Protein AF-0000000068883153 (afdb_homodimer)

Secondary structure (DSSP, 8-state):
--------SHHHHHHHHTSTTS--SGGG-TTTTS-GGG--GGGTTTTTEEEPPPBSS-GGGHHHHHS---SB-HHHHHHHTSPPPTTTTTS-HHHHHHSTTHHHHHHHHHHHHHHHHHS-------S---TTS-----------TT---TT-------SSHHHHHHHHHHHHHHHHHHHHHHHHHHHIIIIIIB---TTEEEEEE--TTS--EEEEEEEETTEEEEEEEEEEEEEEE-S-S-EEE-TTT--EEE--TTHHHHHHHHHHHHHHHS-TTT--SEEEEEEEETTEEEEEEEEE-TTHHHHHT-SSHHHHHHHHH-TTS---EEEEEBPPEETTSHHHHHHHHHHHHHHHHHHHHHHHHHHHHHHHHHHHHTSGGGTT-/--------SHHHHHHHHTSTTS--SGGG-TTTTS-GGG--GGGTTTTTEEEPPPBSS-GGGHHHHHS---SB-HHHHHHHTSPPPTTTTTS-HHHHHHSTTHHHHHHHHHHHHHHHHHS-------S---TTS-----------TT---TT-------SSHHHHHHHHHHHHHHHHHHHHHHHHHHHIIIIIIB---TTEEEEEE--TTS--EEEEEEEETTEEEEEEEEEEEEEEE-S-S-EEE-TTT--EEE--TTHHHHHHHHHHHHHHHS-TTT--SEEEEEEEETTEEEEEEEEE-TTHHHHHT-SSHHHHHHHHH-TTS---EEEEEBPPEETTSHHHHHHHHHHHHHHHHHHHHHHHHHHHHHHHHHHHHTSGGGTT-

Solvent-accessible surface area (backbone atoms only — not comparable to full-atom values): 41955 Å² total; per-residue (Å²): 128,81,95,65,84,74,36,65,41,70,68,51,42,54,55,53,29,67,36,88,91,47,38,53,35,58,78,62,38,88,62,53,46,43,23,30,81,68,32,36,64,77,49,35,56,28,64,31,52,26,42,49,75,66,30,89,55,40,69,92,38,45,69,48,54,74,38,78,71,70,62,57,37,64,72,48,43,49,52,68,39,33,79,74,64,80,62,50,66,72,50,55,57,36,61,34,47,71,40,88,64,8,69,40,51,39,28,47,25,51,29,53,48,53,54,59,70,66,56,77,78,78,84,78,84,75,80,72,75,71,83,63,76,72,68,68,68,72,71,67,69,73,60,56,90,33,47,41,56,63,69,54,76,80,71,79,76,82,65,83,56,70,68,49,47,58,48,48,55,57,40,39,38,37,22,37,35,13,38,48,28,51,50,35,49,48,39,44,44,47,27,52,18,34,66,75,67,85,54,51,45,64,40,72,38,82,36,62,80,48,67,24,28,29,22,30,33,32,59,50,94,93,34,73,38,76,78,36,82,64,67,21,38,31,46,53,34,48,46,72,52,52,65,37,63,33,84,87,76,62,43,72,36,83,50,61,77,41,51,60,27,21,50,50,36,48,46,50,52,53,51,67,69,36,54,77,91,71,46,60,52,67,43,39,36,40,36,29,44,40,56,33,36,32,46,37,38,37,38,50,27,88,35,23,62,59,38,73,63,38,90,43,62,67,57,28,48,51,43,65,68,33,85,88,47,43,42,40,29,40,32,43,24,25,43,78,22,43,59,83,37,33,71,30,30,43,52,50,47,48,51,53,52,16,48,52,50,49,46,53,60,58,52,49,51,55,52,56,52,48,50,52,53,55,59,56,62,66,62,65,74,65,69,80,112,127,87,87,64,86,76,35,66,40,70,67,53,43,54,55,52,28,66,37,87,90,46,40,53,34,57,78,61,40,88,62,55,44,42,23,30,80,68,33,35,64,77,49,36,56,28,63,31,52,26,43,48,75,67,30,89,56,40,68,91,37,44,69,46,55,73,36,79,71,68,60,57,37,64,70,47,44,48,52,68,38,34,78,74,65,80,62,52,64,73,50,56,59,36,61,34,47,71,41,87,62,9,69,39,51,38,28,47,26,51,28,54,48,53,55,60,70,68,57,78,78,78,85,79,85,74,80,70,75,71,82,62,76,73,68,68,69,75,68,66,67,72,60,55,91,33,49,42,57,62,70,54,76,79,70,78,81,80,78,76,60,70,69,48,47,59,48,48,54,58,40,40,37,38,21,38,35,15,40,48,28,50,51,36,49,47,40,45,43,46,28,53,18,34,65,75,66,84,54,52,46,66,40,71,37,82,34,62,79,46,65,25,28,29,21,32,33,32,60,51,96,93,33,73,39,76,78,36,81,63,67,20,37,31,46,55,36,48,44,78,47,53,65,36,62,33,83,88,75,62,44,72,36,83,47,60,77,42,51,61,28,22,51,50,36,50,45,51,50,54,50,67,68,36,53,76,92,72,47,61,52,69,42,39,34,38,36,29,43,40,58,32,36,31,46,35,40,39,38,51,28,89,36,25,62,60,40,72,62,38,89,46,61,68,56,26,48,50,44,65,67,33,85,90,46,42,43,40,30,41,33,43,23,25,43,76,21,43,58,81,38,33,72,28,30,44,52,50,48,50,52,54,53,17,48,53,50,49,44,53,59,58,54,50,50,55,54,54,52,49,47,52,52,54,58,56,59,66,62,64,72,67,67,80,114

Organism: Cordyceps militaris (strain CM01) (NCBI:txid983644)

Foldseek 3Di:
DPPPDAAADLVSLCVVLPDPPAPVACVSDDCNVPALLPDFPSVCSNLFEHEDDAAQAFVVLVVLLPDDFAQWDVVLLCVQLDAQPPPLLPDDLVVQCPDRLSQLSSLLSVLVNLQVVPDDPDPDPDDDPPPDDPPPPPPPPPPPVPDDDVVDPPPPDPPPPPVVVVVVVSQVVNQVSQLSNVQSLLCSLQPHTHDDDDFKGKHFADDPVFSTGIFMWGQDPVGIDTPGRPLAGEAEGGADPDQDQDPVVRDTDHDDRSPVSSVVSVQVVVQVPDDPLPRDQWYWYWYTHSQKIKIKIKGAWPCQVVLVPPPDDVVNSVQSPPPPGRNHMYMYMHDIARSNHSVSSSSVSSNSSSSVVVCVVVVVVSVVVVVVVVVVVVPPPPPPD/DQPPDAAADLVSLCVVLPDPPAPNACVSDDCNVPALLPDFPSVCSNLFEHEDDAAQAFVVLVVLLPDDFAQWDVVLLCVQLDAQPPPLLPDDLVVQCPDRLSQLSSLLSVLVNLQVVPDDDDPDPDDPPPPDDDPVPPPPPPPVVPDDDVVDPPPPDPPDPPVVVVVVVSQVVNQVSQLSNVQSLLCSLQPHTHDDDDFKGKHFADDPVFSTGIFMWGQDPVGIDTPGRPLAGEAEGGADDPQDQDPVVRDGDHDDRSPVSSVVSVQVVVQVPDDPLPRDQWYWYWYTHSQKIKIKIKGAWPCQVVLVPPPDDVVNSVQSPPPPGRNHMYMYMHDIQRSNHSVSSSSRSSNSSSSVVVCCVVVVVSVVVVVVVVVVVVPPPPPPD

pLDDT: mean 75.15, std 24.42, range [18.97, 97.31]

Structure (mmCIF, N/CA/C/O backbone):
data_AF-0000000068883153-model_v1
#
loop_
_entity.id
_entity.type
_entity.pdbx_description
1 polymer 'Uncharacterized protein'
#
loop_
_atom_site.group_PDB
_atom_site.id
_atom_site.type_symbol
_atom_site.label_atom_id
_atom_site.label_alt_id
_atom_site.label_comp_id
_atom_site.label_asym_id
_atom_site.label_entity_id
_atom_site.label_seq_id
_atom_site.pdbx_PDB_ins_code
_atom_site.Cartn_x
_atom_site.Cartn_y
_atom_site.Cartn_z
_atom_site.occupancy
_atom_site.B_iso_or_equiv
_atom_site.auth_seq_id
_atom_site.auth_comp_id
_atom_site.auth_asym_id
_atom_site.auth_atom_id
_atom_site.pdbx_PDB_model_num
ATOM 1 N N . MET A 1 1 ? 24.859 -25.172 -0.333 1 24.98 1 MET A N 1
ATOM 2 C CA . MET A 1 1 ? 23.578 -25.016 -1.011 1 24.98 1 MET A CA 1
ATOM 3 C C . MET A 1 1 ? 22.438 -25.062 -0.013 1 24.98 1 MET A C 1
ATOM 5 O O . MET A 1 1 ? 22.266 -26.062 0.693 1 24.98 1 MET A O 1
ATOM 9 N N . ALA A 1 2 ? 21.969 -24.25 0.792 1 33.22 2 ALA A N 1
ATOM 10 C CA . ALA A 1 2 ? 21.109 -24.25 1.979 1 33.22 2 ALA A CA 1
ATOM 11 C C . ALA A 1 2 ? 19.953 -25.219 1.818 1 33.22 2 ALA A C 1
ATOM 13 O O . ALA A 1 2 ? 19.516 -25.5 0.697 1 33.22 2 ALA A O 1
ATOM 14 N N . SER A 1 3 ? 19.422 -26.234 2.729 1 45.78 3 SER A N 1
ATOM 15 C CA . SER A 1 3 ? 18.766 -27.547 2.73 1 45.78 3 SER A CA 1
ATOM 16 C C . SER A 1 3 ? 17.375 -27.453 2.117 1 45.78 3 SER A C 1
ATOM 18 O O . SER A 1 3 ? 16.438 -26.984 2.764 1 45.78 3 SER A O 1
ATOM 20 N N . GLY A 1 4 ? 17.141 -26.812 0.684 1 62.22 4 GLY A N 1
ATOM 21 C CA . GLY A 1 4 ? 15.969 -26.594 -0.146 1 62.22 4 GLY A CA 1
ATOM 22 C C . GLY A 1 4 ? 15.008 -27.766 -0.15 1 62.22 4 GLY A C 1
ATOM 23 O O . GLY A 1 4 ? 15.391 -28.891 0.181 1 62.22 4 GLY A O 1
ATOM 24 N N . TYR A 1 5 ? 13.953 -27.625 0.148 1 79.62 5 TYR A N 1
ATOM 25 C CA . TYR A 1 5 ? 12.883 -28.609 0.077 1 79.62 5 TYR A CA 1
ATOM 26 C C . TYR A 1 5 ? 12.953 -29.391 -1.229 1 79.62 5 TYR A C 1
ATOM 28 O O . TYR A 1 5 ? 12.898 -28.812 -2.312 1 79.62 5 TYR A O 1
ATOM 36 N N . THR A 1 6 ? 13.312 -30.797 -1.14 1 82.56 6 THR A N 1
ATOM 37 C CA . THR A 1 6 ? 13.656 -31.578 -2.324 1 82.56 6 THR A CA 1
ATOM 38 C C . THR A 1 6 ? 12.648 -32.688 -2.543 1 82.56 6 THR A C 1
ATOM 40 O O . THR A 1 6 ? 12.93 -33.656 -3.271 1 82.56 6 THR A O 1
ATOM 43 N N . ILE A 1 7 ? 11.602 -32.719 -1.938 1 92.25 7 ILE A N 1
ATOM 44 C CA . ILE A 1 7 ? 10.617 -33.781 -2.139 1 92.25 7 ILE A CA 1
ATOM 45 C C . ILE A 1 7 ? 9.891 -33.562 -3.465 1 92.25 7 ILE A C 1
ATOM 47 O O . ILE A 1 7 ? 9.234 -32.531 -3.662 1 92.25 7 ILE A O 1
ATOM 51 N N . ARG A 1 8 ? 10.008 -34.656 -4.367 1 93.88 8 ARG A N 1
ATOM 52 C CA . ARG A 1 8 ? 9.492 -34.469 -5.723 1 93.88 8 ARG A CA 1
ATOM 53 C C . ARG A 1 8 ? 8.438 -35.531 -6.051 1 93.88 8 ARG A C 1
ATOM 55 O O . ARG A 1 8 ? 7.738 -35.438 -7.059 1 93.88 8 ARG A O 1
ATOM 62 N N . THR A 1 9 ? 8.359 -36.5 -5.188 1 94.19 9 THR A N 1
ATOM 63 C CA . THR A 1 9 ? 7.402 -37.594 -5.449 1 94.19 9 THR A CA 1
ATOM 64 C C . THR A 1 9 ? 6.637 -37.938 -4.18 1 94.19 9 THR A C 1
ATOM 66 O O . THR A 1 9 ? 7.066 -37.594 -3.074 1 94.19 9 THR A O 1
ATOM 69 N N . ARG A 1 10 ? 5.543 -38.625 -4.453 1 94.38 10 ARG A N 1
ATOM 70 C CA . ARG A 1 10 ? 4.742 -39.094 -3.328 1 94.38 10 ARG A CA 1
ATOM 71 C C . ARG A 1 10 ? 5.527 -40.094 -2.477 1 94.38 10 ARG A C 1
ATOM 73 O O . ARG A 1 10 ? 5.426 -40.094 -1.248 1 94.38 10 ARG A O 1
ATOM 80 N N . GLY A 1 11 ? 6.215 -40.906 -3.174 1 92.44 11 GLY A N 1
ATOM 81 C CA . GLY A 1 11 ? 7.031 -41.875 -2.455 1 92.44 11 GLY A CA 1
ATOM 82 C C . GLY A 1 11 ? 8.039 -41.219 -1.521 1 92.44 11 GLY A C 1
ATOM 83 O O . GLY A 1 11 ? 8.188 -41.656 -0.374 1 92.44 11 GLY A O 1
ATOM 84 N N . GLU A 1 12 ? 8.703 -40.25 -2.02 1 93.38 12 GLU A N 1
ATOM 85 C CA . GLU A 1 12 ? 9.664 -39.5 -1.196 1 93.38 12 GLU A CA 1
ATOM 86 C C . GLU A 1 12 ? 8.969 -38.844 -0.017 1 93.38 12 GLU A C 1
ATOM 88 O O . GLU A 1 12 ? 9.516 -38.781 1.086 1 93.38 12 GLU A O 1
ATOM 93 N N . LEU A 1 13 ? 7.801 -38.312 -0.265 1 94.5 13 LEU A N 1
ATOM 94 C CA . LEU A 1 13 ? 7.031 -37.625 0.769 1 94.5 13 LEU A CA 1
ATOM 95 C C . LEU A 1 13 ? 6.672 -38.594 1.898 1 94.5 13 LEU A C 1
ATOM 97 O O . LEU A 1 13 ? 6.863 -38.281 3.074 1 94.5 13 LEU A O 1
ATOM 101 N N . ASP A 1 14 ? 6.203 -39.719 1.553 1 91.44 14 ASP A N 1
ATOM 102 C CA . ASP A 1 14 ? 5.812 -40.719 2.539 1 91.44 14 ASP A CA 1
ATOM 103 C C . ASP A 1 14 ? 7.02 -41.219 3.332 1 91.44 14 ASP A C 1
ATOM 105 O O . ASP A 1 14 ? 6.934 -41.406 4.547 1 91.44 14 ASP A O 1
ATOM 109 N N . SER A 1 15 ? 8.078 -41.406 2.646 1 91.12 15 SER A N 1
ATOM 110 C CA . SER A 1 15 ? 9.305 -41.844 3.312 1 91.12 15 SER A CA 1
ATOM 111 C C . SER A 1 15 ? 9.781 -40.781 4.32 1 91.12 15 SER A C 1
ATOM 113 O O . SER A 1 15 ? 10.203 -41.125 5.426 1 91.12 15 SER A O 1
ATOM 115 N N . GLU A 1 16 ? 9.719 -39.562 3.926 1 91.31 16 GLU A N 1
ATOM 116 C CA . GLU A 1 16 ? 10.148 -38.469 4.809 1 91.31 16 GLU A CA 1
ATOM 117 C C . GLU A 1 16 ? 9.227 -38.344 6.023 1 91.31 16 GLU A C 1
ATOM 119 O O . GLU A 1 16 ? 9.688 -38.094 7.133 1 91.31 16 GLU A O 1
ATOM 124 N N . ALA A 1 17 ? 7.969 -38.469 5.781 1 89.31 17 ALA A N 1
ATOM 125 C CA . ALA A 1 17 ? 6.984 -38.375 6.855 1 89.31 17 ALA A CA 1
ATOM 126 C C . ALA A 1 17 ? 7.199 -39.469 7.898 1 89.31 17 ALA A C 1
ATOM 128 O O . ALA A 1 17 ? 6.891 -39.281 9.078 1 89.31 17 ALA A O 1
ATOM 129 N N . MET A 1 18 ? 7.746 -40.562 7.477 1 87.38 18 MET A N 1
ATOM 130 C CA . MET A 1 18 ? 7.895 -41.688 8.359 1 87.38 18 MET A CA 1
ATOM 131 C C . MET A 1 18 ? 9.227 -41.656 9.109 1 87.38 18 MET A C 1
ATOM 133 O O . MET A 1 18 ? 9.461 -42.438 10.031 1 87.38 18 MET A O 1
ATOM 137 N N . LYS A 1 19 ? 10.047 -40.688 8.719 1 88.25 19 LYS A N 1
ATOM 138 C CA . LYS A 1 19 ? 11.312 -40.562 9.438 1 88.25 19 LYS A CA 1
ATOM 139 C C . LYS A 1 19 ? 11.086 -40.125 10.883 1 88.25 19 LYS A C 1
ATOM 141 O O . LYS A 1 19 ? 10.258 -39.25 11.141 1 88.25 19 LYS A O 1
ATOM 146 N N . PRO A 1 20 ? 11.859 -40.75 11.734 1 82.75 20 PRO A N 1
ATOM 147 C CA . PRO A 1 20 ? 11.711 -40.375 13.148 1 82.75 20 PRO A CA 1
ATOM 148 C C . PRO A 1 20 ? 12.039 -38.906 13.406 1 82.75 20 PRO A C 1
ATOM 150 O O . PRO A 1 20 ? 12.992 -38.375 12.836 1 82.75 20 PRO A O 1
ATOM 153 N N . GLY A 1 21 ? 11.188 -38.219 14.18 1 79.06 21 GLY A N 1
ATOM 154 C CA . GLY A 1 21 ? 11.422 -36.812 14.539 1 79.06 21 GLY A CA 1
ATOM 155 C C . GLY A 1 21 ? 10.602 -35.844 13.711 1 79.06 21 GLY A C 1
ATOM 156 O O . GLY A 1 21 ? 10.383 -34.719 14.117 1 79.06 21 GLY A O 1
ATOM 157 N N . ASN A 1 22 ? 10.281 -36.375 12.555 1 79.81 22 ASN A N 1
ATOM 158 C CA . ASN A 1 22 ? 9.469 -35.5 11.703 1 79.81 22 ASN A CA 1
ATOM 159 C C . ASN A 1 22 ? 7.984 -35.625 12.047 1 79.81 22 ASN A C 1
ATOM 161 O O . ASN A 1 22 ? 7.531 -36.656 12.523 1 79.81 22 ASN A O 1
ATOM 165 N N . ALA A 1 23 ? 7.348 -34.5 11.945 1 82.81 23 ALA A N 1
ATOM 166 C CA . ALA A 1 23 ? 5.895 -34.562 12.055 1 82.81 23 ALA A CA 1
ATOM 167 C C . ALA A 1 23 ? 5.281 -35.188 10.812 1 82.81 23 ALA A C 1
ATOM 169 O O . ALA A 1 23 ? 5.453 -34.688 9.703 1 82.81 23 ALA A O 1
ATOM 170 N N . SER A 1 24 ? 4.598 -36.312 11.062 1 81.75 24 SER A N 1
ATOM 171 C CA . SER A 1 24 ? 4 -37.031 9.938 1 81.75 24 SER A CA 1
ATOM 172 C C . SER A 1 24 ? 2.623 -36.469 9.594 1 81.75 24 SER A C 1
ATOM 174 O O . SER A 1 24 ? 2.137 -36.656 8.477 1 81.75 24 SER A O 1
ATOM 176 N N . THR A 1 25 ? 2.02 -35.906 10.625 1 87.5 25 THR A N 1
ATOM 177 C CA . THR A 1 25 ? 0.685 -35.344 10.438 1 87.5 25 THR A CA 1
ATOM 178 C C . THR A 1 25 ? 0.623 -33.906 10.961 1 87.5 25 THR A C 1
ATOM 180 O O . THR A 1 25 ? 1.552 -33.438 11.625 1 87.5 25 THR A O 1
ATOM 183 N N . ILE A 1 26 ? -0.42 -33.25 10.562 1 90.12 26 ILE A N 1
ATOM 184 C CA . ILE A 1 26 ? -0.636 -31.875 10.984 1 90.12 26 ILE A CA 1
ATOM 185 C C . ILE A 1 26 ? -0.822 -31.812 12.492 1 90.12 26 ILE A C 1
ATOM 187 O O . ILE A 1 26 ? -0.405 -30.859 13.141 1 90.12 26 ILE A O 1
ATOM 191 N N . PHE A 1 27 ? -1.311 -32.875 13.094 1 85.62 27 PHE A N 1
ATOM 192 C CA . PHE A 1 27 ? -1.592 -32.938 14.523 1 85.62 27 PHE A CA 1
ATOM 193 C C . PHE A 1 27 ? -0.298 -32.969 15.328 1 85.62 27 PHE A C 1
ATOM 195 O O . PHE A 1 27 ? -0.275 -32.531 16.484 1 85.62 27 PHE A O 1
ATOM 202 N N . GLU A 1 28 ? 0.731 -33.375 14.766 1 83.75 28 GLU A N 1
ATOM 203 C CA . GLU A 1 28 ? 2.018 -33.531 15.438 1 83.75 28 GLU A CA 1
ATOM 204 C C . GLU A 1 28 ? 2.834 -32.25 15.344 1 83.75 28 GLU A C 1
ATOM 206 O O . GLU A 1 28 ? 3.869 -32.094 16 1 83.75 28 GLU A O 1
ATOM 211 N N . LEU A 1 29 ? 2.424 -31.344 14.492 1 84.56 29 LEU A N 1
ATOM 212 C CA . LEU A 1 29 ? 3.178 -30.109 14.25 1 84.56 29 LEU A CA 1
ATOM 213 C C . LEU A 1 29 ? 3.096 -29.188 15.461 1 84.56 29 LEU A C 1
ATOM 215 O O . LEU A 1 29 ? 2.002 -28.891 15.945 1 84.56 29 LEU A O 1
ATOM 219 N N . GLN A 1 30 ? 4.332 -28.844 15.852 1 68.94 30 GLN A N 1
ATOM 220 C CA . GLN A 1 30 ? 4.402 -27.766 16.828 1 68.94 30 GLN A CA 1
ATOM 221 C C . GLN A 1 30 ? 4.086 -26.422 16.172 1 68.94 30 GLN A C 1
ATOM 223 O O . GLN A 1 30 ? 4.598 -26.109 15.086 1 68.94 30 GLN A O 1
ATOM 228 N N . GLY A 1 31 ? 3.018 -25.719 16.469 1 64.94 31 GLY A N 1
ATOM 229 C CA . GLY A 1 31 ? 2.652 -24.438 15.852 1 64.94 31 GLY A CA 1
ATOM 230 C C . GLY A 1 31 ? 1.539 -24.578 14.828 1 64.94 31 GLY A C 1
ATOM 231 O O . GLY A 1 31 ? 1.487 -23.812 13.859 1 64.94 31 GLY A O 1
ATOM 232 N N . ARG A 1 32 ? 0.893 -25.656 14.93 1 67.81 32 ARG A N 1
ATOM 233 C CA . ARG A 1 32 ? -0.215 -25.922 14.016 1 67.81 32 ARG A CA 1
ATOM 234 C C . ARG A 1 32 ? -1.169 -24.734 13.953 1 67.81 32 ARG A C 1
ATOM 236 O O . ARG A 1 32 ? -1.798 -24.5 12.914 1 67.81 32 ARG A O 1
ATOM 243 N N . ALA A 1 33 ? -1.007 -23.891 14.945 1 65.69 33 ALA A N 1
ATOM 244 C CA . ALA A 1 33 ? -1.958 -22.797 15.023 1 65.69 33 ALA A CA 1
ATOM 245 C C . ALA A 1 33 ? -1.321 -21.484 14.562 1 65.69 33 ALA A C 1
ATOM 247 O O . ALA A 1 33 ? -1.96 -20.422 14.594 1 65.69 33 ALA A O 1
ATOM 248 N N . ALA A 1 34 ? -0.167 -21.688 14.094 1 69.25 34 ALA A N 1
ATOM 249 C CA . ALA A 1 34 ? 0.521 -20.469 13.68 1 69.25 34 ALA A CA 1
ATOM 250 C C . ALA A 1 34 ? -0.087 -19.906 12.406 1 69.25 34 ALA A C 1
ATOM 252 O O . ALA A 1 34 ? -0.616 -20.656 11.578 1 69.25 34 ALA A O 1
ATOM 253 N N . SER A 1 35 ? -0.114 -18.594 12.344 1 77.12 35 SER A N 1
ATOM 254 C CA . SER A 1 35 ? -0.505 -17.938 11.094 1 77.12 35 SER A CA 1
ATOM 255 C C . SER A 1 35 ? 0.418 -18.344 9.945 1 77.12 35 SER A C 1
ATOM 257 O O . SER A 1 35 ? 1.586 -18.672 10.172 1 77.12 35 SER A O 1
ATOM 259 N N . ALA A 1 36 ? -0.102 -18.438 8.773 1 80.62 36 ALA A N 1
ATOM 260 C CA . ALA A 1 36 ? 0.653 -18.844 7.59 1 80.62 36 ALA A CA 1
ATOM 261 C C . ALA A 1 36 ? 1.958 -18.062 7.473 1 80.62 36 ALA A C 1
ATOM 263 O O . ALA A 1 36 ? 2.975 -18.609 7.027 1 80.62 36 ALA A O 1
ATOM 264 N N . SER A 1 37 ? 1.95 -16.828 7.887 1 75.06 37 SER A N 1
ATOM 265 C CA . SER A 1 37 ? 3.121 -15.969 7.773 1 75.06 37 SER A CA 1
ATOM 266 C C . SER A 1 37 ? 4.25 -16.453 8.68 1 75.06 37 SER A C 1
ATOM 268 O O . SER A 1 37 ? 5.398 -16.016 8.531 1 75.06 37 SER A O 1
ATOM 270 N N . ARG A 1 38 ? 3.982 -17.375 9.539 1 78.31 38 ARG A N 1
ATOM 271 C CA . ARG A 1 38 ? 4.98 -17.859 10.492 1 78.31 38 ARG A CA 1
ATOM 272 C C . ARG A 1 38 ? 5.355 -19.312 10.211 1 78.31 38 ARG A C 1
ATOM 274 O O . ARG A 1 38 ? 6.055 -19.938 11.008 1 78.31 38 ARG A O 1
ATOM 281 N N . TRP A 1 39 ? 4.887 -19.812 9.133 1 85.81 39 TRP A N 1
ATOM 282 C CA . TRP A 1 39 ? 5.195 -21.203 8.82 1 85.81 39 TRP A CA 1
ATOM 283 C C . TRP A 1 39 ? 6.672 -21.375 8.484 1 85.81 39 TRP A C 1
ATOM 285 O O . TRP A 1 39 ? 7.277 -20.5 7.863 1 85.81 39 TRP A O 1
ATOM 295 N N . THR A 1 40 ? 7.113 -22.453 8.867 1 86.75 40 THR A N 1
ATOM 296 C CA . THR A 1 40 ? 8.508 -22.828 8.617 1 86.75 40 THR A CA 1
ATOM 297 C C . THR A 1 40 ? 8.586 -24.109 7.809 1 86.75 40 THR A C 1
ATOM 299 O O . THR A 1 40 ? 7.559 -24.688 7.445 1 86.75 40 THR A O 1
ATOM 302 N N . THR A 1 41 ? 9.797 -24.547 7.617 1 87.69 41 THR A N 1
ATOM 303 C CA . THR A 1 41 ? 10.039 -25.734 6.797 1 87.69 41 THR A CA 1
ATOM 304 C C . THR A 1 41 ? 9.391 -26.969 7.426 1 87.69 41 THR A C 1
ATOM 306 O O . THR A 1 41 ? 8.992 -27.891 6.719 1 87.69 41 THR A O 1
ATOM 309 N N . GLY A 1 42 ? 9.188 -26.938 8.672 1 87.94 42 GLY A N 1
ATOM 310 C CA . GLY A 1 42 ? 8.586 -28.062 9.359 1 87.94 42 GLY A CA 1
ATOM 311 C C . GLY A 1 42 ? 7.145 -28.312 8.953 1 87.94 42 GLY A C 1
ATOM 312 O O . GLY A 1 42 ? 6.602 -29.391 9.188 1 87.94 42 GLY A O 1
ATOM 313 N N . HIS A 1 43 ? 6.562 -27.359 8.32 1 92.19 43 HIS A N 1
ATOM 314 C CA . HIS A 1 43 ? 5.16 -27.469 7.93 1 92.19 43 HIS A CA 1
ATOM 315 C C . HIS A 1 43 ? 5.012 -28.188 6.598 1 92.19 43 HIS A C 1
ATOM 317 O O . HIS A 1 43 ? 3.914 -28.625 6.238 1 92.19 43 HIS A O 1
ATOM 323 N N . LEU A 1 44 ? 6.016 -28.359 5.828 1 93.31 44 LEU A N 1
ATOM 324 C CA . LEU A 1 44 ? 5.91 -28.781 4.434 1 93.31 44 LEU A CA 1
ATOM 325 C C . LEU A 1 44 ? 5.527 -30.25 4.328 1 93.31 44 LEU A C 1
ATOM 327 O O . LEU A 1 44 ? 4.652 -30.625 3.541 1 93.31 44 LEU A O 1
ATOM 331 N N . VAL A 1 45 ? 6.133 -31.062 5.16 1 93 45 VAL A N 1
ATOM 332 C CA . VAL A 1 45 ? 5.879 -32.5 5.074 1 93 45 VAL A CA 1
ATOM 333 C C . VAL A 1 45 ? 4.508 -32.812 5.668 1 93 45 VAL A C 1
ATOM 335 O O . VAL A 1 45 ? 3.688 -33.5 5.031 1 93 45 VAL A O 1
ATOM 338 N N . PRO A 1 46 ? 4.172 -32.281 6.812 1 93.25 46 PRO A N 1
ATOM 339 C CA . PRO A 1 46 ? 2.844 -32.594 7.359 1 93.25 46 PRO A CA 1
ATOM 340 C C . PRO A 1 46 ? 1.717 -32.062 6.465 1 93.25 46 PRO A C 1
ATOM 342 O O . PRO A 1 46 ? 0.641 -32.688 6.418 1 93.25 46 PRO A O 1
ATOM 345 N N . PHE A 1 47 ? 2.01 -31.078 5.773 1 95.25 47 PHE A N 1
ATOM 346 C CA . PHE A 1 47 ? 0.982 -30.562 4.883 1 95.25 47 PHE A CA 1
ATOM 347 C C . PHE A 1 47 ? 1.14 -31.125 3.479 1 95.25 47 PHE A C 1
ATOM 349 O O . PHE A 1 47 ? 0.472 -30.688 2.543 1 95.25 47 PHE A O 1
ATOM 356 N N . ARG A 1 48 ? 2.059 -32.031 3.301 1 96.31 48 ARG A N 1
ATOM 357 C CA . ARG A 1 48 ? 2.203 -32.969 2.195 1 96.31 48 ARG A CA 1
ATOM 358 C C . ARG A 1 48 ? 2.492 -32.25 0.889 1 96.31 48 ARG A C 1
ATOM 360 O O . ARG A 1 48 ? 1.834 -32.5 -0.125 1 96.31 48 ARG A O 1
ATOM 367 N N . LEU A 1 49 ? 3.438 -31.438 0.917 1 96.56 49 LEU A N 1
ATOM 368 C CA . LEU A 1 49 ? 3.848 -30.688 -0.264 1 96.56 49 LEU A CA 1
ATOM 369 C C . LEU A 1 49 ? 4.824 -31.5 -1.111 1 96.56 49 LEU A C 1
ATOM 371 O O . LEU A 1 49 ? 5.785 -32.062 -0.587 1 96.56 49 LEU A O 1
ATOM 375 N N . ILE A 1 50 ? 4.551 -31.609 -2.334 1 96.31 50 ILE A N 1
ATOM 376 C CA . ILE A 1 50 ? 5.477 -32.094 -3.361 1 96.31 50 ILE A CA 1
ATOM 377 C C . ILE A 1 50 ? 5.902 -30.906 -4.242 1 96.31 50 ILE A C 1
ATOM 379 O O . ILE A 1 50 ? 5.066 -30.281 -4.906 1 96.31 50 ILE A O 1
ATOM 383 N N . ALA A 1 51 ? 7.152 -30.578 -4.227 1 94.94 51 ALA A N 1
ATOM 384 C CA . ALA A 1 51 ? 7.645 -29.406 -4.957 1 94.94 51 ALA A CA 1
ATOM 385 C C . ALA A 1 51 ? 8.5 -29.828 -6.148 1 94.94 51 ALA A C 1
ATOM 387 O O . ALA A 1 51 ? 9.625 -30.312 -5.98 1 94.94 51 ALA A O 1
ATOM 388 N N . LEU A 1 52 ? 8.016 -29.609 -7.305 1 93.31 52 LEU A N 1
ATOM 389 C CA . LEU A 1 52 ? 8.766 -29.922 -8.516 1 93.31 52 LEU A CA 1
ATOM 390 C C . LEU A 1 52 ? 9.836 -28.859 -8.773 1 93.31 52 LEU A C 1
ATOM 392 O O . LEU A 1 52 ? 9.75 -27.734 -8.273 1 93.31 52 LEU A O 1
ATOM 396 N N . PRO A 1 53 ? 10.891 -29.203 -9.484 1 88.19 53 PRO A N 1
ATOM 397 C CA . PRO A 1 53 ? 11.953 -28.234 -9.773 1 88.19 53 PRO A CA 1
ATOM 398 C C . PRO A 1 53 ? 11.453 -27.031 -10.555 1 88.19 53 PRO A C 1
ATOM 400 O O . PRO A 1 53 ? 10.523 -27.141 -11.352 1 88.19 53 PRO A O 1
ATOM 403 N N . MET A 1 54 ? 12.133 -25.953 -10.32 1 87.94 54 MET A N 1
ATOM 404 C CA . MET A 1 54 ? 11.789 -24.734 -11.031 1 87.94 54 MET A CA 1
ATOM 405 C C . MET A 1 54 ? 12.055 -24.875 -12.523 1 87.94 54 MET A C 1
ATOM 407 O O . MET A 1 54 ? 13.016 -25.531 -12.93 1 87.94 54 MET A O 1
ATOM 411 N N . LYS A 1 55 ? 11.25 -24.25 -13.297 1 88.94 55 LYS A N 1
ATOM 412 C CA . LYS A 1 55 ? 11.398 -24.25 -14.75 1 88.94 55 LYS A CA 1
ATOM 413 C C . LYS A 1 55 ? 11.453 -22.828 -15.289 1 88.94 55 LYS A C 1
ATOM 415 O O . LYS A 1 55 ? 11.094 -21.875 -14.594 1 88.94 55 LYS A O 1
ATOM 420 N N . GLN A 1 56 ? 11.93 -22.703 -16.5 1 86.81 56 GLN A N 1
ATOM 421 C CA . GLN A 1 56 ? 11.984 -21.391 -17.141 1 86.81 56 GLN A CA 1
ATOM 422 C C . GLN A 1 56 ? 10.594 -20.766 -17.25 1 86.81 56 GLN A C 1
ATOM 424 O O . GLN A 1 56 ? 10.43 -19.562 -17.031 1 86.81 56 GLN A O 1
ATOM 429 N N . HIS A 1 57 ? 9.68 -21.641 -17.578 1 89.94 57 HIS A N 1
ATOM 430 C CA . HIS A 1 57 ? 8.281 -21.234 -17.641 1 89.94 57 HIS A CA 1
ATOM 431 C C . HIS A 1 57 ? 7.422 -22.094 -16.719 1 89.94 57 HIS A C 1
ATOM 433 O O . HIS A 1 57 ? 7.664 -23.297 -16.578 1 89.94 57 HIS A O 1
ATOM 439 N N . LEU A 1 58 ? 6.516 -21.406 -16.094 1 93.88 58 LEU A N 1
ATOM 440 C CA . LEU A 1 58 ? 5.57 -22.172 -15.297 1 93.88 58 LEU A CA 1
ATOM 441 C C . LEU A 1 58 ? 4.824 -23.188 -16.156 1 93.88 58 LEU A C 1
ATOM 443 O O . LEU A 1 58 ? 4.09 -22.812 -17.062 1 93.88 58 LEU A O 1
ATOM 447 N N . PRO A 1 59 ? 4.898 -24.469 -15.891 1 91.25 59 PRO A N 1
ATOM 448 C CA . PRO A 1 59 ? 4.422 -25.516 -16.781 1 91.25 59 PRO A CA 1
ATOM 449 C C . PRO A 1 59 ? 2.922 -25.422 -17.062 1 91.25 59 PRO A C 1
ATOM 451 O O . PRO A 1 59 ? 2.492 -25.594 -18.203 1 91.25 59 PRO A O 1
ATOM 454 N N . VAL A 1 60 ? 2.141 -25.141 -16.094 1 91.06 60 VAL A N 1
ATOM 455 C CA . VAL A 1 60 ? 0.689 -25.109 -16.234 1 91.06 60 VAL A CA 1
ATOM 456 C C . VAL A 1 60 ? 0.289 -24.031 -17.234 1 91.06 60 VAL A C 1
ATOM 458 O O . VAL A 1 60 ? -0.783 -24.094 -17.844 1 91.06 60 VAL A O 1
ATOM 461 N N . LEU A 1 61 ? 1.19 -23.062 -17.438 1 90.44 61 LEU A N 1
ATOM 462 C CA . LEU A 1 61 ? 0.875 -21.953 -18.312 1 90.44 61 LEU A CA 1
ATOM 463 C C . LEU A 1 61 ? 1.53 -22.125 -19.672 1 90.44 61 LEU A C 1
ATOM 465 O O . LEU A 1 61 ? 1.399 -21.266 -20.547 1 90.44 61 LEU A O 1
ATOM 469 N N . TRP A 1 62 ? 2.199 -23.188 -19.891 1 83.31 62 TRP A N 1
ATOM 470 C CA . TRP A 1 62 ? 2.98 -23.391 -21.094 1 83.31 62 TRP A CA 1
ATOM 471 C C . TRP A 1 62 ? 2.082 -23.406 -22.328 1 83.31 62 TRP A C 1
ATOM 473 O O . TRP A 1 62 ? 2.428 -22.828 -23.359 1 83.31 62 TRP A O 1
ATOM 483 N N . ARG A 1 63 ? 0.987 -24.047 -22.234 1 74.88 63 ARG A N 1
ATOM 484 C CA . ARG A 1 63 ? 0.071 -24.094 -23.375 1 74.88 63 ARG A CA 1
ATOM 485 C C . ARG A 1 63 ? -0.465 -22.719 -23.703 1 74.88 63 ARG A C 1
ATOM 487 O O . ARG A 1 63 ? -0.564 -22.344 -24.875 1 74.88 63 ARG A O 1
ATOM 494 N N . THR A 1 64 ? -0.733 -22.016 -22.734 1 71.81 64 THR A N 1
ATOM 495 C CA . THR A 1 64 ? -1.289 -20.672 -22.922 1 71.81 64 THR A CA 1
ATOM 496 C C . THR A 1 64 ? -0.212 -19.703 -23.391 1 71.81 64 THR A C 1
ATOM 498 O O . THR A 1 64 ? -0.51 -18.719 -24.078 1 71.81 64 THR A O 1
ATOM 501 N N . HIS A 1 65 ? 0.979 -19.984 -23.094 1 68.88 65 HIS A N 1
ATOM 502 C CA . HIS A 1 65 ? 2.102 -19.141 -23.484 1 68.88 65 HIS A CA 1
ATOM 503 C C . HIS A 1 65 ? 2.379 -19.266 -24.984 1 68.88 65 HIS A C 1
ATOM 505 O O . HIS A 1 65 ? 2.799 -18.297 -25.625 1 68.88 65 HIS A O 1
ATOM 511 N N . ARG A 1 66 ? 2.256 -20.422 -25.422 1 61.34 66 ARG A N 1
ATOM 512 C CA . ARG A 1 66 ? 2.57 -20.734 -26.812 1 61.34 66 ARG A CA 1
ATOM 513 C C . ARG A 1 66 ? 1.474 -20.219 -27.75 1 61.34 66 ARG A C 1
ATOM 515 O O . ARG A 1 66 ? 1.722 -19.969 -28.922 1 61.34 66 ARG A O 1
ATOM 522 N N . GLN A 1 67 ? 0.42 -20.078 -27.156 1 63.66 67 GLN A N 1
ATOM 523 C CA . GLN A 1 67 ? -0.648 -19.516 -27.984 1 63.66 67 GLN A CA 1
ATOM 524 C C . GLN A 1 67 ? -0.529 -18 -28.094 1 63.66 67 GLN A C 1
ATOM 526 O O . GLN A 1 67 ? 0.318 -17.391 -27.422 1 63.66 67 GLN A O 1
ATOM 531 N N . ASN A 1 68 ? -1.149 -17.422 -29 1 60.59 68 ASN A N 1
ATOM 532 C CA . ASN A 1 68 ? -1.082 -15.992 -29.25 1 60.59 68 ASN A CA 1
ATOM 533 C C . ASN A 1 68 ? -1.351 -15.18 -27.984 1 60.59 68 ASN A C 1
ATOM 535 O O . ASN A 1 68 ? -2.273 -15.492 -27.219 1 60.59 68 ASN A O 1
ATOM 539 N N . CYS A 1 69 ? -0.327 -14.398 -27.594 1 66.56 69 CYS A N 1
ATOM 540 C CA . CYS A 1 69 ? -0.496 -13.43 -26.516 1 66.56 69 CYS A CA 1
ATOM 541 C C . CYS A 1 69 ? -1.846 -12.727 -26.625 1 66.56 69 CYS A C 1
ATOM 543 O O . CYS A 1 69 ? -2.342 -12.484 -27.719 1 66.56 69 CYS A O 1
ATOM 545 N N . PRO A 1 70 ? -2.455 -12.695 -25.453 1 72.12 70 PRO A N 1
ATOM 546 C CA . PRO A 1 70 ? -3.648 -11.852 -25.531 1 72.12 70 PRO A CA 1
ATOM 547 C C . PRO A 1 70 ? -3.377 -10.508 -26.203 1 72.12 70 PRO A C 1
ATOM 549 O O . PRO A 1 70 ? -2.219 -10.156 -26.453 1 72.12 70 PRO A O 1
ATOM 552 N N . SER A 1 71 ? -4.355 -9.922 -26.719 1 84.12 71 SER A N 1
ATOM 553 C CA . SER A 1 71 ? -4.219 -8.609 -27.344 1 84.12 71 SER A CA 1
ATOM 554 C C . SER A 1 71 ? -3.514 -7.625 -26.422 1 84.12 71 SER A C 1
ATOM 556 O O . SER A 1 71 ? -3.957 -7.398 -25.281 1 84.12 71 SER A O 1
ATOM 558 N N . VAL A 1 72 ? -2.309 -7.25 -26.875 1 91.94 72 VAL A N 1
ATOM 559 C CA . VAL A 1 72 ? -1.509 -6.352 -26.047 1 91.94 72 VAL A CA 1
ATOM 560 C C . VAL A 1 72 ? -1.217 -5.066 -26.812 1 91.94 72 VAL A C 1
ATOM 562 O O . VAL A 1 72 ? -1.229 -5.059 -28.047 1 91.94 72 VAL A O 1
ATOM 565 N N . ASP A 1 73 ? -1.078 -3.994 -26.172 1 93.44 73 ASP A N 1
ATOM 566 C CA . ASP A 1 73 ? -0.564 -2.746 -26.719 1 93.44 73 ASP A CA 1
ATOM 567 C C . ASP A 1 73 ? 0.956 -2.793 -26.859 1 93.44 73 ASP A C 1
ATOM 569 O O . ASP A 1 73 ? 1.681 -2.684 -25.875 1 93.44 73 ASP A O 1
ATOM 573 N N . ARG A 1 74 ? 1.435 -2.84 -28.062 1 93.69 74 ARG A N 1
ATOM 574 C CA . ARG A 1 74 ? 2.848 -3.061 -28.344 1 93.69 74 ARG A CA 1
ATOM 575 C C . ARG A 1 74 ? 3.695 -1.889 -27.859 1 93.69 74 ARG A C 1
ATOM 577 O O . ARG A 1 74 ? 4.832 -2.076 -27.422 1 93.69 74 ARG A O 1
ATOM 584 N N . LYS A 1 75 ? 3.188 -0.706 -27.984 1 94.75 75 LYS A N 1
ATOM 585 C CA . LYS A 1 75 ? 3.932 0.466 -27.531 1 94.75 75 LYS A CA 1
ATOM 586 C C . LYS A 1 75 ? 4.203 0.402 -26.031 1 94.75 75 LYS A C 1
ATOM 588 O O . LYS A 1 75 ? 5.316 0.689 -25.594 1 94.75 75 LYS A O 1
ATOM 593 N N . GLU A 1 76 ? 3.172 0.025 -25.281 1 95.56 76 GLU A N 1
ATOM 594 C CA . GLU A 1 76 ? 3.312 -0.078 -23.828 1 95.56 76 GLU A CA 1
ATOM 595 C C . GLU A 1 76 ? 4.238 -1.229 -23.453 1 95.56 76 GLU A C 1
ATOM 597 O O . GLU A 1 76 ? 5 -1.127 -22.484 1 95.56 76 GLU A O 1
ATOM 602 N N . VAL A 1 77 ? 4.152 -2.328 -24.219 1 96 77 VAL A N 1
ATOM 603 C CA . VAL A 1 77 ? 5.051 -3.457 -24 1 96 77 VAL A CA 1
ATOM 604 C C . VAL A 1 77 ? 6.5 -3.018 -24.203 1 96 77 VAL A C 1
ATOM 606 O O . VAL A 1 77 ? 7.379 -3.373 -23.422 1 96 77 VAL A O 1
ATOM 609 N N . ASP A 1 78 ? 6.73 -2.213 -25.188 1 96.56 78 ASP A N 1
ATOM 610 C CA . ASP A 1 78 ? 8.078 -1.725 -25.484 1 96.56 78 ASP A CA 1
ATOM 611 C C . ASP A 1 78 ? 8.594 -0.835 -24.359 1 96.56 78 ASP A C 1
ATOM 613 O O . ASP A 1 78 ? 9.789 -0.856 -24.047 1 96.56 78 ASP A O 1
ATOM 617 N N . VAL A 1 79 ? 7.723 -0.101 -23.812 1 96.44 79 VAL A N 1
ATOM 618 C CA . VAL A 1 79 ? 8.102 0.766 -22.703 1 96.44 79 VAL A CA 1
ATOM 619 C C . VAL A 1 79 ? 8.508 -0.084 -21.5 1 96.44 79 VAL A C 1
ATOM 621 O O . VAL A 1 79 ? 9.586 0.106 -20.938 1 96.44 79 VAL A O 1
ATOM 624 N N . LEU A 1 80 ? 7.684 -1.04 -21.141 1 97.06 80 LEU A N 1
ATOM 625 C CA . LEU A 1 80 ? 7.91 -1.857 -19.953 1 97.06 80 LEU A CA 1
ATOM 626 C C . LEU A 1 80 ? 9.148 -2.727 -20.109 1 97.06 80 LEU A C 1
ATOM 628 O O . LEU A 1 80 ? 9.938 -2.875 -19.172 1 97.06 80 LEU A O 1
ATOM 632 N N . CYS A 1 81 ? 9.281 -3.264 -21.281 1 96.88 81 CYS A N 1
ATOM 633 C CA . CYS A 1 81 ? 10.336 -4.25 -21.516 1 96.88 81 CYS A CA 1
ATOM 634 C C . CYS A 1 81 ? 11.578 -3.596 -22.109 1 96.88 81 CYS A C 1
ATOM 636 O O . CYS A 1 81 ? 12.516 -4.285 -22.516 1 96.88 81 CYS A O 1
ATOM 638 N N . GLY A 1 82 ? 11.594 -2.303 -22.203 1 95.69 82 GLY A N 1
ATOM 639 C CA . GLY A 1 82 ? 12.742 -1.585 -22.719 1 95.69 82 GLY A CA 1
ATOM 640 C C . GLY A 1 82 ? 13.812 -1.336 -21.672 1 95.69 82 GLY A C 1
ATOM 641 O O . GLY A 1 82 ? 13.742 -1.878 -20.562 1 95.69 82 GLY A O 1
ATOM 642 N N . ARG A 1 83 ? 14.805 -0.564 -22.047 1 95.38 83 ARG A N 1
ATOM 643 C CA . ARG A 1 83 ? 15.922 -0.237 -21.172 1 95.38 83 ARG A CA 1
ATOM 644 C C . ARG A 1 83 ? 15.453 0.626 -20 1 95.38 83 ARG A C 1
ATOM 646 O O . ARG A 1 83 ? 14.516 1.411 -20.141 1 95.38 83 ARG A O 1
ATOM 653 N N . ASN A 1 84 ? 16.141 0.359 -18.906 1 95.62 84 ASN A N 1
ATOM 654 C CA . ASN A 1 84 ? 15.891 1.244 -17.781 1 95.62 84 ASN A CA 1
ATOM 655 C C . ASN A 1 84 ? 16.25 2.689 -18.109 1 95.62 84 ASN A C 1
ATOM 657 O O . ASN A 1 84 ? 17.172 2.943 -18.875 1 95.62 84 ASN A O 1
ATOM 661 N N . PRO A 1 85 ? 15.5 3.645 -17.531 1 94.88 85 PRO A N 1
ATOM 662 C CA . PRO A 1 85 ? 16 5.02 -17.625 1 94.88 85 PRO A CA 1
ATOM 663 C C . PRO A 1 85 ? 17.422 5.168 -17.094 1 94.88 85 PRO A C 1
ATOM 665 O O . PRO A 1 85 ? 17.812 4.469 -16.156 1 94.88 85 PRO A O 1
ATOM 668 N N . ASP A 1 86 ? 18.141 6.105 -17.656 1 92.88 86 ASP A N 1
ATOM 669 C CA . ASP A 1 86 ? 19.531 6.344 -17.25 1 92.88 86 ASP A CA 1
ATOM 670 C C . ASP A 1 86 ? 19.594 6.73 -15.766 1 92.88 86 ASP A C 1
ATOM 672 O O . ASP A 1 86 ? 18.75 7.469 -15.273 1 92.88 86 ASP A O 1
ATOM 676 N N . ARG A 1 87 ? 20.641 6.227 -15.07 1 92.25 87 ARG A N 1
ATOM 677 C CA . ARG A 1 87 ? 20.906 6.543 -13.672 1 92.25 87 ARG A CA 1
ATOM 678 C C . ARG A 1 87 ? 19.641 6.379 -12.828 1 92.25 87 ARG A C 1
ATOM 680 O O . ARG A 1 87 ? 19.297 7.262 -12.039 1 92.25 87 ARG A O 1
ATOM 687 N N . LEU A 1 88 ? 18.938 5.309 -13.055 1 93.88 88 LEU A N 1
ATOM 688 C CA . LEU A 1 88 ? 17.625 5.039 -12.469 1 93.88 88 LEU A CA 1
ATOM 689 C C . LEU A 1 88 ? 17.641 5.293 -10.969 1 93.88 88 LEU A C 1
ATOM 691 O O . LEU A 1 88 ? 16.75 5.941 -10.43 1 93.88 88 LEU A O 1
ATOM 695 N N . THR A 1 89 ? 18.672 4.887 -10.266 1 92.5 89 THR A N 1
ATOM 696 C CA . THR A 1 89 ? 18.688 4.938 -8.805 1 92.5 89 THR A CA 1
ATOM 697 C C . THR A 1 89 ? 19.047 6.336 -8.32 1 92.5 89 THR A C 1
ATOM 699 O O . THR A 1 89 ? 18.859 6.66 -7.145 1 92.5 89 THR A O 1
ATOM 702 N N . ARG A 1 90 ? 19.562 7.211 -9.188 1 92.62 90 ARG A N 1
ATOM 703 C CA . ARG A 1 90 ? 20.031 8.523 -8.758 1 92.62 90 ARG A CA 1
ATOM 704 C C . ARG A 1 90 ? 19.094 9.625 -9.266 1 92.62 90 ARG A C 1
ATOM 706 O O . ARG A 1 90 ? 19.172 10.766 -8.797 1 92.62 90 ARG A O 1
ATOM 713 N N . ARG A 1 91 ? 18.234 9.32 -10.141 1 93.19 91 ARG A N 1
ATOM 714 C CA . ARG A 1 91 ? 17.328 10.305 -10.719 1 93.19 91 ARG A CA 1
ATOM 715 C C . ARG A 1 91 ? 16.25 10.719 -9.719 1 93.19 91 ARG A C 1
ATOM 717 O O . ARG A 1 91 ? 15.891 9.945 -8.836 1 93.19 91 ARG A O 1
ATOM 724 N N . LEU A 1 92 ? 15.812 11.961 -9.93 1 94.31 92 LEU A N 1
ATOM 725 C CA . LEU A 1 92 ? 14.656 12.43 -9.172 1 94.31 92 LEU A CA 1
ATOM 726 C C . LEU A 1 92 ? 13.414 11.602 -9.508 1 94.31 92 LEU A C 1
ATOM 728 O O . LEU A 1 92 ? 13.219 11.203 -10.656 1 94.31 92 LEU A O 1
ATOM 732 N N . GLU A 1 93 ? 12.609 11.297 -8.477 1 93.25 93 GLU A N 1
ATOM 733 C CA . GLU A 1 93 ? 11.352 10.602 -8.734 1 93.25 93 GLU A CA 1
ATOM 734 C C . GLU A 1 93 ? 10.453 11.414 -9.656 1 93.25 93 GLU A C 1
ATOM 736 O O . GLU A 1 93 ? 9.727 10.852 -10.477 1 93.25 93 GLU A O 1
ATOM 741 N N . SER A 1 94 ? 10.5 12.719 -9.531 1 92.62 94 SER A N 1
ATOM 742 C CA . SER A 1 94 ? 9.711 13.586 -10.398 1 92.62 94 SER A CA 1
ATOM 743 C C . SER A 1 94 ? 10.125 13.438 -11.859 1 92.62 94 SER A C 1
ATOM 745 O O . SER A 1 94 ? 9.281 13.453 -12.758 1 92.62 94 SER A O 1
ATOM 747 N N . ASP A 1 95 ? 11.406 13.266 -12.07 1 93.62 95 ASP A N 1
ATOM 748 C CA . ASP A 1 95 ? 11.898 13.023 -13.422 1 93.62 95 ASP A CA 1
ATOM 749 C C . ASP A 1 95 ? 11.414 11.672 -13.945 1 93.62 95 ASP A C 1
ATOM 751 O O . ASP A 1 95 ? 10.992 11.562 -15.094 1 93.62 95 ASP A O 1
ATOM 755 N N . LEU A 1 96 ? 11.477 10.68 -13.094 1 94.19 96 LEU A N 1
ATOM 756 C CA . LEU A 1 96 ? 11.07 9.336 -13.484 1 94.19 96 LEU A CA 1
ATOM 757 C C . LEU A 1 96 ? 9.578 9.273 -13.766 1 94.19 96 LEU A C 1
ATOM 759 O O . LEU A 1 96 ? 9.141 8.578 -14.688 1 94.19 96 LEU A O 1
ATOM 763 N N . GLU A 1 97 ? 8.812 9.992 -13 1 92.06 97 GLU A N 1
ATOM 764 C CA . GLU A 1 97 ? 7.355 9.977 -13.133 1 92.06 97 GLU A CA 1
ATOM 765 C C . GLU A 1 97 ? 6.918 10.539 -14.484 1 92.06 97 GLU A C 1
ATOM 767 O O . GLU A 1 97 ? 5.832 10.211 -14.969 1 92.06 97 GLU A O 1
ATOM 772 N N . THR A 1 98 ? 7.734 11.359 -15.102 1 88.5 98 THR A N 1
ATOM 773 C CA . THR A 1 98 ? 7.332 12.055 -16.312 1 88.5 98 THR A CA 1
ATOM 774 C C . THR A 1 98 ? 7.711 11.25 -17.547 1 88.5 98 THR A C 1
ATOM 776 O O . THR A 1 98 ? 7.23 11.531 -18.656 1 88.5 98 THR A O 1
ATOM 779 N N . VAL A 1 99 ? 8.555 10.266 -17.422 1 91.88 99 VAL A N 1
ATOM 780 C CA . VAL A 1 99 ? 8.898 9.422 -18.562 1 91.88 99 VAL A CA 1
ATOM 781 C C . VAL A 1 99 ? 7.824 8.359 -18.75 1 91.88 99 VAL A C 1
ATOM 783 O O . VAL A 1 99 ? 7.09 8.023 -17.812 1 91.88 99 VAL A O 1
ATOM 786 N N . PRO A 1 100 ? 7.684 7.844 -20.016 1 91.56 100 PRO A N 1
ATOM 787 C CA . PRO A 1 100 ? 6.727 6.758 -20.219 1 91.56 100 PRO A CA 1
ATOM 788 C C . PRO A 1 100 ? 6.941 5.59 -19.266 1 91.56 100 PRO A C 1
ATOM 790 O O . PRO A 1 100 ? 8.062 5.098 -19.125 1 91.56 100 PRO A O 1
ATOM 793 N N . GLY A 1 101 ? 5.898 5.188 -18.609 1 92.94 101 GLY A N 1
ATOM 794 C CA . GLY A 1 101 ? 5.98 4.121 -17.625 1 92.94 101 GLY A CA 1
ATOM 795 C C . GLY A 1 101 ? 6.449 4.598 -16.266 1 92.94 101 GLY A C 1
ATOM 796 O O . GLY A 1 101 ? 6.926 3.799 -15.453 1 92.94 101 GLY A O 1
ATOM 797 N N . GLY A 1 102 ? 6.332 5.809 -15.992 1 93.38 102 GLY A N 1
ATOM 798 C CA . GLY A 1 102 ? 6.895 6.52 -14.852 1 93.38 102 GLY A CA 1
ATOM 799 C C . GLY A 1 102 ? 6.633 5.82 -13.531 1 93.38 102 GLY A C 1
ATOM 800 O O . GLY A 1 102 ? 7.57 5.531 -12.781 1 93.38 102 GLY A O 1
ATOM 801 N N . PRO A 1 103 ? 5.344 5.5 -13.25 1 91.31 103 PRO A N 1
ATOM 802 C CA . PRO A 1 103 ? 5.043 4.883 -11.961 1 91.31 103 PRO A CA 1
ATOM 803 C C . PRO A 1 103 ? 5.82 3.592 -11.719 1 91.31 103 PRO A C 1
ATOM 805 O O . PRO A 1 103 ? 6.242 3.318 -10.594 1 91.31 103 PRO A O 1
ATOM 808 N N . PHE A 1 104 ? 6.059 2.814 -12.727 1 95.5 104 PHE A N 1
ATOM 809 C CA . PHE A 1 104 ? 6.836 1.591 -12.586 1 95.5 104 PHE A CA 1
ATOM 810 C C . PHE A 1 104 ? 8.297 1.911 -12.297 1 95.5 104 PHE A C 1
ATOM 812 O O . PHE A 1 104 ? 8.914 1.294 -11.422 1 95.5 104 PHE A O 1
ATOM 819 N N . TRP A 1 105 ? 8.852 2.869 -13.031 1 96.75 105 TRP A N 1
ATOM 820 C CA . TRP A 1 105 ? 10.258 3.221 -12.859 1 96.75 105 TRP A CA 1
ATOM 821 C C . TRP A 1 105 ? 10.516 3.783 -11.469 1 96.75 105 TRP A C 1
ATOM 823 O O . TRP A 1 105 ? 11.547 3.51 -10.859 1 96.75 105 TRP A O 1
ATOM 833 N N . VAL A 1 106 ? 9.555 4.562 -10.969 1 93.38 106 VAL A N 1
ATOM 834 C CA . VAL A 1 106 ? 9.68 5.102 -9.617 1 93.38 106 VAL A CA 1
ATOM 835 C C . VAL A 1 106 ? 9.711 3.957 -8.609 1 93.38 106 VAL A C 1
ATOM 837 O O . VAL A 1 106 ? 10.547 3.943 -7.703 1 93.38 106 VAL A O 1
ATOM 840 N N . ALA A 1 107 ? 8.836 3.01 -8.789 1 92.75 107 ALA A N 1
ATOM 841 C CA . ALA A 1 107 ? 8.773 1.869 -7.875 1 92.75 107 ALA A CA 1
ATOM 842 C C . ALA A 1 107 ? 10.047 1.028 -7.973 1 92.75 107 ALA A C 1
ATOM 844 O O . ALA A 1 107 ? 10.586 0.588 -6.953 1 92.75 107 ALA A O 1
ATOM 845 N N . LEU A 1 108 ? 10.516 0.787 -9.18 1 95.38 108 LEU A N 1
ATOM 846 C CA . LEU A 1 108 ? 11.734 0.008 -9.375 1 95.38 108 LEU A CA 1
ATOM 847 C C . LEU A 1 108 ? 12.93 0.7 -8.734 1 95.38 108 LEU A C 1
ATOM 849 O O . LEU A 1 108 ? 13.727 0.06 -8.047 1 95.38 108 LEU A O 1
ATOM 853 N N . ALA A 1 109 ? 13.031 1.986 -9 1 93.81 109 ALA A N 1
ATOM 854 C CA . ALA A 1 109 ? 14.109 2.76 -8.383 1 93.81 109 ALA A CA 1
ATOM 855 C C . ALA A 1 109 ? 14.055 2.652 -6.863 1 93.81 109 ALA A C 1
ATOM 857 O O . ALA A 1 109 ? 15.086 2.492 -6.207 1 93.81 109 ALA A O 1
ATOM 858 N N . GLY A 1 110 ? 12.844 2.764 -6.34 1 88.44 110 GLY A N 1
ATOM 859 C CA . GLY A 1 110 ? 12.68 2.637 -4.902 1 88.44 110 GLY A CA 1
ATOM 860 C C . GLY A 1 110 ? 13.172 1.306 -4.359 1 88.44 110 GLY A C 1
ATOM 861 O O . GLY A 1 110 ? 13.844 1.259 -3.328 1 88.44 110 GLY A O 1
ATOM 862 N N . ALA A 1 111 ? 12.844 0.295 -5.004 1 88.38 111 ALA A N 1
ATOM 863 C CA . ALA A 1 111 ? 13.258 -1.043 -4.59 1 88.38 111 ALA A CA 1
ATOM 864 C C . ALA A 1 111 ? 14.773 -1.204 -4.684 1 88.38 111 ALA A C 1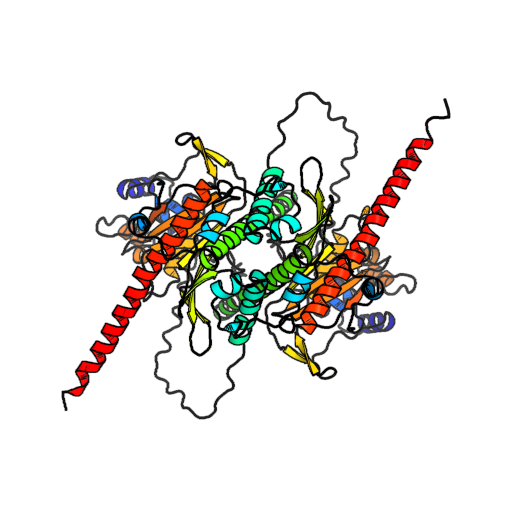
ATOM 866 O O . ALA A 1 111 ? 15.398 -1.792 -3.799 1 88.38 111 ALA A O 1
ATOM 867 N N . LEU A 1 112 ? 15.352 -0.677 -5.715 1 88.88 112 LEU A N 1
ATOM 868 C CA . LEU A 1 112 ? 16.797 -0.794 -5.926 1 88.88 112 LEU A CA 1
ATOM 869 C C . LEU A 1 112 ? 17.562 0.02 -4.891 1 88.88 112 LEU A C 1
ATOM 871 O O . LEU A 1 112 ? 18.609 -0.416 -4.402 1 88.88 112 LEU A O 1
ATOM 875 N N . ARG A 1 113 ? 17.031 1.178 -4.617 1 84.81 113 ARG A N 1
ATOM 876 C CA . ARG A 1 113 ? 17.672 2.041 -3.627 1 84.81 113 ARG A CA 1
ATOM 877 C C . ARG A 1 113 ? 17.688 1.38 -2.254 1 84.81 113 ARG A C 1
ATOM 879 O O . ARG A 1 113 ? 18.672 1.494 -1.515 1 84.81 113 ARG A O 1
ATOM 886 N N . ARG A 1 114 ? 16.672 0.783 -1.942 1 76.69 114 ARG A N 1
ATOM 887 C CA . ARG A 1 114 ? 16.562 0.123 -0.646 1 76.69 114 ARG A CA 1
ATOM 888 C C . ARG A 1 114 ? 17.484 -1.091 -0.565 1 76.69 114 ARG A C 1
ATOM 890 O O . ARG A 1 114 ? 18.078 -1.356 0.482 1 76.69 114 ARG A O 1
ATOM 897 N N . ALA A 1 115 ? 17.578 -1.785 -1.603 1 71.06 115 ALA A N 1
ATOM 898 C CA . ALA A 1 115 ? 18.453 -2.947 -1.661 1 71.06 115 ALA A CA 1
ATOM 899 C C . ALA A 1 115 ? 19.922 -2.537 -1.474 1 71.06 115 ALA A C 1
ATOM 901 O O . ALA A 1 115 ? 20.688 -3.248 -0.826 1 71.06 115 ALA A O 1
ATOM 902 N N . ALA A 1 116 ? 20.281 -1.472 -1.954 1 67.31 116 ALA A N 1
ATOM 903 C CA . ALA A 1 116 ? 21.641 -0.977 -1.86 1 67.31 116 ALA A CA 1
ATOM 904 C C . ALA A 1 116 ? 21.984 -0.571 -0.429 1 67.31 116 ALA A C 1
ATOM 906 O O . ALA A 1 116 ? 23.141 -0.669 -0.007 1 67.31 116 ALA A O 1
ATOM 907 N N . GLN A 1 117 ? 21.062 -0.099 0.28 1 64 117 GLN A N 1
ATOM 908 C CA . GLN A 1 117 ? 21.281 0.318 1.661 1 64 117 GLN A CA 1
ATOM 909 C C . GLN A 1 117 ? 21.469 -0.887 2.578 1 64 117 GLN A C 1
ATOM 911 O O . GLN A 1 117 ? 22.094 -0.781 3.633 1 64 117 GLN A O 1
ATOM 916 N N . GLN A 1 118 ? 21 -1.988 2.236 1 57.62 118 GLN A N 1
ATOM 917 C CA . GLN A 1 118 ? 21.078 -3.186 3.064 1 57.62 118 GLN A CA 1
ATOM 918 C C . GLN A 1 118 ? 22.375 -3.951 2.803 1 57.62 118 GLN A C 1
ATOM 920 O O . GLN A 1 118 ? 22.719 -4.859 3.561 1 57.62 118 GLN A O 1
ATOM 925 N N . GLU A 1 119 ? 23.234 -3.721 1.751 1 49.09 119 GLU A N 1
ATOM 926 C CA . GLU A 1 119 ? 24.484 -4.426 1.543 1 49.09 119 GLU A CA 1
ATOM 927 C C . GLU A 1 119 ? 25.484 -4.105 2.652 1 49.09 119 GLU A C 1
ATOM 929 O O . GLU A 1 119 ? 25.766 -2.938 2.934 1 49.09 119 GLU A O 1
ATOM 934 N N . PRO A 1 120 ? 25.922 -5.031 3.455 1 40.66 120 PRO A N 1
ATOM 935 C CA . PRO A 1 120 ? 26.922 -4.824 4.496 1 40.66 120 PRO A CA 1
ATOM 936 C C . PRO A 1 120 ? 28.219 -4.227 3.955 1 40.66 120 PRO A C 1
ATOM 938 O O . PRO A 1 120 ? 28.625 -4.527 2.826 1 40.66 120 PRO A O 1
ATOM 941 N N . GLU A 1 121 ? 28.766 -3.061 4.348 1 38.16 121 GLU A N 1
ATOM 942 C CA . GLU A 1 121 ? 30.141 -2.662 4.074 1 38.16 121 GLU A CA 1
ATOM 943 C C . GLU A 1 121 ? 31.109 -3.832 4.27 1 38.16 121 GLU A C 1
ATOM 945 O O . GLU A 1 121 ? 30.984 -4.586 5.238 1 38.16 121 GLU A O 1
ATOM 950 N N . ALA A 1 122 ? 32 -4.207 3.367 1 31.56 122 ALA A N 1
ATOM 951 C CA . ALA A 1 122 ? 33.156 -5.066 3.637 1 31.56 122 ALA A CA 1
ATOM 952 C C . ALA A 1 122 ? 33.906 -4.617 4.895 1 31.56 122 ALA A C 1
ATOM 954 O O . ALA A 1 122 ? 34 -3.416 5.156 1 31.56 122 ALA A O 1
ATOM 955 N N . PRO A 1 123 ? 34.469 -5.477 5.852 1 31.88 123 PRO A N 1
ATOM 956 C CA . PRO A 1 123 ? 35.375 -5.094 6.953 1 31.88 123 PRO A CA 1
ATOM 957 C C . PRO A 1 123 ? 36.625 -4.352 6.477 1 31.88 123 PRO A C 1
ATOM 959 O O . PRO A 1 123 ? 37.406 -4.902 5.703 1 31.88 123 PRO A O 1
ATOM 962 N N . GLN A 1 124 ? 36.875 -3.248 6.09 1 28.31 124 GLN A N 1
ATOM 963 C CA . GLN A 1 124 ? 38.219 -2.701 6.016 1 28.31 124 GLN A CA 1
ATOM 964 C C . GLN A 1 124 ? 38.969 -2.938 7.32 1 28.31 124 GLN A C 1
ATOM 966 O O . GLN A 1 124 ? 38.406 -2.795 8.406 1 28.31 124 GLN A O 1
ATOM 971 N N . SER A 1 125 ? 40.281 -3.617 7.246 1 27.86 125 SER A N 1
ATOM 972 C CA . SER A 1 125 ? 41.25 -3.932 8.297 1 27.86 125 SER A CA 1
ATOM 973 C C . SER A 1 125 ? 41.469 -2.744 9.234 1 27.86 125 SER A C 1
ATOM 975 O O . SER A 1 125 ? 41.438 -2.9 10.461 1 27.86 125 SER A O 1
ATOM 977 N N . GLY A 1 126 ? 42.562 -1.801 8.906 1 25.3 126 GLY A N 1
ATOM 978 C CA . GLY A 1 126 ? 43.469 -1.046 9.75 1 25.3 126 GLY A CA 1
ATOM 979 C C . GLY A 1 126 ? 42.781 0.13 10.438 1 25.3 126 GLY A C 1
ATOM 980 O O . GLY A 1 126 ? 43.469 0.965 11.047 1 25.3 126 GLY A O 1
ATOM 981 N N . ARG A 1 127 ? 42.031 0.878 9.812 1 27.64 127 ARG A N 1
ATOM 982 C CA . ARG A 1 127 ? 41.875 2.148 10.508 1 27.64 127 ARG A CA 1
ATOM 983 C C . ARG A 1 127 ? 41.281 1.935 11.906 1 27.64 127 ARG A C 1
ATOM 985 O O . ARG A 1 127 ? 40.312 1.198 12.07 1 27.64 127 ARG A O 1
ATOM 992 N N . ARG A 1 128 ? 42.156 2.191 12.922 1 23.64 128 ARG A N 1
ATOM 993 C CA . ARG A 1 128 ? 41.938 2.309 14.367 1 23.64 128 ARG A CA 1
ATOM 994 C C . ARG A 1 128 ? 40.625 2.971 14.68 1 23.64 128 ARG A C 1
ATOM 996 O O . ARG A 1 128 ? 40.25 3.971 14.055 1 23.64 128 ARG A O 1
ATOM 1003 N N . MET A 1 129 ? 39.75 2.248 15.188 1 23.22 129 MET A N 1
ATOM 1004 C CA . MET A 1 129 ? 38.562 2.76 15.836 1 23.22 129 MET A CA 1
ATOM 1005 C C . MET A 1 129 ? 38.875 3.922 16.766 1 23.22 129 MET A C 1
ATOM 1007 O O . MET A 1 129 ? 39.594 3.742 17.766 1 23.22 129 MET A O 1
ATOM 1011 N N . ASN A 1 130 ? 39.5 4.992 16.188 1 20.45 130 ASN A N 1
ATOM 1012 C CA . ASN A 1 130 ? 39.562 5.953 17.297 1 20.45 130 ASN A CA 1
ATOM 1013 C C . ASN A 1 130 ? 38.25 6.016 18.062 1 20.45 130 ASN A C 1
ATOM 1015 O O . ASN A 1 130 ? 37.188 6.113 17.469 1 20.45 130 ASN A O 1
ATOM 1019 N N . PRO A 1 131 ? 38.281 5.652 19.438 1 21.86 131 PRO A N 1
ATOM 1020 C CA . PRO A 1 131 ? 37.25 5.523 20.453 1 21.86 131 PRO A CA 1
ATOM 1021 C C . PRO A 1 131 ? 36.312 6.734 20.5 1 21.86 131 PRO A C 1
ATOM 1023 O O . PRO A 1 131 ? 35.281 6.703 21.172 1 21.86 131 PRO A O 1
ATOM 1026 N N . LEU A 1 132 ? 36.812 7.871 20.234 1 19.47 132 LEU A N 1
ATOM 1027 C CA . LEU A 1 132 ? 36.25 9.047 20.875 1 19.47 132 LEU A CA 1
ATOM 1028 C C . LEU A 1 132 ? 34.875 9.352 20.281 1 19.47 132 LEU A C 1
ATOM 1030 O O . LEU A 1 132 ? 34.156 10.219 20.797 1 19.47 132 LEU A O 1
ATOM 1034 N N . ARG A 1 133 ? 34.906 9.336 18.984 1 22.28 133 ARG A N 1
ATOM 1035 C CA . ARG A 1 133 ? 33.75 10.203 18.797 1 22.28 133 ARG A CA 1
ATOM 1036 C C . ARG A 1 133 ? 32.5 9.57 19.328 1 22.28 133 ARG A C 1
ATOM 1038 O O . ARG A 1 133 ? 32.156 8.43 19 1 22.28 133 ARG A O 1
ATOM 1045 N N . ASN A 1 134 ? 31.969 10.297 20.344 1 19.3 134 ASN A N 1
ATOM 1046 C CA . ASN A 1 134 ? 30.859 10.055 21.266 1 19.3 134 ASN A CA 1
ATOM 1047 C C . ASN A 1 134 ? 29.641 9.484 20.531 1 19.3 134 ASN A C 1
ATOM 1049 O O . ASN A 1 134 ? 29.188 10.055 19.547 1 19.3 134 ASN A O 1
ATOM 1053 N N . ALA A 1 135 ? 29.594 8.258 20.375 1 19.91 135 ALA A N 1
ATOM 1054 C CA . ALA A 1 135 ? 28.422 7.402 20.203 1 19.91 135 ALA A CA 1
ATOM 1055 C C . ALA A 1 135 ? 27.172 8.047 20.812 1 19.91 135 ALA A C 1
ATOM 1057 O O . ALA A 1 135 ? 27.016 8.047 22.031 1 19.91 135 ALA A O 1
ATOM 1058 N N . ARG A 1 136 ? 26.953 9.266 20.188 1 23.03 136 ARG A N 1
ATOM 1059 C CA . ARG A 1 136 ? 25.875 9.828 20.984 1 23.03 136 ARG A CA 1
ATOM 1060 C C . ARG A 1 136 ? 24.828 8.758 21.328 1 23.03 136 ARG A C 1
ATOM 1062 O O . ARG A 1 136 ? 24.516 7.91 20.5 1 23.03 136 ARG A O 1
ATOM 1069 N N . PRO A 1 137 ? 24.766 8.383 22.641 1 21.03 137 PRO A N 1
ATOM 1070 C CA . PRO A 1 137 ? 23.797 7.406 23.125 1 21.03 137 PRO A CA 1
ATOM 1071 C C . PRO A 1 137 ? 22.469 7.457 22.344 1 21.03 137 PRO A C 1
ATOM 1073 O O . PRO A 1 137 ? 22.094 8.508 21.828 1 21.03 137 PRO A O 1
ATOM 1076 N N . SER A 1 138 ? 22.359 6.434 21.578 1 22.03 138 SER A N 1
ATOM 1077 C CA . SER A 1 138 ? 21.062 6.078 21.016 1 22.03 138 SER A CA 1
ATOM 1078 C C . SER A 1 138 ? 19.922 6.613 21.875 1 22.03 138 SER A C 1
ATOM 1080 O O . SER A 1 138 ? 19.797 6.25 23.031 1 22.03 138 SER A O 1
ATOM 1082 N N . VAL A 1 139 ? 19.891 7.91 21.828 1 22.92 139 VAL A N 1
ATOM 1083 C CA . VAL A 1 139 ? 18.828 8.484 22.656 1 22.92 139 VAL A CA 1
ATOM 1084 C C . VAL A 1 139 ? 17.641 7.535 22.719 1 22.92 139 VAL A C 1
ATOM 1086 O O . VAL A 1 139 ? 17.156 7.086 21.672 1 22.92 139 VAL A O 1
ATOM 1089 N N . VAL A 1 140 ? 17.609 6.656 23.656 1 22.56 140 VAL A N 1
ATOM 1090 C CA . VAL A 1 140 ? 16.5 5.914 24.234 1 22.56 140 VAL A CA 1
ATOM 1091 C C . VAL A 1 140 ? 15.188 6.613 23.906 1 22.56 140 VAL A C 1
ATOM 1093 O O . VAL A 1 140 ? 14.969 7.762 24.297 1 22.56 140 VAL A O 1
ATOM 1096 N N . SER A 1 141 ? 14.922 6.508 22.703 1 24.94 141 SER A N 1
ATOM 1097 C CA . SER A 1 141 ? 13.555 6.969 22.484 1 24.94 141 SER A CA 1
ATOM 1098 C C . SER A 1 141 ? 12.695 6.766 23.734 1 24.94 141 SER A C 1
ATOM 1100 O O . SER A 1 141 ? 12.633 5.66 24.266 1 24.94 141 SER A O 1
ATOM 1102 N N . GLY A 1 142 ? 12.867 7.512 24.625 1 24.23 142 GLY A N 1
ATOM 1103 C CA . GLY A 1 142 ? 11.984 7.523 25.781 1 24.23 142 GLY A CA 1
ATOM 1104 C C . GLY A 1 142 ? 10.609 6.961 25.484 1 24.23 142 GLY A C 1
ATOM 1105 O O . GLY A 1 142 ? 9.812 7.582 24.766 1 24.23 142 GLY A O 1
ATOM 1106 N N . GLN A 1 143 ? 10.5 5.695 25.109 1 26.34 143 GLN A N 1
ATOM 1107 C CA . GLN A 1 143 ? 9.258 4.938 25.25 1 26.34 143 GLN A CA 1
ATOM 1108 C C . GLN A 1 143 ? 8.352 5.57 26.297 1 26.34 143 GLN A C 1
ATOM 1110 O O . GLN A 1 143 ? 8.719 5.652 27.484 1 26.34 143 GLN A O 1
ATOM 1115 N N . LEU A 1 144 ? 7.922 6.609 26.047 1 28.09 144 LEU A N 1
ATOM 1116 C CA . LEU A 1 144 ? 6.863 6.734 27.047 1 28.09 144 LEU A CA 1
ATOM 1117 C C . LEU A 1 144 ? 6.289 5.367 27.406 1 28.09 144 LEU A C 1
ATOM 1119 O O . LEU A 1 144 ? 5.934 4.586 26.516 1 28.09 144 LEU A O 1
ATOM 1123 N N . GLU A 1 145 ? 6.84 4.543 28.359 1 30.66 145 GLU A N 1
ATOM 1124 C CA . GLU A 1 145 ? 6.398 3.281 28.953 1 30.66 145 GLU A CA 1
ATOM 1125 C C . GLU A 1 145 ? 4.98 2.932 28.5 1 30.66 145 GLU A C 1
ATOM 1127 O O . GLU A 1 145 ? 4.609 1.757 28.453 1 30.66 145 GLU A O 1
ATOM 1132 N N . TYR A 1 146 ? 4.164 3.881 28.25 1 29.06 146 TYR A N 1
ATOM 1133 C CA . TYR A 1 146 ? 2.736 3.637 28.094 1 29.06 146 TYR A CA 1
ATOM 1134 C C . TYR A 1 146 ? 2.371 3.506 26.625 1 29.06 146 TYR A C 1
ATOM 1136 O O . TYR A 1 146 ? 1.235 3.16 26.281 1 29.06 146 TYR A O 1
ATOM 1144 N N . PHE A 1 147 ? 3.072 4.211 25.641 1 28.66 147 PHE A N 1
ATOM 1145 C CA . PHE A 1 147 ? 2.385 4.328 24.359 1 28.66 147 PHE A CA 1
ATOM 1146 C C . PHE A 1 147 ? 3.064 3.467 23.312 1 28.66 147 PHE A C 1
ATOM 1148 O O . PHE A 1 147 ? 4.242 3.668 23 1 28.66 147 PHE A O 1
ATOM 1155 N N . VAL A 1 148 ? 2.863 2.277 23.203 1 33.69 148 VAL A N 1
ATOM 1156 C CA . VAL A 1 148 ? 3.312 1.399 22.141 1 33.69 148 VAL A CA 1
ATOM 1157 C C . VAL A 1 148 ? 2.799 1.92 20.797 1 33.69 148 VAL A C 1
ATOM 1159 O O . VAL A 1 148 ? 1.618 2.252 20.656 1 33.69 148 VAL A O 1
ATOM 1162 N N . PRO A 1 149 ? 3.602 2.307 19.969 1 31.8 149 PRO A N 1
ATOM 1163 C CA . PRO A 1 149 ? 3.102 2.66 18.641 1 31.8 149 PRO A CA 1
ATOM 1164 C C . PRO A 1 149 ? 2.135 1.62 18.078 1 31.8 149 PRO A C 1
ATOM 1166 O O . PRO A 1 149 ? 2.178 0.453 18.469 1 31.8 149 PRO A O 1
ATOM 1169 N N . SER A 1 150 ? 1.07 1.998 17.5 1 30.41 150 SER A N 1
ATOM 1170 C CA . SER A 1 150 ? -0.036 1.165 17.031 1 30.41 150 SER A CA 1
ATOM 1171 C C . SER A 1 150 ? 0.472 -0.116 16.375 1 30.41 150 SER A C 1
ATOM 1173 O O . SER A 1 150 ? -0.255 -1.108 16.297 1 30.41 150 SER A O 1
ATOM 1175 N N . GLY A 1 151 ? 1.548 -0.042 15.641 1 29.17 151 GLY A N 1
ATOM 1176 C CA . GLY A 1 151 ? 1.893 -1.296 14.992 1 29.17 151 GLY A CA 1
ATOM 1177 C C . GLY A 1 151 ? 2.529 -2.301 15.93 1 29.17 151 GLY A C 1
ATOM 1178 O O . GLY A 1 151 ? 2.896 -3.402 15.516 1 29.17 151 GLY A O 1
ATOM 1179 N N . GLU A 1 152 ? 3.086 -1.829 16.953 1 31 152 GLU A N 1
ATOM 1180 C CA . GLU A 1 152 ? 3.885 -2.787 17.719 1 31 152 GLU A CA 1
ATOM 1181 C C . GLU A 1 152 ? 3.02 -3.576 18.688 1 31 152 GLU A C 1
ATOM 1183 O O . GLU A 1 152 ? 2.365 -2.994 19.562 1 31 152 GLU A O 1
ATOM 1188 N N . MET A 1 153 ? 2.496 -4.66 18.359 1 27.27 153 MET A N 1
ATOM 1189 C CA . MET A 1 153 ? 2.057 -5.586 19.391 1 27.27 153 MET A CA 1
ATOM 1190 C C . MET A 1 153 ? 3.209 -5.938 20.328 1 27.27 153 MET A C 1
ATOM 1192 O O . MET A 1 153 ? 4.207 -6.516 19.906 1 27.27 153 MET A O 1
ATOM 1196 N N . ARG A 1 154 ? 3.385 -5.23 21.469 1 29.33 154 ARG A N 1
ATOM 1197 C CA . ARG A 1 154 ? 4.309 -5.734 22.484 1 29.33 154 ARG A CA 1
ATOM 1198 C C . ARG A 1 154 ? 3.939 -7.152 22.906 1 29.33 154 ARG A C 1
ATOM 1200 O O . ARG A 1 154 ? 2.865 -7.379 23.469 1 29.33 154 ARG A O 1
ATOM 1207 N N . ASP A 1 155 ? 4.379 -8.219 22.281 1 25.73 155 ASP A N 1
ATOM 1208 C CA . ASP A 1 155 ? 4.465 -9.453 23.062 1 25.73 155 ASP A CA 1
ATOM 1209 C C . ASP A 1 155 ? 5.301 -9.242 24.328 1 25.73 155 ASP A C 1
ATOM 1211 O O . ASP A 1 155 ? 6.316 -8.539 24.297 1 25.73 155 ASP A O 1
ATOM 1215 N N . ASP A 1 156 ? 4.852 -9.398 25.562 1 25.39 156 ASP A N 1
ATOM 1216 C CA . ASP A 1 156 ? 5.363 -9.406 26.922 1 25.39 156 ASP A CA 1
ATOM 1217 C C . ASP A 1 156 ? 6.723 -10.094 27 1 25.39 156 ASP A C 1
ATOM 1219 O O . ASP A 1 156 ? 7.238 -10.352 28.094 1 25.39 156 ASP A O 1
ATOM 1223 N N . ASP A 1 157 ? 7.156 -11.023 26.234 1 25.81 157 ASP A N 1
ATOM 1224 C CA . ASP A 1 157 ? 8.359 -11.656 26.766 1 25.81 157 ASP A CA 1
ATOM 1225 C C . ASP A 1 157 ? 9.516 -10.664 26.859 1 25.81 157 ASP A C 1
ATOM 1227 O O . ASP A 1 157 ? 9.641 -9.773 26.031 1 25.81 157 ASP A O 1
ATOM 1231 N N . GLY A 1 158 ? 10.234 -10.359 28.031 1 26.12 158 GLY A N 1
ATOM 1232 C CA . GLY A 1 158 ? 11.312 -9.594 28.625 1 26.12 158 GLY A CA 1
ATOM 1233 C C . GLY A 1 158 ? 12.453 -9.32 27.672 1 26.12 158 GLY A C 1
ATOM 1234 O O . GLY A 1 158 ? 13.477 -8.742 28.047 1 26.12 158 GLY A O 1
ATOM 1235 N N . LEU A 1 159 ? 12.898 -10.375 26.859 1 25.69 159 LEU A N 1
ATOM 1236 C CA . LEU A 1 159 ? 14.273 -10.242 26.391 1 25.69 159 LEU A CA 1
ATOM 1237 C C . LEU A 1 159 ? 14.469 -8.945 25.609 1 25.69 159 LEU A C 1
ATOM 1239 O O . LEU A 1 159 ? 13.492 -8.273 25.266 1 25.69 159 LEU A O 1
ATOM 1243 N N . ASP A 1 160 ? 15.57 -8.906 24.719 1 26.23 160 ASP A N 1
ATOM 1244 C CA . ASP A 1 160 ? 16.375 -7.957 23.969 1 26.23 160 ASP A CA 1
ATOM 1245 C C . ASP A 1 160 ? 15.516 -7.199 22.953 1 26.23 160 ASP A C 1
ATOM 1247 O O . ASP A 1 160 ? 15.391 -7.617 21.797 1 26.23 160 ASP A O 1
ATOM 1251 N N . ALA A 1 161 ? 14.469 -6.734 23.266 1 28.97 161 ALA A N 1
ATOM 1252 C CA . ALA A 1 161 ? 13.344 -6.109 22.562 1 28.97 161 ALA A CA 1
ATOM 1253 C C . ALA A 1 161 ? 13.789 -4.867 21.797 1 28.97 161 ALA A C 1
ATOM 1255 O O . ALA A 1 161 ? 13.078 -4.387 20.922 1 28.97 161 ALA A O 1
ATOM 1256 N N . ASP A 1 162 ? 14.773 -4.258 22.234 1 30.17 162 ASP A N 1
ATOM 1257 C CA . ASP A 1 162 ? 15.195 -2.961 21.719 1 30.17 162 ASP A CA 1
ATOM 1258 C C . ASP A 1 162 ? 15.695 -3.082 20.281 1 30.17 162 ASP A C 1
ATOM 1260 O O . ASP A 1 162 ? 15.414 -2.217 19.438 1 30.17 162 ASP A O 1
ATOM 1264 N N . GLU A 1 163 ? 16.656 -4.012 20.047 1 29.78 163 GLU A N 1
ATOM 1265 C CA . GLU A 1 163 ? 17.312 -4.203 18.766 1 29.78 163 GLU A CA 1
ATOM 1266 C C . GLU A 1 163 ? 16.328 -4.707 17.719 1 29.78 163 GLU A C 1
ATOM 1268 O O . GLU A 1 163 ? 16.484 -4.434 16.531 1 29.78 163 GLU A O 1
ATOM 1273 N N . SER A 1 164 ? 15.359 -5.453 18.141 1 30.09 164 SER A N 1
ATOM 1274 C CA . SER A 1 164 ? 14.461 -6.164 17.234 1 30.09 164 SER A CA 1
ATOM 1275 C C . SER A 1 164 ? 13.43 -5.227 16.625 1 30.09 164 SER A C 1
ATOM 1277 O O . SER A 1 164 ? 12.883 -5.5 15.555 1 30.09 164 SER A O 1
ATOM 1279 N N . TYR A 1 165 ? 13.086 -4.23 17.328 1 32.25 165 TYR A N 1
ATOM 1280 C CA . TYR A 1 165 ? 12.094 -3.264 16.859 1 32.25 165 TYR A CA 1
ATOM 1281 C C . TYR A 1 165 ? 12.641 -2.453 15.695 1 32.25 165 TYR A C 1
ATOM 1283 O O . TYR A 1 165 ? 11.914 -2.178 14.734 1 32.25 165 TYR A O 1
ATOM 1291 N N . GLU A 1 166 ? 13.875 -1.945 15.922 1 33.5 166 GLU A N 1
ATOM 1292 C CA . GLU A 1 166 ? 14.516 -1.213 14.836 1 33.5 166 GLU A CA 1
ATOM 1293 C C . GLU A 1 166 ? 14.617 -2.074 13.578 1 33.5 166 GLU A C 1
ATOM 1295 O O . GLU A 1 166 ? 14.453 -1.578 12.461 1 33.5 166 GLU A O 1
ATOM 1300 N N . TYR A 1 167 ? 14.945 -3.281 13.867 1 30.34 167 TYR A N 1
ATOM 1301 C CA . TYR A 1 167 ? 15.086 -4.27 12.805 1 30.34 167 TYR A CA 1
ATOM 1302 C C . TYR A 1 167 ? 13.742 -4.57 12.156 1 30.34 167 TYR A C 1
ATOM 1304 O O . TYR A 1 167 ? 13.633 -4.641 10.93 1 30.34 167 TYR A O 1
ATOM 1312 N N . ASP A 1 168 ? 12.773 -4.742 12.938 1 35.53 168 ASP A N 1
ATOM 1313 C CA . ASP A 1 168 ? 11.453 -5.082 12.43 1 35.53 168 ASP A CA 1
ATOM 1314 C C . ASP A 1 168 ? 10.852 -3.924 11.641 1 35.53 168 ASP A C 1
ATOM 1316 O O . ASP A 1 168 ? 10.195 -4.141 10.617 1 35.53 168 ASP A O 1
ATOM 1320 N N . SER A 1 169 ? 11.094 -2.676 12.141 1 36.62 169 SER A N 1
ATOM 1321 C CA . SER A 1 169 ? 10.609 -1.485 11.453 1 36.62 169 SER A CA 1
ATOM 1322 C C . SER A 1 169 ? 11.297 -1.314 10.102 1 36.62 169 SER A C 1
ATOM 1324 O O . SER A 1 169 ? 10.641 -0.989 9.102 1 36.62 169 SER A O 1
ATOM 1326 N N . TYR A 1 170 ? 12.672 -1.432 10.156 1 34.91 170 TYR A N 1
ATOM 1327 C CA . TYR A 1 170 ? 13.469 -1.333 8.938 1 34.91 170 TYR A CA 1
ATOM 1328 C C . TYR A 1 170 ? 13.055 -2.404 7.934 1 34.91 170 TYR A C 1
ATOM 1330 O O . TYR A 1 170 ? 12.938 -2.127 6.738 1 34.91 170 TYR A O 1
ATOM 1338 N N . TYR A 1 171 ? 12.812 -3.627 8.445 1 37.84 171 TYR A N 1
ATOM 1339 C CA . TYR A 1 171 ? 12.461 -4.762 7.598 1 37.84 171 TYR A CA 1
ATOM 1340 C C . TYR A 1 171 ? 11.055 -4.602 7.027 1 37.84 171 TYR A C 1
ATOM 1342 O O . TYR A 1 171 ? 10.805 -4.953 5.871 1 37.84 171 TYR A O 1
ATOM 1350 N N . ALA A 1 172 ? 10.18 -4.094 7.77 1 43.94 172 ALA A N 1
ATOM 1351 C CA . ALA A 1 172 ? 8.82 -3.822 7.316 1 43.94 172 ALA A CA 1
ATOM 1352 C C . ALA A 1 172 ? 8.812 -2.848 6.145 1 43.94 172 ALA A C 1
ATOM 1354 O O . ALA A 1 172 ? 8.008 -2.984 5.219 1 43.94 172 ALA A O 1
ATOM 1355 N N . HIS A 1 173 ? 9.953 -2.115 6.062 1 53.81 173 HIS A N 1
ATOM 1356 C CA . HIS A 1 173 ? 10.055 -1.107 5.016 1 53.81 173 HIS A CA 1
ATOM 1357 C C . HIS A 1 173 ? 10.398 -1.74 3.672 1 53.81 173 HIS A C 1
ATOM 1359 O O . HIS A 1 173 ? 9.867 -1.338 2.635 1 53.81 173 HIS A O 1
ATOM 1365 N N . THR A 1 174 ? 11.172 -2.838 3.812 1 51.75 174 THR A N 1
ATOM 1366 C CA . THR A 1 174 ? 11.594 -3.467 2.564 1 51.75 174 THR A CA 1
ATOM 1367 C C . THR A 1 174 ? 10.43 -4.223 1.926 1 51.75 174 THR A C 1
ATOM 1369 O O . THR A 1 174 ? 10.273 -4.215 0.703 1 51.75 174 THR A O 1
ATOM 1372 N N . GLU A 1 175 ? 9.648 -4.766 2.717 1 65.94 175 GLU A N 1
ATOM 1373 C CA . GLU A 1 175 ? 8.492 -5.5 2.203 1 65.94 175 GLU A CA 1
ATOM 1374 C C . GLU A 1 175 ? 7.516 -4.566 1.495 1 65.94 175 GLU A C 1
ATOM 1376 O O . GLU A 1 175 ? 7.004 -4.895 0.423 1 65.94 175 GLU A O 1
ATOM 1381 N N . ASP A 1 176 ? 7.457 -3.391 1.981 1 71.38 176 ASP A N 1
ATOM 1382 C CA . ASP A 1 176 ? 6.496 -2.445 1.426 1 71.38 176 ASP A CA 1
ATOM 1383 C C . ASP A 1 176 ? 6.934 -1.962 0.045 1 71.38 176 ASP A C 1
ATOM 1385 O O . ASP A 1 176 ? 6.102 -1.786 -0.849 1 71.38 176 ASP A O 1
ATOM 1389 N N . VAL A 1 177 ? 8.234 -1.881 -0.089 1 80.56 177 VAL A N 1
ATOM 1390 C CA . VAL A 1 177 ? 8.75 -1.398 -1.365 1 80.56 177 VAL A CA 1
ATOM 1391 C C . VAL A 1 177 ? 8.594 -2.482 -2.428 1 80.56 177 VAL A C 1
ATOM 1393 O O . VAL A 1 177 ? 8.281 -2.188 -3.584 1 80.56 177 VAL A O 1
ATOM 1396 N N . ALA A 1 178 ? 8.727 -3.713 -1.975 1 86.5 178 ALA A N 1
ATOM 1397 C CA . ALA A 1 178 ? 8.547 -4.82 -2.912 1 86.5 178 ALA A CA 1
ATOM 1398 C C . ALA A 1 178 ? 7.086 -4.945 -3.342 1 86.5 178 ALA A C 1
ATOM 1400 O O . ALA A 1 178 ? 6.797 -5.191 -4.516 1 86.5 178 ALA A O 1
ATOM 1401 N N . VAL A 1 179 ? 6.227 -4.777 -2.396 1 87.31 179 VAL A N 1
ATOM 1402 C CA . VAL A 1 179 ? 4.801 -4.832 -2.705 1 87.31 179 VAL A CA 1
ATOM 1403 C C . VAL A 1 179 ? 4.438 -3.715 -3.68 1 87.31 179 VAL A C 1
ATOM 1405 O O . VAL A 1 179 ? 3.701 -3.938 -4.645 1 87.31 179 VAL A O 1
ATOM 1408 N N . ALA A 1 180 ? 4.961 -2.545 -3.445 1 86.31 180 ALA A N 1
ATOM 1409 C CA . ALA A 1 180 ? 4.699 -1.416 -4.332 1 86.31 180 ALA A CA 1
ATOM 1410 C C . ALA A 1 180 ? 5.199 -1.703 -5.746 1 86.31 180 ALA A C 1
ATOM 1412 O O . ALA A 1 180 ? 4.516 -1.396 -6.727 1 86.31 180 ALA A O 1
ATOM 1413 N N . LEU A 1 181 ? 6.363 -2.295 -5.781 1 92.31 181 LEU A N 1
ATOM 1414 C CA . LEU A 1 181 ? 6.926 -2.623 -7.086 1 92.31 181 LEU A CA 1
ATOM 1415 C C . LEU A 1 181 ? 6.062 -3.656 -7.805 1 92.31 181 LEU A C 1
ATOM 1417 O O . LEU A 1 181 ? 5.738 -3.484 -8.984 1 92.31 181 LEU A O 1
ATOM 1421 N N . ALA A 1 182 ? 5.688 -4.664 -7.098 1 93.94 182 ALA A N 1
ATOM 1422 C CA . ALA A 1 182 ? 4.844 -5.695 -7.699 1 93.94 182 ALA A CA 1
ATOM 1423 C C . ALA A 1 182 ? 3.518 -5.109 -8.18 1 93.94 182 ALA A C 1
ATOM 1425 O O . ALA A 1 182 ? 3.043 -5.438 -9.266 1 93.94 182 ALA A O 1
ATOM 1426 N N . THR A 1 183 ? 2.971 -4.273 -7.395 1 91.38 183 THR A N 1
ATOM 1427 C CA . THR A 1 183 ? 1.684 -3.664 -7.715 1 91.38 183 THR A CA 1
ATOM 1428 C C . THR A 1 183 ? 1.79 -2.801 -8.969 1 91.38 183 THR A C 1
ATOM 1430 O O . THR A 1 183 ? 0.923 -2.857 -9.844 1 91.38 183 THR A O 1
ATOM 1433 N N . ARG A 1 184 ? 2.848 -2.039 -9.047 1 93.69 184 ARG A N 1
ATOM 1434 C CA . ARG A 1 184 ? 3.029 -1.177 -10.211 1 93.69 184 ARG A CA 1
ATOM 1435 C C . ARG A 1 184 ? 3.326 -2 -11.461 1 93.69 184 ARG A C 1
ATOM 1437 O O . ARG A 1 184 ? 2.879 -1.658 -12.555 1 93.69 184 ARG A O 1
ATOM 1444 N N . PHE A 1 185 ? 4.105 -3.035 -11.297 1 97.31 185 PHE A N 1
ATOM 1445 C CA . PHE A 1 185 ? 4.395 -3.93 -12.406 1 97.31 185 PHE A CA 1
ATOM 1446 C C . PHE A 1 185 ? 3.117 -4.582 -12.922 1 97.31 185 PHE A C 1
ATOM 1448 O O . PHE A 1 185 ? 2.846 -4.559 -14.125 1 97.31 185 PHE A O 1
ATOM 1455 N N . LEU A 1 186 ? 2.318 -5.109 -12.031 1 97 186 LEU A N 1
ATOM 1456 C CA . LEU A 1 186 ? 1.081 -5.789 -12.398 1 97 186 LEU A CA 1
ATOM 1457 C C . LEU A 1 186 ? 0.091 -4.809 -13.023 1 97 186 LEU A C 1
ATOM 1459 O O . LEU A 1 186 ? -0.58 -5.137 -14 1 97 186 LEU A O 1
ATOM 1463 N N . SER A 1 187 ? 0.017 -3.627 -12.414 1 94.56 187 SER A N 1
ATOM 1464 C CA . SER A 1 187 ? -0.87 -2.611 -12.969 1 94.56 187 SER A CA 1
ATOM 1465 C C . SER A 1 187 ? -0.461 -2.238 -14.391 1 94.56 187 SER A C 1
ATOM 1467 O O . SER A 1 187 ? -1.315 -2.045 -15.258 1 94.56 187 SER A O 1
ATOM 1469 N N . PHE A 1 188 ? 0.82 -2.102 -14.586 1 96.62 188 PHE A N 1
ATOM 1470 C CA . PHE A 1 188 ? 1.318 -1.779 -15.914 1 96.62 188 PHE A CA 1
ATOM 1471 C C . PHE A 1 188 ? 0.937 -2.865 -16.906 1 96.62 188 PHE A C 1
ATOM 1473 O O . PHE A 1 188 ? 0.443 -2.568 -18 1 96.62 188 PHE A O 1
ATOM 1480 N N . VAL A 1 189 ? 1.073 -4.086 -16.562 1 97 189 VAL A N 1
ATOM 1481 C CA . VAL A 1 189 ? 0.799 -5.219 -17.438 1 97 189 VAL A CA 1
ATOM 1482 C C . VAL A 1 189 ? -0.702 -5.316 -17.703 1 97 189 VAL A C 1
ATOM 1484 O O . VAL A 1 189 ? -1.129 -5.438 -18.859 1 97 189 VAL A O 1
ATOM 1487 N N . LEU A 1 190 ? -1.521 -5.172 -16.672 1 96.31 190 LEU A N 1
ATOM 1488 C CA . LEU A 1 190 ? -2.945 -5.469 -16.766 1 96.31 190 LEU A CA 1
ATOM 1489 C C . LEU A 1 190 ? -3.717 -4.277 -17.328 1 96.31 190 LEU A C 1
ATOM 1491 O O . LEU A 1 190 ? -4.758 -4.453 -17.953 1 96.31 190 LEU A O 1
ATOM 1495 N N . CYS A 1 191 ? -3.156 -3.086 -17.078 1 94.31 191 CYS A N 1
ATOM 1496 C CA . CYS A 1 191 ? -3.955 -1.919 -17.438 1 94.31 191 CYS A CA 1
ATOM 1497 C C . CYS A 1 191 ? -3.383 -1.227 -18.672 1 94.31 191 CYS A C 1
ATOM 1499 O O . CYS A 1 191 ? -4.102 -0.526 -19.391 1 94.31 191 CYS A O 1
ATOM 1501 N N . ARG A 1 192 ? -2.137 -1.402 -18.938 1 94.31 192 ARG A N 1
ATOM 1502 C CA . ARG A 1 192 ? -1.537 -0.663 -20.047 1 94.31 192 ARG A CA 1
ATOM 1503 C C . ARG A 1 192 ? -1.145 -1.6 -21.172 1 94.31 192 ARG A C 1
ATOM 1505 O O . ARG A 1 192 ? -1.402 -1.307 -22.344 1 94.31 192 ARG A O 1
ATOM 1512 N N . CYS A 1 193 ? -0.579 -2.686 -20.844 1 95.38 193 CYS A N 1
ATOM 1513 C CA . CYS A 1 193 ? -0.138 -3.611 -21.875 1 95.38 193 CYS A CA 1
ATOM 1514 C C . CYS A 1 193 ? -1.304 -4.445 -22.391 1 95.38 193 CYS A C 1
ATOM 1516 O O . CYS A 1 193 ? -1.486 -4.582 -23.609 1 95.38 193 CYS A O 1
ATOM 1518 N N . LEU A 1 194 ? -2.062 -5.059 -21.5 1 95.38 194 LEU A N 1
ATOM 1519 C CA . LEU A 1 194 ? -3.172 -5.93 -21.859 1 95.38 194 LEU A CA 1
ATOM 1520 C C . LEU A 1 194 ? -4.371 -5.113 -22.328 1 95.38 194 LEU A C 1
ATOM 1522 O O . LEU A 1 194 ? -4.805 -4.184 -21.641 1 95.38 194 LEU A O 1
ATOM 1526 N N . ASN A 1 195 ? -4.828 -5.445 -23.484 1 92.88 195 ASN A N 1
ATOM 1527 C CA . ASN A 1 195 ? -6.07 -4.832 -23.953 1 92.88 195 ASN A CA 1
ATOM 1528 C C . ASN A 1 195 ? -7.293 -5.527 -23.359 1 92.88 195 ASN A C 1
ATOM 1530 O O . ASN A 1 195 ? -7.57 -6.684 -23.688 1 92.88 195 ASN A O 1
ATOM 1534 N N . GLN A 1 196 ? -7.941 -4.832 -22.438 1 91.75 196 GLN A N 1
ATOM 1535 C CA . GLN A 1 196 ? -9.156 -5.383 -21.844 1 91.75 196 GLN A CA 1
ATOM 1536 C C . GLN A 1 196 ? -10.391 -4.602 -22.281 1 91.75 196 GLN A C 1
ATOM 1538 O O . GLN A 1 196 ? -10.312 -3.391 -22.516 1 91.75 196 GLN A O 1
ATOM 1543 N N . SER A 1 197 ? -11.391 -5.309 -22.562 1 87.25 197 SER A N 1
ATOM 1544 C CA . SER A 1 197 ? -12.648 -4.703 -22.984 1 87.25 197 SER A CA 1
ATOM 1545 C C . SER A 1 197 ? -13.852 -5.465 -22.438 1 87.25 197 SER A C 1
ATOM 1547 O O . SER A 1 197 ? -13.695 -6.559 -21.891 1 87.25 197 SER A O 1
ATOM 1549 N N . GLY A 1 198 ? -14.938 -4.809 -22.422 1 85.69 198 GLY A N 1
ATOM 1550 C CA . GLY A 1 198 ? -16.172 -5.465 -22.016 1 85.69 198 GLY A CA 1
ATOM 1551 C C . GLY A 1 198 ? -16.531 -5.223 -20.562 1 85.69 198 GLY A C 1
ATOM 1552 O O . GLY A 1 198 ? -16.281 -4.137 -20.031 1 85.69 198 GLY A O 1
ATOM 1553 N N . TYR A 1 199 ? -17.234 -6.238 -20 1 88.25 199 TYR A N 1
ATOM 1554 C CA . TYR A 1 199 ? -17.812 -6.047 -18.672 1 88.25 199 TYR A CA 1
ATOM 1555 C C . TYR A 1 199 ? -17.016 -6.797 -17.609 1 88.25 199 TYR A C 1
ATOM 1557 O O . TYR A 1 199 ? -17.375 -6.777 -16.438 1 88.25 199 TYR A O 1
ATOM 1565 N N . MET A 1 200 ? -15.977 -7.422 -18.047 1 91.38 200 MET A N 1
ATOM 1566 C CA . MET A 1 200 ? -15.094 -8.102 -17.109 1 91.38 200 MET A CA 1
ATOM 1567 C C . MET A 1 200 ? -13.664 -7.574 -17.219 1 91.38 200 MET A C 1
ATOM 1569 O O . MET A 1 200 ? -13.18 -7.328 -18.328 1 91.38 200 MET A O 1
ATOM 1573 N N . GLU A 1 201 ? -13.078 -7.34 -16.094 1 94.62 201 GLU A N 1
ATOM 1574 C CA . GLU A 1 201 ? -11.711 -6.824 -16.078 1 94.62 201 GLU A CA 1
ATOM 1575 C C . GLU A 1 201 ? -10.891 -7.484 -14.977 1 94.62 201 GLU A C 1
ATOM 1577 O O . GLU A 1 201 ? -11.367 -7.652 -13.852 1 94.62 201 GLU A O 1
ATOM 1582 N N . VAL A 1 202 ? -9.711 -7.969 -15.352 1 95.25 202 VAL A N 1
ATOM 1583 C CA . VAL A 1 202 ? -8.742 -8.453 -14.375 1 95.25 202 VAL A CA 1
ATOM 1584 C C . VAL A 1 202 ? -7.922 -7.281 -13.828 1 95.25 202 VAL A C 1
ATOM 1586 O O . VAL A 1 202 ? -7.406 -6.469 -14.602 1 95.25 202 VAL A O 1
ATOM 1589 N N . ARG A 1 203 ? -7.863 -7.176 -12.477 1 93.31 203 ARG A N 1
ATOM 1590 C CA . ARG A 1 203 ? -7.246 -6.027 -11.82 1 93.31 203 ARG A CA 1
ATOM 1591 C C . ARG A 1 203 ? -6.262 -6.469 -10.75 1 93.31 203 ARG A C 1
ATOM 1593 O O . ARG A 1 203 ? -6.266 -7.633 -10.336 1 93.31 203 ARG A O 1
ATOM 1600 N N . VAL A 1 204 ? -5.383 -5.496 -10.477 1 91.88 204 VAL A N 1
ATOM 1601 C CA . VAL A 1 204 ? -4.578 -5.672 -9.273 1 91.88 204 VAL A CA 1
ATOM 1602 C C . VAL A 1 204 ? -5.449 -5.461 -8.039 1 91.88 204 VAL A C 1
ATOM 1604 O O . VAL A 1 204 ? -6.277 -4.551 -8 1 91.88 204 VAL A O 1
ATOM 1607 N N . ARG A 1 205 ? -5.344 -6.367 -7.168 1 84.81 205 ARG A N 1
ATOM 1608 C CA . ARG A 1 205 ? -6.059 -6.289 -5.898 1 84.81 205 ARG A CA 1
ATOM 1609 C C . ARG A 1 205 ? -5.164 -5.727 -4.801 1 84.81 205 ARG A C 1
ATOM 1611 O O . ARG A 1 205 ? -4.051 -6.215 -4.586 1 84.81 205 ARG A O 1
ATOM 1618 N N . ILE A 1 206 ? -5.594 -4.656 -4.211 1 70.38 206 ILE A N 1
ATOM 1619 C CA . ILE A 1 206 ? -4.871 -4.07 -3.088 1 70.38 206 ILE A CA 1
ATOM 1620 C C . ILE A 1 206 ? -5.688 -4.223 -1.81 1 70.38 206 ILE A C 1
ATOM 1622 O O . ILE A 1 206 ? -6.848 -3.807 -1.753 1 70.38 206 ILE A O 1
ATOM 1626 N N . GLU A 1 207 ? -5.18 -5.074 -0.861 1 63.47 207 GLU A N 1
ATOM 1627 C CA . GLU A 1 207 ? -5.895 -5.25 0.4 1 63.47 207 GLU A CA 1
ATOM 1628 C C . GLU A 1 207 ? -4.977 -5 1.593 1 63.47 207 GLU A C 1
ATOM 1630 O O . GLU A 1 207 ? -3.803 -5.383 1.572 1 63.47 207 GLU A O 1
ATOM 1635 N N . PRO A 1 208 ? -5.426 -4.234 2.521 1 53.91 208 PRO A N 1
ATOM 1636 C CA . PRO A 1 208 ? -4.578 -3.891 3.664 1 53.91 208 PRO A CA 1
ATOM 1637 C C . PRO A 1 208 ? -4.074 -5.121 4.414 1 53.91 208 PRO A C 1
ATOM 1639 O O . PRO A 1 208 ? -2.986 -5.094 4.996 1 53.91 208 PRO A O 1
ATOM 1642 N N . GLN A 1 209 ? -4.91 -6.168 4.438 1 53.16 209 GLN A N 1
ATOM 1643 C CA . GLN A 1 209 ? -4.582 -7.281 5.316 1 53.16 209 GLN A CA 1
ATOM 1644 C C . GLN A 1 209 ? -3.615 -8.25 4.641 1 53.16 209 GLN A C 1
ATOM 1646 O O . GLN A 1 209 ? -3.088 -9.164 5.285 1 53.16 209 GLN A O 1
ATOM 1651 N N . ASP A 1 210 ? -3.436 -7.973 3.447 1 64.81 210 ASP A N 1
ATOM 1652 C CA . ASP A 1 210 ? -2.51 -8.852 2.738 1 64.81 210 ASP A CA 1
ATOM 1653 C C . ASP A 1 210 ? -1.776 -8.094 1.631 1 64.81 210 ASP A C 1
ATOM 1655 O O . ASP A 1 210 ? -1.931 -6.879 1.494 1 64.81 210 ASP A O 1
ATOM 1659 N N . ASP A 1 211 ? -0.882 -8.781 0.974 1 73.62 211 ASP A N 1
ATOM 1660 C CA . ASP A 1 211 ? -0.044 -8.148 -0.039 1 73.62 211 ASP A CA 1
ATOM 1661 C C . ASP A 1 211 ? -0.812 -7.953 -1.345 1 73.62 211 ASP A C 1
ATOM 1663 O O . ASP A 1 211 ? -0.3 -7.348 -2.287 1 73.62 211 ASP A O 1
ATOM 1667 N N . GLY A 1 212 ? -2.109 -8.375 -1.372 1 83.81 212 GLY A N 1
ATOM 1668 C CA . GLY A 1 212 ? -2.918 -8.172 -2.562 1 83.81 212 GLY A CA 1
ATOM 1669 C C . GLY A 1 212 ? -2.783 -9.289 -3.576 1 83.81 212 GLY A C 1
ATOM 1670 O O . GLY A 1 212 ? -2.76 -10.469 -3.209 1 83.81 212 GLY A O 1
ATOM 1671 N N . GLY A 1 213 ? -2.963 -8.992 -4.809 1 91.88 213 GLY A N 1
ATOM 1672 C CA . GLY A 1 213 ? -2.906 -9.961 -5.891 1 91.88 213 GLY A CA 1
ATOM 1673 C C . GLY A 1 213 ? -3.674 -9.523 -7.125 1 91.88 213 GLY A C 1
ATOM 1674 O O . GLY A 1 213 ? -3.615 -8.352 -7.52 1 91.88 213 GLY A O 1
ATOM 1675 N N . ILE A 1 214 ? -4.133 -10.508 -7.816 1 94.38 214 ILE A N 1
ATOM 1676 C CA . ILE A 1 214 ? -4.93 -10.258 -9.008 1 94.38 214 ILE A CA 1
ATOM 1677 C C . ILE A 1 214 ? -6.359 -10.75 -8.781 1 94.38 214 ILE A C 1
ATOM 1679 O O . ILE A 1 214 ? -6.574 -11.82 -8.219 1 94.38 214 ILE A O 1
ATOM 1683 N N . CYS A 1 215 ? -7.328 -9.945 -9.18 1 91.5 215 CYS A N 1
ATOM 1684 C CA . CYS A 1 215 ? -8.742 -10.305 -9.07 1 91.5 215 CYS A CA 1
ATOM 1685 C C . CYS A 1 215 ? -9.469 -10.055 -10.391 1 91.5 215 CYS A C 1
ATOM 1687 O O . CYS A 1 215 ? -8.891 -9.492 -11.32 1 91.5 215 CYS A O 1
ATOM 1689 N N . ALA A 1 216 ? -10.641 -10.602 -10.422 1 92.62 216 ALA A N 1
ATOM 1690 C CA . ALA A 1 216 ? -11.516 -10.336 -11.562 1 92.62 216 ALA A CA 1
ATOM 1691 C C . ALA A 1 216 ? -12.75 -9.547 -11.141 1 92.62 216 ALA A C 1
ATOM 1693 O O . ALA A 1 216 ? -13.383 -9.875 -10.133 1 92.62 216 ALA A O 1
ATOM 1694 N N . MET A 1 217 ? -12.984 -8.523 -11.891 1 92.44 217 MET A N 1
ATOM 1695 C CA . MET A 1 217 ? -14.125 -7.652 -11.648 1 92.44 217 MET A CA 1
ATOM 1696 C C . MET A 1 217 ? -15.125 -7.723 -12.805 1 92.44 217 MET A C 1
ATOM 1698 O O . MET A 1 217 ? -14.727 -7.82 -13.961 1 92.44 217 MET A O 1
ATOM 1702 N N . GLU A 1 218 ? -16.391 -7.637 -12.43 1 92.19 218 GLU A N 1
ATOM 1703 C CA . GLU A 1 218 ? -17.453 -7.59 -13.43 1 92.19 218 GLU A CA 1
ATOM 1704 C C . GLU A 1 218 ? -18.375 -6.391 -13.203 1 92.19 218 GLU A C 1
ATOM 1706 O O . GLU A 1 218 ? -18.734 -6.074 -12.07 1 92.19 218 GLU A O 1
ATOM 1711 N N . LEU A 1 219 ? -18.625 -5.754 -14.297 1 92.19 219 LEU A N 1
ATOM 1712 C CA . LEU A 1 219 ? -19.547 -4.617 -14.219 1 92.19 219 LEU A CA 1
ATOM 1713 C C . LEU A 1 219 ? -21 -5.082 -14.242 1 92.19 219 LEU A C 1
ATOM 1715 O O . LEU A 1 219 ? -21.422 -5.742 -15.188 1 92.19 219 LEU A O 1
ATOM 1719 N N . GLN A 1 220 ? -21.719 -4.82 -13.219 1 89.56 220 GLN A N 1
ATOM 1720 C CA . GLN A 1 220 ? -23.141 -5.105 -13.102 1 89.56 220 GLN A CA 1
ATOM 1721 C C . GLN A 1 220 ? -23.953 -3.822 -12.945 1 89.56 220 GLN A C 1
ATOM 1723 O O . GLN A 1 220 ? -23.406 -2.723 -13.07 1 89.56 220 GLN A O 1
ATOM 1728 N N . ASP A 1 221 ? -25.172 -3.953 -12.75 1 84.75 221 ASP A N 1
ATOM 1729 C CA . ASP A 1 221 ? -26.062 -2.797 -12.672 1 84.75 221 ASP A CA 1
ATOM 1730 C C . ASP A 1 221 ? -25.656 -1.869 -11.531 1 84.75 221 ASP A C 1
ATOM 1732 O O . ASP A 1 221 ? -25.641 -0.646 -11.688 1 84.75 221 ASP A O 1
ATOM 1736 N N . LYS A 1 222 ? -25.25 -2.479 -10.477 1 82.88 222 LYS A N 1
ATOM 1737 C CA . LYS A 1 222 ? -24.938 -1.69 -9.289 1 82.88 222 LYS A CA 1
ATOM 1738 C C . LYS A 1 222 ? -23.484 -1.244 -9.297 1 82.88 222 LYS A C 1
ATOM 1740 O O . LYS A 1 222 ? -23.031 -0.545 -8.383 1 82.88 222 LYS A O 1
ATOM 1745 N N . GLY A 1 223 ? -22.781 -1.699 -10.383 1 88.94 223 GLY A N 1
ATOM 1746 C CA . GLY A 1 223 ? -21.375 -1.324 -10.461 1 88.94 223 GLY A CA 1
ATOM 1747 C C . GLY A 1 223 ? -20.453 -2.518 -10.547 1 88.94 223 GLY A C 1
ATOM 1748 O O . GLY A 1 223 ? -20.875 -3.625 -10.875 1 88.94 223 GLY A O 1
ATOM 1749 N N . TRP A 1 224 ? -19.203 -2.166 -10.32 1 90.06 224 TRP A N 1
ATOM 1750 C CA . TRP A 1 224 ? -18.203 -3.229 -10.406 1 90.06 224 TRP A CA 1
ATOM 1751 C C . TRP A 1 224 ? -18.281 -4.152 -9.195 1 90.06 224 TRP A C 1
ATOM 1753 O O . TRP A 1 224 ? -18.328 -3.688 -8.055 1 90.06 224 TRP A O 1
ATOM 1763 N N . GLN A 1 225 ? -18.375 -5.41 -9.43 1 87.81 225 GLN A N 1
ATOM 1764 C CA . GLN A 1 225 ? -18.375 -6.426 -8.383 1 87.81 225 GLN A CA 1
ATOM 1765 C C . GLN A 1 225 ? -17.234 -7.422 -8.578 1 87.81 225 GLN A C 1
ATOM 1767 O O . GLN A 1 225 ? -16.953 -7.832 -9.711 1 87.81 225 GLN A O 1
ATOM 1772 N N . MET A 1 226 ? -16.656 -7.723 -7.523 1 86.56 226 MET A N 1
ATOM 1773 C CA . MET A 1 226 ? -15.578 -8.711 -7.586 1 86.56 226 MET A CA 1
ATOM 1774 C C . MET A 1 226 ? -16.156 -10.117 -7.734 1 86.56 226 MET A C 1
ATOM 1776 O O . MET A 1 226 ? -16.891 -10.594 -6.863 1 86.56 226 MET A O 1
ATOM 1780 N N . THR A 1 227 ? -15.859 -10.789 -8.781 1 85.38 227 THR A N 1
ATOM 1781 C CA . THR A 1 227 ? -16.375 -12.125 -9.055 1 85.38 227 THR A CA 1
ATOM 1782 C C . THR A 1 227 ? -15.367 -13.188 -8.617 1 85.38 227 THR A C 1
ATOM 1784 O O . THR A 1 227 ? -15.75 -14.266 -8.156 1 85.38 227 THR A O 1
ATOM 1787 N N . PHE A 1 228 ? -14.047 -12.898 -8.82 1 85.25 228 PHE A N 1
ATOM 1788 C CA . PHE A 1 228 ? -12.969 -13.773 -8.375 1 85.25 228 PHE A CA 1
ATOM 1789 C C . PHE A 1 228 ? -11.938 -12.992 -7.574 1 85.25 228 PHE A C 1
ATOM 1791 O O . PHE A 1 228 ? -11.234 -12.141 -8.125 1 85.25 228 PHE A O 1
ATOM 1798 N N . SER A 1 229 ? -11.797 -13.273 -6.355 1 82.31 229 SER A N 1
ATOM 1799 C CA . SER A 1 229 ? -10.945 -12.477 -5.48 1 82.31 229 SER A CA 1
ATOM 1800 C C . SER A 1 229 ? -9.492 -12.93 -5.555 1 82.31 229 SER A C 1
ATOM 1802 O O . SER A 1 229 ? -8.586 -12.18 -5.191 1 82.31 229 SER A O 1
ATOM 1804 N N . ARG A 1 230 ? -9.352 -14.148 -6.098 1 86.5 230 ARG A N 1
ATOM 1805 C CA . ARG A 1 230 ? -7.996 -14.68 -6.023 1 86.5 230 ARG A CA 1
ATOM 1806 C C . ARG A 1 230 ? -7.609 -15.383 -7.32 1 86.5 230 ARG A C 1
ATOM 1808 O O . ARG A 1 230 ? -7.25 -16.562 -7.312 1 86.5 230 ARG A O 1
ATOM 1815 N N . VAL A 1 231 ? -7.621 -14.523 -8.352 1 91.5 231 VAL A N 1
ATOM 1816 C CA . VAL A 1 231 ? -7.023 -15.047 -9.578 1 91.5 231 VAL A CA 1
ATOM 1817 C C . VAL A 1 231 ? -5.57 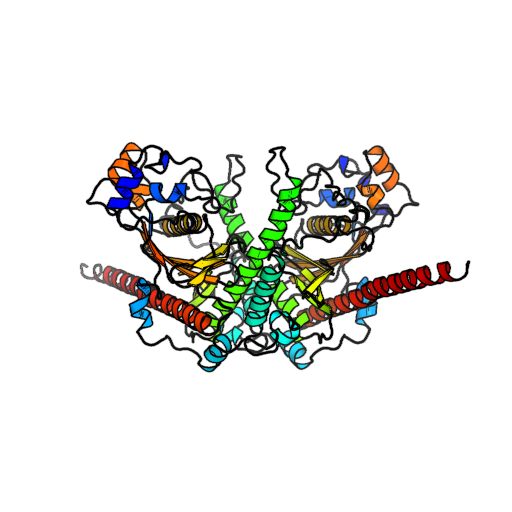-15.438 -9.312 1 91.5 231 VAL A C 1
ATOM 1819 O O . VAL A 1 231 ? -5.102 -16.469 -9.789 1 91.5 231 VAL A O 1
ATOM 1822 N N . ALA A 1 232 ? -4.926 -14.648 -8.516 1 95.12 232 ALA A N 1
ATOM 1823 C CA . ALA A 1 232 ? -3.6 -14.93 -7.973 1 95.12 232 ALA A CA 1
ATOM 1824 C C . ALA A 1 232 ? -3.359 -14.156 -6.676 1 95.12 232 ALA A C 1
ATOM 1826 O O . ALA A 1 232 ? -3.877 -13.055 -6.5 1 95.12 232 ALA A O 1
ATOM 1827 N N . ILE A 1 233 ? -2.57 -14.805 -5.844 1 92.44 233 ILE A N 1
ATOM 1828 C CA . ILE A 1 233 ? -2.221 -14.195 -4.566 1 92.44 233 ILE A CA 1
ATOM 1829 C C . ILE A 1 233 ? -0.803 -13.625 -4.637 1 92.44 233 ILE A C 1
ATOM 1831 O O . ILE A 1 233 ? 0.098 -14.258 -5.191 1 92.44 233 ILE A O 1
ATOM 1835 N N . LEU A 1 234 ? -0.686 -12.422 -4.102 1 91.88 234 LEU A N 1
ATOM 1836 C CA . LEU A 1 234 ? 0.642 -11.82 -4.035 1 91.88 234 LEU A CA 1
ATOM 1837 C C . LEU A 1 234 ? 1.272 -12.047 -2.666 1 91.88 234 LEU A C 1
ATOM 1839 O O . LEU A 1 234 ? 0.619 -11.852 -1.638 1 91.88 234 LEU A O 1
ATOM 1843 N N . GLU A 1 235 ? 2.463 -12.555 -2.646 1 87.44 235 GLU A N 1
ATOM 1844 C CA . GLU A 1 235 ? 3.254 -12.719 -1.431 1 87.44 235 GLU A CA 1
ATOM 1845 C C . GLU A 1 235 ? 4.594 -12 -1.54 1 87.44 235 GLU A C 1
ATOM 1847 O O . GLU A 1 235 ? 5.414 -12.328 -2.396 1 87.44 235 GLU A O 1
ATOM 1852 N N . ALA A 1 236 ? 4.617 -10.953 -0.785 1 83.94 236 ALA A N 1
ATOM 1853 C CA . ALA A 1 236 ? 5.867 -10.195 -0.776 1 83.94 236 ALA A CA 1
ATOM 1854 C C . ALA A 1 236 ? 6.676 -10.484 0.486 1 83.94 236 ALA A C 1
ATOM 1856 O O . ALA A 1 236 ? 6.105 -10.734 1.552 1 83.94 236 ALA A O 1
ATOM 1857 N N . LYS A 1 237 ? 7.883 -10.594 0.386 1 71.88 237 LYS A N 1
ATOM 1858 C CA . LYS A 1 237 ? 8.758 -10.781 1.537 1 71.88 237 LYS A CA 1
ATOM 1859 C C . LYS A 1 237 ? 9.797 -9.664 1.629 1 71.88 237 LYS A C 1
ATOM 1861 O O . LYS A 1 237 ? 10.125 -9.031 0.623 1 71.88 237 LYS A O 1
ATOM 1866 N N . ARG A 1 238 ? 10.047 -9.422 2.906 1 56.88 238 ARG A N 1
ATOM 1867 C CA . ARG A 1 238 ? 11.094 -8.461 3.221 1 56.88 238 ARG A CA 1
ATOM 1868 C C . ARG A 1 238 ? 12.414 -8.852 2.562 1 56.88 238 ARG A C 1
ATOM 1870 O O . ARG A 1 238 ? 12.648 -10.031 2.281 1 56.88 238 ARG A O 1
ATOM 1877 N N . GLY A 1 239 ? 13.078 -7.922 1.973 1 51.03 239 GLY A N 1
ATOM 1878 C CA . GLY A 1 239 ? 14.367 -8.07 1.322 1 51.03 239 GLY A CA 1
ATOM 1879 C C . GLY A 1 239 ? 15.086 -9.352 1.714 1 51.03 239 GLY A C 1
ATOM 1880 O O . GLY A 1 239 ? 14.609 -10.102 2.564 1 51.03 239 GLY A O 1
ATOM 1881 N N . LEU A 1 240 ? 16.438 -9.039 1.479 1 44.69 240 LEU A N 1
ATOM 1882 C CA . LEU A 1 240 ? 17.609 -9.836 1.092 1 44.69 240 LEU A CA 1
ATOM 1883 C C . LEU A 1 240 ? 17.969 -10.836 2.186 1 44.69 240 LEU A C 1
ATOM 1885 O O . LEU A 1 240 ? 18.609 -10.469 3.176 1 44.69 240 LEU A O 1
ATOM 1889 N N . GLY A 1 241 ? 17 -11.367 2.791 1 47.25 241 GLY A N 1
ATOM 1890 C CA . GLY A 1 241 ? 18.109 -12.25 3.104 1 47.25 241 GLY A CA 1
ATOM 1891 C C . GLY A 1 241 ? 19.141 -12.328 1.998 1 47.25 241 GLY A C 1
ATOM 1892 O O . GLY A 1 241 ? 19.297 -11.383 1.22 1 47.25 241 GLY A O 1
ATOM 1893 N N . HIS A 1 242 ? 19.797 -13.438 1.75 1 54.69 242 HIS A N 1
ATOM 1894 C CA . HIS A 1 242 ? 20.953 -13.805 0.929 1 54.69 242 HIS A CA 1
ATOM 1895 C C . HIS A 1 242 ? 20.531 -14.078 -0.51 1 54.69 242 HIS A C 1
ATOM 1897 O O . HIS A 1 242 ? 19.562 -14.797 -0.75 1 54.69 242 HIS A O 1
ATOM 1903 N N . VAL A 1 243 ? 20.531 -12.898 -1.355 1 57.62 243 VAL A N 1
ATOM 1904 C CA . VAL A 1 243 ? 20.562 -13.297 -2.76 1 57.62 243 VAL A CA 1
ATOM 1905 C C . VAL A 1 243 ? 21.844 -14.094 -3.039 1 57.62 243 VAL A C 1
ATOM 1907 O O . VAL A 1 243 ? 22.938 -13.68 -2.641 1 57.62 243 VAL A O 1
ATOM 1910 N N . ALA A 1 244 ? 21.547 -15.273 -3.252 1 60.47 244 ALA A N 1
ATOM 1911 C CA . ALA A 1 244 ? 22.719 -16.109 -3.531 1 60.47 244 ALA A CA 1
ATOM 1912 C C . ALA A 1 244 ? 22.703 -16.578 -4.98 1 60.47 244 ALA A C 1
ATOM 1914 O O . ALA A 1 244 ? 21.656 -16.656 -5.613 1 60.47 244 ALA A O 1
ATOM 1915 N N . ARG A 1 245 ? 23.828 -16.594 -5.43 1 60.41 245 ARG A N 1
ATOM 1916 C CA . ARG A 1 245 ? 24 -17.141 -6.77 1 60.41 245 ARG A CA 1
ATOM 1917 C C . ARG A 1 245 ? 23.672 -18.641 -6.801 1 60.41 245 ARG A C 1
ATOM 1919 O O . ARG A 1 245 ? 24.125 -19.391 -5.938 1 60.41 245 ARG A O 1
ATOM 1926 N N . ASP A 1 246 ? 22.734 -18.891 -7.633 1 58.31 246 ASP A N 1
ATOM 1927 C CA . ASP A 1 246 ? 22.469 -20.312 -7.852 1 58.31 246 ASP A CA 1
ATOM 1928 C C . ASP A 1 246 ? 23.672 -21 -8.5 1 58.31 246 ASP A C 1
ATOM 1930 O O . ASP A 1 246 ? 24.094 -20.625 -9.602 1 58.31 246 ASP A O 1
ATOM 1934 N N . PRO A 1 247 ? 24.203 -21.828 -7.77 1 58.91 247 PRO A N 1
ATOM 1935 C CA . PRO A 1 247 ? 25.391 -22.469 -8.328 1 58.91 247 PRO A CA 1
ATOM 1936 C C . PRO A 1 247 ? 25.125 -23.141 -9.672 1 58.91 247 PRO A C 1
ATOM 1938 O O . PRO A 1 247 ? 26.031 -23.219 -10.516 1 58.91 247 PRO A O 1
ATOM 1941 N N . ALA A 1 248 ? 23.953 -23.594 -9.891 1 57.44 248 ALA A N 1
ATOM 1942 C CA . ALA A 1 248 ? 23.641 -24.344 -11.109 1 57.44 248 ALA A CA 1
ATOM 1943 C C . ALA A 1 248 ? 23.438 -23.391 -12.281 1 57.44 248 ALA A C 1
ATOM 1945 O O . ALA A 1 248 ? 23.906 -23.641 -13.391 1 57.44 248 ALA A O 1
ATOM 1946 N N . THR A 1 249 ? 22.797 -22.359 -12.055 1 59.53 249 THR A N 1
ATOM 1947 C CA . THR A 1 249 ? 22.406 -21.5 -13.156 1 59.53 249 THR A CA 1
ATOM 1948 C C . THR A 1 249 ? 23.25 -20.219 -13.172 1 59.53 249 THR A C 1
ATOM 1950 O O . THR A 1 249 ? 23.312 -19.531 -14.188 1 59.53 249 THR A O 1
ATOM 1953 N N . GLY A 1 250 ? 23.906 -20.031 -12.094 1 58.47 250 GLY A N 1
ATOM 1954 C CA . GLY A 1 250 ? 24.656 -18.797 -11.953 1 58.47 250 GLY A CA 1
ATOM 1955 C C . GLY A 1 250 ? 23.781 -17.594 -11.703 1 58.47 250 GLY A C 1
ATOM 1956 O O . GLY A 1 250 ? 24.297 -16.469 -11.562 1 58.47 250 GLY A O 1
ATOM 1957 N N . GLU A 1 251 ? 22.547 -17.953 -11.664 1 63.16 251 GLU A N 1
ATOM 1958 C CA . GLU A 1 251 ? 21.641 -16.812 -11.523 1 63.16 251 GLU A CA 1
ATOM 1959 C C . GLU A 1 251 ? 21.375 -16.484 -10.055 1 63.16 251 GLU A C 1
ATOM 1961 O O . GLU A 1 251 ? 21.391 -17.375 -9.203 1 63.16 251 GLU A O 1
ATOM 1966 N N . PHE A 1 252 ? 21.328 -15.234 -9.789 1 64.06 252 PHE A N 1
ATOM 1967 C CA . PHE A 1 252 ? 21.031 -14.773 -8.43 1 64.06 252 PHE A CA 1
ATOM 1968 C C . PHE A 1 252 ? 19.547 -14.945 -8.109 1 64.06 252 PHE A C 1
ATOM 1970 O O . PHE A 1 252 ? 18.688 -14.68 -8.953 1 64.06 252 PHE A O 1
ATOM 1977 N N . GLN A 1 253 ? 19.422 -15.664 -7.02 1 69.38 253 GLN A N 1
ATOM 1978 C CA . GLN A 1 253 ? 18.047 -15.852 -6.586 1 69.38 253 GLN A CA 1
ATOM 1979 C C . GLN A 1 253 ? 17.891 -15.57 -5.094 1 69.38 253 GLN A C 1
ATOM 1981 O O . GLN A 1 253 ? 18.844 -15.719 -4.332 1 69.38 253 GLN A O 1
ATOM 1986 N N . PRO A 1 254 ? 16.672 -15.047 -4.727 1 68.19 254 PRO A N 1
ATOM 1987 C CA . PRO A 1 254 ? 16.422 -14.875 -3.295 1 68.19 254 PRO A CA 1
ATOM 1988 C C . PRO A 1 254 ? 16.469 -16.188 -2.523 1 68.19 254 PRO A C 1
ATOM 1990 O O . PRO A 1 254 ? 16.031 -17.219 -3.041 1 68.19 254 PRO A O 1
ATOM 1993 N N . VAL A 1 255 ? 17.188 -16.125 -1.459 1 62.47 255 VAL A N 1
ATOM 1994 C CA . VAL A 1 255 ? 17.266 -17.312 -0.6 1 62.47 255 VAL A CA 1
ATOM 1995 C C . VAL A 1 255 ? 16.469 -17.062 0.681 1 62.47 255 VAL A C 1
ATOM 1997 O O . VAL A 1 255 ? 16.703 -16.078 1.387 1 62.47 255 VAL A O 1
ATOM 2000 N N . SER A 1 256 ? 15.305 -17.594 0.786 1 65.88 256 SER A N 1
ATOM 2001 C CA . SER A 1 256 ? 14.539 -17.547 2.023 1 65.88 256 SER A CA 1
ATOM 2002 C C . SER A 1 256 ? 14.039 -18.922 2.422 1 65.88 256 SER A C 1
ATOM 2004 O O . SER A 1 256 ? 13.414 -19.625 1.615 1 65.88 256 SER A O 1
ATOM 2006 N N . THR A 1 257 ? 14.32 -19.297 3.629 1 66.38 257 THR A N 1
ATOM 2007 C CA . THR A 1 257 ? 13.922 -20.609 4.109 1 66.38 257 THR A CA 1
ATOM 2008 C C . THR A 1 257 ? 12.43 -20.656 4.395 1 66.38 257 THR A C 1
ATOM 2010 O O . THR A 1 257 ? 11.797 -21.703 4.277 1 66.38 257 THR A O 1
ATOM 2013 N N . ASN A 1 258 ? 11.883 -19.547 4.629 1 80.25 258 ASN A N 1
ATOM 2014 C CA . ASN A 1 258 ? 10.5 -19.594 5.086 1 80.25 258 ASN A CA 1
ATOM 2015 C C . ASN A 1 258 ? 9.531 -19.125 4 1 80.25 258 ASN A C 1
ATOM 2017 O O . ASN A 1 258 ? 8.32 -19.094 4.215 1 80.25 258 ASN A O 1
ATOM 2021 N N . LEU A 1 259 ? 10.086 -18.938 2.877 1 84.81 259 LEU A N 1
ATOM 2022 C CA . LEU A 1 259 ? 9.227 -18.438 1.806 1 84.81 259 LEU A CA 1
ATOM 2023 C C . LEU A 1 259 ? 8.258 -19.516 1.349 1 84.81 259 LEU A C 1
ATOM 2025 O O . LEU A 1 259 ? 7.047 -19.281 1.29 1 84.81 259 LEU A O 1
ATOM 2029 N N . LEU A 1 260 ? 8.789 -20.688 1.139 1 88.75 260 LEU A N 1
ATOM 2030 C CA . LEU A 1 260 ? 7.984 -21.766 0.573 1 88.75 260 LEU A CA 1
ATOM 2031 C C . LEU A 1 260 ? 6.879 -22.188 1.537 1 88.75 260 LEU A C 1
ATOM 2033 O O . LEU A 1 260 ? 5.711 -22.266 1.152 1 88.75 260 LEU A O 1
ATOM 2037 N N . PRO A 1 261 ? 7.199 -22.406 2.797 1 90.56 261 PRO A N 1
ATOM 2038 C CA . PRO A 1 261 ? 6.125 -22.766 3.727 1 90.56 261 PRO A CA 1
ATOM 2039 C C . PRO A 1 261 ? 5.047 -21.672 3.816 1 90.56 261 PRO A C 1
ATOM 2041 O O . PRO A 1 261 ? 3.859 -22 3.908 1 90.56 261 PRO A O 1
ATOM 2044 N N . GLN A 1 262 ? 5.43 -20.531 3.777 1 86.94 262 GLN A N 1
ATOM 2045 C CA . GLN A 1 262 ? 4.461 -19.438 3.879 1 86.94 262 GLN A CA 1
ATOM 2046 C C . GLN A 1 262 ? 3.586 -19.359 2.631 1 86.94 262 GLN A C 1
ATOM 2048 O O . GLN A 1 262 ? 2.381 -19.109 2.725 1 86.94 262 GLN A O 1
ATOM 2053 N N . CYS A 1 263 ? 4.223 -19.562 1.494 1 91.62 263 CYS A N 1
ATOM 2054 C CA . CYS A 1 263 ? 3.445 -19.641 0.261 1 91.62 263 CYS A CA 1
ATOM 2055 C C . CYS A 1 263 ? 2.422 -20.766 0.321 1 91.62 263 CYS A C 1
ATOM 2057 O O . CYS A 1 263 ? 1.268 -20.578 -0.071 1 91.62 263 CYS A O 1
ATOM 2059 N N . LEU A 1 264 ? 2.869 -21.875 0.83 1 93.81 264 LEU A N 1
ATOM 2060 C CA . LEU A 1 264 ? 1.96 -23.016 0.949 1 93.81 264 LEU A CA 1
ATOM 2061 C C . LEU A 1 264 ? 0.8 -22.688 1.883 1 93.81 264 LEU A C 1
ATOM 2063 O O . LEU A 1 264 ? -0.357 -22.969 1.564 1 93.81 264 LEU A O 1
ATOM 2067 N N . GLY A 1 265 ? 1.149 -22.109 2.994 1 91.88 265 GLY A N 1
ATOM 2068 C CA . GLY A 1 265 ? 0.108 -21.719 3.932 1 91.88 265 GLY A CA 1
ATOM 2069 C C . GLY A 1 265 ? -0.924 -20.781 3.324 1 91.88 265 GLY A C 1
ATOM 2070 O O . GLY A 1 265 ? -2.129 -21 3.475 1 91.88 265 GLY A O 1
ATOM 2071 N N . GLU A 1 266 ? -0.454 -19.797 2.59 1 88.81 266 GLU A N 1
ATOM 2072 C CA . GLU A 1 266 ? -1.353 -18.844 1.935 1 88.81 266 GLU A CA 1
ATOM 2073 C C . GLU A 1 266 ? -2.217 -19.547 0.887 1 88.81 266 GLU A C 1
ATOM 2075 O O . GLU A 1 266 ? -3.398 -19.234 0.74 1 88.81 266 GLU A O 1
ATOM 2080 N N . ALA A 1 267 ? -1.609 -20.422 0.211 1 92.56 267 ALA A N 1
ATOM 2081 C CA . ALA A 1 267 ? -2.332 -21.156 -0.826 1 92.56 267 ALA A CA 1
ATOM 2082 C C . ALA A 1 267 ? -3.436 -22.016 -0.221 1 92.56 267 ALA A C 1
ATOM 2084 O O . ALA A 1 267 ? -4.551 -22.062 -0.743 1 92.56 267 ALA A O 1
ATOM 2085 N N . ILE A 1 268 ? -3.146 -22.672 0.854 1 92.06 268 ILE A N 1
ATOM 2086 C CA . ILE A 1 268 ? -4.113 -23.547 1.5 1 92.06 268 ILE A CA 1
ATOM 2087 C C . ILE A 1 268 ? -5.285 -22.719 2.029 1 92.06 268 ILE A C 1
ATOM 2089 O O . ILE A 1 268 ? -6.449 -23.094 1.841 1 92.06 268 ILE A O 1
ATOM 2093 N N . ILE A 1 269 ? -4.965 -21.641 2.607 1 86.44 269 ILE A N 1
ATOM 2094 C CA . ILE A 1 269 ? -6.008 -20.781 3.152 1 86.44 269 ILE A CA 1
ATOM 2095 C C . ILE A 1 269 ? -6.91 -20.281 2.025 1 86.44 269 ILE A C 1
ATOM 2097 O O . ILE A 1 269 ? -8.141 -20.328 2.143 1 86.44 269 ILE A O 1
ATOM 2101 N N . ALA A 1 270 ? -6.277 -19.875 1.036 1 84.44 270 ALA A N 1
ATOM 2102 C CA . ALA A 1 270 ? -7.039 -19.375 -0.109 1 84.44 270 ALA A CA 1
ATOM 2103 C C . ALA A 1 270 ? -7.902 -20.484 -0.713 1 84.44 270 ALA A C 1
ATOM 2105 O O . ALA A 1 270 ? -9.062 -20.266 -1.046 1 84.44 270 ALA A O 1
ATOM 2106 N N . TRP A 1 271 ? -7.371 -21.594 -0.839 1 89.56 271 TRP A N 1
ATOM 2107 C CA . TRP A 1 271 ? -8.055 -22.734 -1.435 1 89.56 271 TRP A CA 1
ATOM 2108 C C . TRP A 1 271 ? -9.234 -23.172 -0.573 1 89.56 271 TRP A C 1
ATOM 2110 O O . TRP A 1 271 ? -10.336 -23.375 -1.079 1 89.56 271 TRP A O 1
ATOM 2120 N N . LYS A 1 272 ? -8.992 -23.234 0.625 1 84.75 272 LYS A N 1
ATOM 2121 C CA . LYS A 1 272 ? -10.023 -23.703 1.542 1 84.75 272 LYS A CA 1
ATOM 2122 C C . LYS A 1 272 ? -11.133 -22.672 1.705 1 84.75 272 LYS A C 1
ATOM 2124 O O . LYS A 1 272 ? -12.289 -23.031 1.938 1 84.75 272 LYS A O 1
ATOM 2129 N N . SER A 1 273 ? -10.781 -21.406 1.62 1 76.5 273 SER A N 1
ATOM 2130 C CA . SER A 1 273 ? -11.742 -20.328 1.808 1 76.5 273 SER A CA 1
ATOM 2131 C C . SER A 1 273 ? -12.641 -20.172 0.583 1 76.5 273 SER A C 1
ATOM 2133 O O . SER A 1 273 ? -13.68 -19.516 0.648 1 76.5 273 SER A O 1
ATOM 2135 N N . THR A 1 274 ? -12.227 -20.75 -0.475 1 74.12 274 THR A N 1
ATOM 2136 C CA . THR A 1 274 ? -13.039 -20.688 -1.686 1 74.12 274 THR A CA 1
ATOM 2137 C C . THR A 1 274 ? -14.242 -21.609 -1.576 1 74.12 274 THR A C 1
ATOM 2139 O O . THR A 1 274 ? -14.102 -22.781 -1.194 1 74.12 274 THR A O 1
ATOM 2142 N N . PRO A 1 275 ? -15.391 -21.016 -1.837 1 71.25 275 PRO A N 1
ATOM 2143 C CA . PRO A 1 275 ? -16.578 -21.875 -1.8 1 71.25 275 PRO A CA 1
ATOM 2144 C C . PRO A 1 275 ? -16.422 -23.125 -2.67 1 71.25 275 PRO A C 1
ATOM 2146 O O . PRO A 1 275 ? -15.797 -23.062 -3.729 1 71.25 275 PRO A O 1
ATOM 2149 N N . LYS A 1 276 ? -17.031 -24.141 -2.26 1 73 276 LYS A N 1
ATOM 2150 C CA . LYS A 1 276 ? -16.906 -25.438 -2.895 1 73 276 LYS A CA 1
ATOM 2151 C C . LYS A 1 276 ? -17.281 -25.375 -4.371 1 73 276 LYS A C 1
ATOM 2153 O O . LYS A 1 276 ? -16.625 -26 -5.211 1 73 276 LYS A O 1
ATOM 2158 N N . GLU A 1 277 ? -18.266 -24.531 -4.652 1 67.56 277 GLU A N 1
ATOM 2159 C CA . GLU A 1 277 ? -18.781 -24.438 -6.016 1 67.56 277 GLU A CA 1
ATOM 2160 C C . GLU A 1 277 ? -17.766 -23.766 -6.938 1 67.56 277 GLU A C 1
ATOM 2162 O O . GLU A 1 277 ? -17.766 -24.016 -8.148 1 67.56 277 GLU A O 1
ATOM 2167 N N . GLU A 1 278 ? -16.906 -23.031 -6.34 1 67.31 278 GLU A N 1
ATOM 2168 C CA . GLU A 1 278 ? -15.945 -22.25 -7.113 1 67.31 278 GLU A CA 1
ATOM 2169 C C . GLU A 1 278 ? -14.523 -22.781 -6.949 1 67.31 278 GLU A C 1
ATOM 2171 O O . GLU A 1 278 ? -13.602 -22.328 -7.621 1 67.31 278 GLU A O 1
ATOM 2176 N N . ARG A 1 279 ? -14.492 -23.766 -6.113 1 72.56 279 ARG A N 1
ATOM 2177 C CA . ARG A 1 279 ? -13.148 -24.219 -5.754 1 72.56 279 ARG A CA 1
ATOM 2178 C C . ARG A 1 279 ? -12.555 -25.078 -6.863 1 72.56 279 ARG A C 1
ATOM 2180 O O . ARG A 1 279 ? -13.172 -26.047 -7.309 1 72.56 279 ARG A O 1
ATOM 2187 N N . ASN A 1 280 ? -11.531 -24.453 -7.441 1 78.31 280 ASN A N 1
ATOM 2188 C CA . ASN A 1 280 ? -10.719 -25.297 -8.312 1 78.31 280 ASN A CA 1
ATOM 2189 C C . ASN A 1 280 ? -9.43 -25.75 -7.617 1 78.31 280 ASN A C 1
ATOM 2191 O O . ASN A 1 280 ? -9.133 -25.297 -6.504 1 78.31 280 ASN A O 1
ATOM 2195 N N . ASN A 1 281 ? -8.812 -26.75 -8.133 1 87.94 281 ASN A N 1
ATOM 2196 C CA . ASN A 1 281 ? -7.652 -27.344 -7.473 1 87.94 281 ASN A CA 1
ATOM 2197 C C . ASN A 1 281 ? -6.387 -26.531 -7.723 1 87.94 281 ASN A C 1
ATOM 2199 O O . ASN A 1 281 ? -5.301 -26.906 -7.285 1 87.94 281 ASN A O 1
ATOM 2203 N N . ASP A 1 282 ? -6.59 -25.359 -8.391 1 93.12 282 ASP A N 1
ATOM 2204 C CA . ASP A 1 282 ? -5.41 -24.594 -8.789 1 93.12 282 ASP A CA 1
ATOM 2205 C C . ASP A 1 282 ? -5.344 -23.266 -8.039 1 93.12 282 ASP A C 1
ATOM 2207 O O . ASP A 1 282 ? -6.332 -22.531 -7.98 1 93.12 282 ASP A O 1
ATOM 2211 N N . VAL A 1 283 ? -4.238 -22.984 -7.406 1 94.81 283 VAL A N 1
ATOM 2212 C CA . VAL A 1 283 ? -3.98 -21.688 -6.766 1 94.81 283 VAL A CA 1
ATOM 2213 C C . VAL A 1 283 ? -2.674 -21.109 -7.297 1 94.81 283 VAL A C 1
ATOM 2215 O O . VAL A 1 283 ? -1.646 -21.781 -7.328 1 94.81 283 VAL A O 1
ATOM 2218 N N . PHE A 1 284 ? -2.74 -19.891 -7.754 1 96.31 284 PHE A N 1
ATOM 2219 C CA . PHE A 1 284 ? -1.56 -19.203 -8.273 1 96.31 284 PHE A CA 1
ATOM 2220 C C . PHE A 1 284 ? -1.054 -18.172 -7.281 1 96.31 284 PHE A C 1
ATOM 2222 O O . PHE A 1 284 ? -1.843 -17.406 -6.707 1 96.31 284 PHE A O 1
ATOM 2229 N N . LEU A 1 285 ? 0.23 -18.203 -7.09 1 95.75 285 LEU A N 1
ATOM 2230 C CA . LEU A 1 285 ? 0.884 -17.188 -6.262 1 95.75 285 LEU A CA 1
ATOM 2231 C C . LEU A 1 285 ? 1.918 -16.406 -7.066 1 95.75 285 LEU A C 1
ATOM 2233 O O . LEU A 1 285 ? 2.65 -17 -7.871 1 95.75 285 LEU A O 1
ATOM 2237 N N . LEU A 1 286 ? 1.885 -15.141 -6.91 1 96.31 286 LEU A N 1
ATOM 2238 C CA . LEU A 1 286 ? 2.945 -14.242 -7.348 1 96.31 286 LEU A CA 1
ATOM 2239 C C . LEU A 1 286 ? 3.838 -13.844 -6.18 1 96.31 286 LEU A C 1
ATOM 2241 O O . LEU A 1 286 ? 3.363 -13.258 -5.203 1 96.31 286 LEU A O 1
ATOM 2245 N N . VAL A 1 287 ? 5.09 -14.188 -6.277 1 92.56 287 VAL A N 1
ATOM 2246 C CA . VAL A 1 287 ? 6.016 -13.914 -5.18 1 92.56 287 VAL A CA 1
ATOM 2247 C C . VAL A 1 287 ? 6.992 -12.812 -5.586 1 92.56 287 VAL A C 1
ATOM 2249 O O . VAL A 1 287 ? 7.512 -12.82 -6.703 1 92.56 287 VAL A O 1
ATOM 2252 N N . ILE A 1 288 ? 7.18 -11.883 -4.688 1 91.12 288 ILE A N 1
ATOM 2253 C CA . ILE A 1 288 ? 8.172 -10.844 -4.965 1 91.12 288 ILE A CA 1
ATOM 2254 C C . ILE A 1 288 ? 9.102 -10.688 -3.764 1 91.12 288 ILE A C 1
ATOM 2256 O O . ILE A 1 288 ? 8.648 -10.672 -2.617 1 91.12 288 ILE A O 1
ATOM 2260 N N . VAL A 1 289 ? 10.383 -10.734 -4.008 1 86.56 289 VAL A N 1
ATOM 2261 C CA . VAL A 1 289 ? 11.453 -10.422 -3.066 1 86.56 289 VAL A CA 1
ATOM 2262 C C . VAL A 1 289 ? 12.359 -9.336 -3.654 1 86.56 289 VAL A C 1
ATOM 2264 O O . VAL A 1 289 ? 13.102 -9.586 -4.605 1 86.56 289 VAL A O 1
ATOM 2267 N N . ASN A 1 290 ? 12.305 -8.125 -3.07 1 84 290 ASN A N 1
ATOM 2268 C CA . ASN A 1 290 ? 12.977 -6.977 -3.664 1 84 290 ASN A CA 1
ATOM 2269 C C . ASN A 1 290 ? 12.531 -6.754 -5.109 1 84 290 ASN A C 1
ATOM 2271 O O . ASN A 1 290 ? 11.375 -6.414 -5.363 1 84 290 ASN A O 1
ATOM 2275 N N . THR A 1 291 ? 13.5 -7.055 -6.031 1 90.88 291 THR A N 1
ATOM 2276 C CA . THR A 1 291 ? 13.141 -6.848 -7.43 1 90.88 291 THR A CA 1
ATOM 2277 C C . THR A 1 291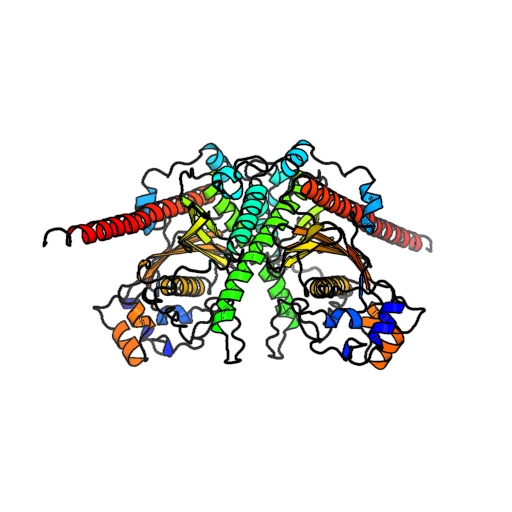 ? 12.914 -8.188 -8.133 1 90.88 291 THR A C 1
ATOM 2279 O O . THR A 1 291 ? 12.625 -8.219 -9.328 1 90.88 291 THR A O 1
ATOM 2282 N N . PHE A 1 292 ? 12.984 -9.281 -7.379 1 91.19 292 PHE A N 1
ATOM 2283 C CA . PHE A 1 292 ? 12.836 -10.602 -7.965 1 91.19 292 PHE A CA 1
ATOM 2284 C C . PHE A 1 292 ? 11.383 -11.07 -7.883 1 91.19 292 PHE A C 1
ATOM 2286 O O . PHE A 1 292 ? 10.773 -11.016 -6.816 1 91.19 292 PHE A O 1
ATOM 2293 N N . PHE A 1 293 ? 10.922 -11.531 -8.977 1 94 293 PHE A N 1
ATOM 2294 C CA . PHE A 1 293 ? 9.523 -11.906 -9.164 1 94 293 PHE A CA 1
ATOM 2295 C C . PHE A 1 293 ? 9.414 -13.352 -9.633 1 94 293 PHE A C 1
ATOM 2297 O O . PHE A 1 293 ? 10.203 -13.805 -10.461 1 94 293 PHE A O 1
ATOM 2304 N N . ARG A 1 294 ? 8.469 -14.094 -9.039 1 94.31 294 ARG A N 1
ATOM 2305 C CA . ARG A 1 294 ? 8.297 -15.5 -9.383 1 94.31 294 ARG A CA 1
ATOM 2306 C C . ARG A 1 294 ? 6.832 -15.914 -9.328 1 94.31 294 ARG A C 1
ATOM 2308 O O . ARG A 1 294 ? 6.062 -15.375 -8.523 1 94.31 294 ARG A O 1
ATOM 2315 N N . LEU A 1 295 ? 6.449 -16.812 -10.211 1 96.56 295 LEU A N 1
ATOM 2316 C CA . LEU A 1 295 ? 5.109 -17.375 -10.164 1 96.56 295 LEU A CA 1
ATOM 2317 C C . LEU A 1 295 ? 5.141 -18.812 -9.641 1 96.56 295 LEU A C 1
ATOM 2319 O O . LEU A 1 295 ? 6.023 -19.594 -10.008 1 96.56 295 LEU A O 1
ATOM 2323 N N . ILE A 1 296 ? 4.246 -19.109 -8.781 1 96.31 296 ILE A N 1
ATOM 2324 C CA . ILE A 1 296 ? 4.086 -20.438 -8.211 1 96.31 296 ILE A CA 1
ATOM 2325 C C . ILE A 1 296 ? 2.66 -20.922 -8.445 1 96.31 296 ILE A C 1
ATOM 2327 O O . ILE A 1 296 ? 1.708 -20.141 -8.367 1 96.31 296 ILE A O 1
ATOM 2331 N N . HIS A 1 297 ? 2.545 -22.156 -8.766 1 97.25 297 HIS A N 1
ATOM 2332 C CA . HIS A 1 297 ? 1.265 -22.828 -8.938 1 97.25 297 HIS A CA 1
ATOM 2333 C C . HIS A 1 297 ? 1.139 -24.016 -7.996 1 97.25 297 HIS A C 1
ATOM 2335 O O . HIS A 1 297 ? 2.004 -24.891 -7.98 1 97.25 297 HIS A O 1
ATOM 2341 N N . PHE A 1 298 ? 0.103 -24.031 -7.18 1 97.19 298 PHE A N 1
ATOM 2342 C CA . PHE A 1 298 ? -0.235 -25.172 -6.336 1 97.19 298 PHE A CA 1
ATOM 2343 C C . PHE A 1 298 ? -1.449 -25.906 -6.887 1 97.19 298 PHE A C 1
ATOM 2345 O O . PHE A 1 298 ? -2.461 -25.281 -7.219 1 97.19 298 PHE A O 1
ATOM 2352 N N . ARG A 1 299 ? -1.348 -27.141 -6.965 1 96.94 299 ARG A N 1
ATOM 2353 C CA . ARG A 1 299 ? -2.469 -28.016 -7.312 1 96.94 299 ARG A CA 1
ATOM 2354 C C . ARG A 1 299 ? -2.814 -28.953 -6.164 1 96.94 299 ARG A C 1
ATOM 2356 O O . ARG A 1 299 ? -1.994 -29.781 -5.762 1 96.94 299 ARG A O 1
ATOM 2363 N N . PHE A 1 300 ? -3.996 -28.828 -5.711 1 96.5 300 PHE A N 1
ATOM 2364 C CA . PHE A 1 300 ? -4.438 -29.641 -4.578 1 96.5 300 PHE A CA 1
ATOM 2365 C C . PHE A 1 300 ? -5.07 -30.938 -5.051 1 96.5 300 PHE A C 1
ATOM 2367 O O . PHE A 1 300 ? -5.902 -30.938 -5.961 1 96.5 300 PHE A O 1
ATOM 2374 N N . GLY A 1 301 ? -4.672 -32.031 -4.383 1 95.88 301 GLY A N 1
ATOM 2375 C CA . GLY A 1 301 ? -5.242 -33.312 -4.703 1 95.88 301 GLY A CA 1
ATOM 2376 C C . GLY A 1 301 ? -6.723 -33.406 -4.383 1 95.88 301 GLY A C 1
ATOM 2377 O O . GLY A 1 301 ? -7.227 -32.688 -3.525 1 95.88 301 GLY A O 1
ATOM 2378 N N . SER A 1 302 ? -7.344 -34.375 -5.023 1 93.94 302 SER A N 1
ATOM 2379 C CA . SER A 1 302 ? -8.789 -34.531 -4.91 1 93.94 302 SER A CA 1
ATOM 2380 C C . SER A 1 302 ? -9.203 -34.906 -3.49 1 93.94 302 SER A C 1
ATOM 2382 O O . SER A 1 302 ? -10.312 -34.594 -3.055 1 93.94 302 SER A O 1
ATOM 2384 N N . ASP A 1 303 ? -8.312 -35.5 -2.756 1 95.12 303 ASP A N 1
ATOM 2385 C CA . ASP A 1 303 ? -8.648 -35.969 -1.411 1 95.12 303 ASP A CA 1
ATOM 2386 C C . ASP A 1 303 ? -7.957 -35.125 -0.351 1 95.12 303 ASP A C 1
ATOM 2388 O O . ASP A 1 303 ? -7.883 -35.5 0.816 1 95.12 303 ASP A O 1
ATOM 2392 N N . TYR A 1 304 ? -7.418 -34.062 -0.802 1 95.69 304 TYR A N 1
ATOM 2393 C CA . TYR A 1 304 ? -6.637 -33.25 0.117 1 95.69 304 TYR A CA 1
ATOM 2394 C C . TYR A 1 304 ? -7.52 -32.656 1.196 1 95.69 304 TYR A C 1
ATOM 2396 O O . TYR A 1 304 ? -7.098 -32.5 2.346 1 95.69 304 TYR A O 1
ATOM 2404 N N . LEU A 1 305 ? -8.648 -32.219 0.83 1 93.19 305 LEU A N 1
ATOM 2405 C CA . LEU A 1 305 ? -9.562 -31.672 1.819 1 93.19 305 LEU A CA 1
ATOM 2406 C C . LEU A 1 305 ? -9.883 -32.688 2.902 1 93.19 305 LEU A C 1
ATOM 2408 O O . LEU A 1 305 ? -9.961 -32.344 4.082 1 93.19 305 LEU A O 1
ATOM 2412 N N . GLU A 1 306 ? -10.141 -33.906 2.506 1 93.5 306 GLU A N 1
ATOM 2413 C CA . GLU A 1 306 ? -10.375 -35 3.459 1 93.5 306 GLU A CA 1
ATOM 2414 C C . GLU A 1 306 ? -9.195 -35.125 4.418 1 93.5 306 GLU A C 1
ATOM 2416 O O . GLU A 1 306 ? -9.391 -35.375 5.613 1 93.5 306 GLU A O 1
ATOM 2421 N N . TYR A 1 307 ? -8.039 -35.031 3.857 1 94.75 307 TYR A N 1
ATOM 2422 C CA . TYR A 1 307 ? -6.824 -35.094 4.66 1 94.75 307 TYR A CA 1
ATOM 2423 C C . TYR A 1 307 ? -6.762 -33.969 5.668 1 94.75 307 TYR A C 1
ATOM 2425 O O . TYR A 1 307 ? -6.484 -34.188 6.848 1 94.75 307 TYR A O 1
ATOM 2433 N N . LEU A 1 308 ? -7.031 -32.75 5.215 1 92.19 308 LEU A N 1
ATOM 2434 C CA . LEU A 1 308 ? -6.965 -31.547 6.066 1 92.19 308 LEU A CA 1
ATOM 2435 C C . LEU A 1 308 ? -7.992 -31.641 7.191 1 92.19 308 LEU A C 1
ATOM 2437 O O . LEU A 1 308 ? -7.727 -31.188 8.312 1 92.19 308 LEU A O 1
ATOM 2441 N N . ASP A 1 309 ? -9.109 -32.188 6.875 1 90.56 309 ASP A N 1
ATOM 2442 C CA . ASP A 1 309 ? -10.234 -32.156 7.805 1 90.56 309 ASP A CA 1
ATOM 2443 C C . ASP A 1 309 ? -10.312 -33.438 8.633 1 90.56 309 ASP A C 1
ATOM 2445 O O . ASP A 1 309 ? -11.297 -33.656 9.336 1 90.56 309 ASP A O 1
ATOM 2449 N N . ALA A 1 310 ? -9.344 -34.25 8.461 1 92.88 310 ALA A N 1
ATOM 2450 C CA . ALA A 1 310 ? -9.359 -35.469 9.25 1 92.88 310 ALA A CA 1
ATOM 2451 C C . ALA A 1 310 ? -9.523 -35.156 10.734 1 92.88 310 ALA A C 1
ATOM 2453 O O . ALA A 1 310 ? -8.906 -34.219 11.258 1 92.88 310 ALA A O 1
ATOM 2454 N N . PRO A 1 311 ? -10.312 -35.875 11.492 1 91.44 311 PRO A N 1
ATOM 2455 C CA . PRO A 1 311 ? -10.648 -35.531 12.875 1 91.44 311 PRO A CA 1
ATOM 2456 C C . PRO A 1 311 ? -9.539 -35.875 13.867 1 91.44 311 PRO A C 1
ATOM 2458 O O . PRO A 1 311 ? -9.5 -35.344 14.977 1 91.44 311 PRO A O 1
ATOM 2461 N N . ASP A 1 312 ? -8.727 -36.906 13.516 1 89.5 312 ASP A N 1
ATOM 2462 C CA . ASP A 1 312 ? -7.66 -37.312 14.422 1 89.5 312 ASP A CA 1
ATOM 2463 C C . ASP A 1 312 ? -6.418 -37.75 13.648 1 89.5 312 ASP A C 1
ATOM 2465 O O . ASP A 1 312 ? -6.469 -37.938 12.43 1 89.5 312 ASP A O 1
ATOM 2469 N N . PRO A 1 313 ? -5.32 -37.906 14.375 1 88.88 313 PRO A N 1
ATOM 2470 C CA . PRO A 1 313 ? -4.055 -38.219 13.703 1 88.88 313 PRO A CA 1
ATOM 2471 C C . PRO A 1 313 ? -4.055 -39.594 13.031 1 88.88 313 PRO A C 1
ATOM 2473 O O . PRO A 1 313 ? -3.412 -39.75 11.992 1 88.88 313 PRO A O 1
ATOM 2476 N N . ARG A 1 314 ? -4.695 -40.469 13.617 1 91.69 314 ARG A N 1
ATOM 2477 C CA . ARG A 1 314 ? -4.723 -41.812 13.039 1 91.69 314 ARG A CA 1
ATOM 2478 C C . ARG A 1 314 ? -5.414 -41.812 11.68 1 91.69 314 ARG A C 1
ATOM 2480 O O . ARG A 1 314 ? -4.91 -42.406 10.719 1 91.69 314 ARG A O 1
ATOM 2487 N N . MET A 1 315 ? -6.543 -41.156 11.625 1 93.5 315 MET A N 1
ATOM 2488 C CA . MET A 1 315 ? -7.27 -41.062 10.359 1 93.5 315 MET A CA 1
ATOM 2489 C C . MET A 1 315 ? -6.477 -40.25 9.344 1 93.5 315 MET A C 1
ATOM 2491 O O . MET A 1 315 ? -6.469 -40.562 8.156 1 93.5 315 MET A O 1
ATOM 2495 N N . GLN A 1 316 ? -5.895 -39.188 9.742 1 94.12 316 GLN A N 1
ATOM 2496 C CA . GLN A 1 316 ? -5.102 -38.344 8.844 1 94.12 316 GLN A CA 1
ATOM 2497 C C . GLN A 1 316 ? -3.953 -39.156 8.227 1 94.12 316 GLN A C 1
ATOM 2499 O O . GLN A 1 316 ? -3.701 -39.062 7.023 1 94.12 316 GLN A O 1
ATOM 2504 N N . LEU A 1 317 ? -3.338 -39.969 9.086 1 91.81 317 LEU A N 1
ATOM 2505 C CA . LEU A 1 317 ? -2.242 -40.812 8.609 1 91.81 317 LEU A CA 1
ATOM 2506 C C . LEU A 1 317 ? -2.748 -41.875 7.645 1 91.81 317 LEU A C 1
ATOM 2508 O O . LEU A 1 317 ? -2.08 -42.188 6.656 1 91.81 317 LEU A O 1
ATOM 2512 N N . SER A 1 318 ? -3.879 -42.375 7.938 1 93.94 318 SER A N 1
ATOM 2513 C CA . SER A 1 318 ? -4.469 -43.406 7.062 1 93.94 318 SER A CA 1
ATOM 2514 C C . SER A 1 318 ? -4.75 -42.812 5.676 1 93.94 318 SER A C 1
ATOM 2516 O O . SER A 1 318 ? -4.508 -43.5 4.664 1 93.94 318 SER A O 1
ATOM 2518 N N . ILE A 1 319 ? -5.277 -41.656 5.641 1 95.19 319 ILE A N 1
ATOM 2519 C CA . ILE A 1 319 ? -5.562 -41 4.375 1 95.19 319 ILE A CA 1
ATOM 2520 C C . ILE A 1 319 ? -4.258 -40.688 3.635 1 95.19 319 ILE A C 1
ATOM 2522 O O . ILE A 1 319 ? -4.168 -40.906 2.422 1 95.19 319 ILE A O 1
ATOM 2526 N N . ALA A 1 320 ? -3.262 -40.281 4.352 1 93.88 320 ALA A N 1
ATOM 2527 C CA . ALA A 1 320 ? -1.967 -39.938 3.777 1 93.88 320 ALA A CA 1
ATOM 2528 C C . ALA A 1 320 ? -1.294 -41.156 3.145 1 93.88 320 ALA A C 1
ATOM 2530 O O . ALA A 1 320 ? -0.669 -41.031 2.088 1 93.88 320 ALA A O 1
ATOM 2531 N N . LEU A 1 321 ? -1.442 -42.312 3.754 1 90.69 321 LEU A N 1
ATOM 2532 C CA . LEU A 1 321 ? -0.707 -43.5 3.33 1 90.69 321 LEU A CA 1
ATOM 2533 C C . LEU A 1 321 ? -1.516 -44.312 2.32 1 90.69 321 LEU A C 1
ATOM 2535 O O . LEU A 1 321 ? -0.993 -45.219 1.704 1 90.69 321 LEU A O 1
ATOM 2539 N N . ASP A 1 322 ? -2.76 -43.906 2.156 1 94.19 322 ASP A N 1
ATOM 2540 C CA . ASP A 1 322 ? -3.584 -44.594 1.164 1 94.19 322 ASP A CA 1
ATOM 2541 C C . ASP A 1 322 ? -3.146 -44.219 -0.254 1 94.19 322 ASP A C 1
ATOM 2543 O O . ASP A 1 322 ? -3.367 -43.094 -0.712 1 94.19 322 ASP A O 1
ATOM 2547 N N . GLN A 1 323 ? -2.602 -45.188 -0.98 1 91.06 323 GLN A N 1
ATOM 2548 C CA . GLN A 1 323 ? -2.031 -44.969 -2.305 1 91.06 323 GLN A CA 1
ATOM 2549 C C . GLN A 1 323 ? -3.121 -44.656 -3.326 1 91.06 323 GLN A C 1
ATOM 2551 O O . GLN A 1 323 ? -2.836 -44.125 -4.402 1 91.06 323 GLN A O 1
ATOM 2556 N N . ASN A 1 324 ? -4.352 -44.906 -2.992 1 93.94 324 ASN A N 1
ATOM 2557 C CA . ASN A 1 324 ? -5.461 -44.625 -3.904 1 93.94 324 ASN A CA 1
ATOM 2558 C C . ASN A 1 324 ? -6.02 -43.219 -3.721 1 93.94 324 ASN A C 1
ATOM 2560 O O . ASN A 1 324 ? -6.859 -42.781 -4.504 1 93.94 324 ASN A O 1
ATOM 2564 N N . LYS A 1 325 ? -5.531 -42.531 -2.785 1 95.44 325 LYS A N 1
ATOM 2565 C CA . LYS A 1 325 ? -6.027 -41.188 -2.518 1 95.44 325 LYS A CA 1
ATOM 2566 C C . LYS A 1 325 ? -5 -40.125 -2.91 1 95.44 325 LYS A C 1
ATOM 2568 O O . LYS A 1 325 ? -3.801 -40.312 -2.682 1 95.44 325 LYS A O 1
ATOM 2573 N N . ASP A 1 326 ? -5.457 -39.125 -3.539 1 95.94 326 ASP A N 1
ATOM 2574 C CA . ASP A 1 326 ? -4.641 -37.969 -3.881 1 95.94 326 ASP A CA 1
ATOM 2575 C C . ASP A 1 326 ? -4.703 -36.906 -2.785 1 95.94 326 ASP A C 1
ATOM 2577 O O . ASP A 1 326 ? -5.422 -35.906 -2.914 1 95.94 326 ASP A O 1
ATOM 2581 N N . SER A 1 327 ? -3.906 -37.062 -1.742 1 96.19 327 SER A N 1
ATOM 2582 C CA . SER A 1 327 ? -4.004 -36.25 -0.552 1 96.19 327 SER A CA 1
ATOM 2583 C C . SER A 1 327 ? -2.838 -35.25 -0.465 1 96.19 327 SER A C 1
ATOM 2585 O O . SER A 1 327 ? -2.537 -34.75 0.61 1 96.19 327 SER A O 1
ATOM 2587 N N . ALA A 1 328 ? -2.107 -35.094 -1.574 1 97.12 328 ALA A N 1
ATOM 2588 C CA . ALA A 1 328 ? -0.934 -34.219 -1.557 1 97.12 328 ALA A CA 1
ATOM 2589 C C . ALA A 1 328 ? -1.193 -32.938 -2.336 1 97.12 328 ALA A C 1
ATOM 2591 O O . ALA A 1 328 ? -2.205 -32.812 -3.029 1 97.12 328 ALA A O 1
ATOM 2592 N N . VAL A 1 329 ? -0.355 -31.969 -2.104 1 97.31 329 VAL A N 1
ATOM 2593 C CA . VAL A 1 329 ? -0.33 -30.734 -2.865 1 97.31 329 VAL A CA 1
ATOM 2594 C C . VAL A 1 329 ? 0.918 -30.688 -3.744 1 97.31 329 VAL A C 1
ATOM 2596 O O . VAL A 1 329 ? 2.031 -30.906 -3.264 1 97.31 329 VAL A O 1
ATOM 2599 N N . MET A 1 330 ? 0.739 -30.438 -5 1 97.25 330 MET A N 1
ATOM 2600 C CA . MET A 1 330 ? 1.854 -30.328 -5.938 1 97.25 330 MET A CA 1
ATOM 2601 C C . MET A 1 330 ? 2.168 -28.859 -6.242 1 97.25 330 MET A C 1
ATOM 2603 O O . MET A 1 330 ? 1.259 -28.062 -6.469 1 97.25 330 MET A O 1
ATOM 2607 N N . MET A 1 331 ? 3.387 -28.562 -6.199 1 96.69 331 MET A N 1
ATOM 2608 C CA . MET A 1 331 ? 3.816 -27.188 -6.488 1 96.69 331 MET A CA 1
ATOM 2609 C C . MET A 1 331 ? 4.699 -27.156 -7.73 1 96.69 331 MET A C 1
ATOM 2611 O O . MET A 1 331 ? 5.656 -27.922 -7.84 1 96.69 331 MET A O 1
ATOM 2615 N N . GLU A 1 332 ? 4.426 -26.281 -8.648 1 95.94 332 GLU A N 1
ATOM 2616 C CA . GLU A 1 332 ? 5.273 -25.891 -9.766 1 95.94 332 GLU A CA 1
ATOM 2617 C C . GLU A 1 332 ? 5.652 -24.422 -9.688 1 95.94 332 GLU A C 1
ATOM 2619 O O . GLU A 1 332 ? 4.918 -23.609 -9.109 1 95.94 332 GLU A O 1
ATOM 2624 N N . SER A 1 333 ? 6.809 -24.109 -10.195 1 93.88 333 SER A N 1
ATOM 2625 C CA . SER A 1 333 ? 7.223 -22.719 -10.117 1 93.88 333 SER A CA 1
ATOM 2626 C C . SER A 1 333 ? 8.047 -22.312 -11.336 1 93.88 333 SER A C 1
ATOM 2628 O O . SER A 1 333 ? 8.695 -23.156 -11.961 1 93.88 333 SER A O 1
ATOM 2630 N N . SER A 1 334 ? 7.977 -21.094 -11.711 1 93.12 334 SER A N 1
ATOM 2631 C CA . SER A 1 334 ? 8.883 -20.516 -12.688 1 93.12 334 SER A CA 1
ATOM 2632 C C . SER A 1 334 ? 10.227 -20.156 -12.062 1 93.12 334 SER A C 1
ATOM 2634 O O . SER A 1 334 ? 10.383 -20.203 -10.844 1 93.12 334 SER A O 1
ATOM 2636 N N . LYS A 1 335 ? 11.141 -19.891 -12.891 1 90.56 335 LYS A N 1
ATOM 2637 C CA . LYS A 1 335 ? 12.359 -19.266 -12.383 1 90.56 335 LYS A CA 1
ATOM 2638 C C . LYS A 1 335 ? 12.086 -17.875 -11.82 1 90.56 335 LYS A C 1
ATOM 2640 O O . LYS A 1 335 ? 10.969 -17.359 -11.945 1 90.56 335 LYS A O 1
ATOM 2645 N N . TRP A 1 336 ? 13.117 -17.344 -11.164 1 91.31 336 TRP A N 1
ATOM 2646 C CA . TRP A 1 336 ? 13.039 -15.961 -10.688 1 91.31 336 TRP A CA 1
ATOM 2647 C C . TRP A 1 336 ? 13.312 -14.977 -11.82 1 91.31 336 TRP A C 1
ATOM 2649 O O . TRP A 1 336 ? 14.227 -15.188 -12.617 1 91.31 336 TRP A O 1
ATOM 2659 N N . PHE A 1 337 ? 12.523 -13.961 -11.93 1 93.44 337 PHE A N 1
ATOM 2660 C CA . PHE A 1 337 ? 12.711 -12.867 -12.867 1 93.44 337 PHE A CA 1
ATOM 2661 C C . PHE A 1 337 ? 13.117 -11.586 -12.141 1 93.44 337 PHE A C 1
ATOM 2663 O O . PHE A 1 337 ? 12.398 -11.125 -11.25 1 93.44 337 PHE A O 1
ATOM 2670 N N . ASN A 1 338 ? 14.258 -11.102 -12.453 1 92.88 338 ASN A N 1
ATOM 2671 C CA . ASN A 1 338 ? 14.672 -9.812 -11.922 1 92.88 338 ASN A CA 1
ATOM 2672 C C . ASN A 1 338 ? 14.07 -8.656 -12.719 1 92.88 338 ASN A C 1
ATOM 2674 O O . ASN A 1 338 ? 14.469 -8.414 -13.859 1 92.88 338 ASN A O 1
ATOM 2678 N N . LEU A 1 339 ? 13.211 -7.855 -12.148 1 95.56 339 LEU A N 1
ATOM 2679 C CA . LEU A 1 339 ? 12.461 -6.812 -12.836 1 95.56 339 LEU A CA 1
ATOM 2680 C C . LEU A 1 339 ? 13.383 -5.66 -13.234 1 95.56 339 LEU A C 1
ATOM 2682 O O . LEU A 1 339 ? 12.984 -4.781 -14.008 1 95.56 339 LEU A O 1
ATOM 2686 N N . GLU A 1 340 ? 14.578 -5.699 -12.758 1 94.06 340 GLU A N 1
ATOM 2687 C CA . GLU A 1 340 ? 15.562 -4.715 -13.203 1 94.06 340 GLU A CA 1
ATOM 2688 C C . GLU A 1 340 ? 16.031 -5.004 -14.617 1 94.06 340 GLU A C 1
ATOM 2690 O O . GLU A 1 340 ? 16.5 -4.105 -15.32 1 94.06 340 GLU A O 1
ATOM 2695 N N . VAL A 1 341 ? 15.898 -6.223 -14.969 1 94.81 341 VAL A N 1
ATOM 2696 C CA . VAL A 1 341 ? 16.438 -6.684 -16.234 1 94.81 341 VAL A CA 1
ATOM 2697 C C . VAL A 1 341 ? 15.336 -6.75 -17.281 1 94.81 341 VAL A C 1
ATOM 2699 O O . VAL A 1 341 ? 14.344 -7.453 -17.109 1 94.81 341 VAL A O 1
ATOM 2702 N N . PRO A 1 342 ? 15.531 -6.094 -18.453 1 95.94 342 PRO A N 1
ATOM 2703 C CA . PRO A 1 342 ? 14.484 -6.039 -19.484 1 95.94 342 PRO A CA 1
ATOM 2704 C C . PRO A 1 342 ? 13.992 -7.426 -19.891 1 95.94 342 PRO A C 1
ATOM 2706 O O . PRO A 1 342 ? 12.789 -7.664 -19.953 1 95.94 342 PRO A O 1
ATOM 2709 N N . GLY A 1 343 ? 14.875 -8.328 -20.188 1 94.12 343 GLY A N 1
ATOM 2710 C CA . GLY A 1 343 ? 14.484 -9.672 -20.578 1 94.12 343 GLY A CA 1
ATOM 2711 C C . GLY A 1 343 ? 13.641 -10.367 -19.531 1 94.12 343 GLY A C 1
ATOM 2712 O O . GLY A 1 343 ? 12.688 -11.078 -19.859 1 94.12 343 GLY A O 1
ATOM 2713 N N . HIS A 1 344 ? 13.977 -10.195 -18.297 1 95.31 344 HIS A N 1
ATOM 2714 C CA . HIS A 1 344 ? 13.227 -10.789 -17.203 1 95.31 344 HIS A CA 1
ATOM 2715 C C . HIS A 1 344 ? 11.859 -10.133 -17.047 1 95.31 344 HIS A C 1
ATOM 2717 O O . HIS A 1 344 ? 10.883 -10.797 -16.703 1 95.31 344 HIS A O 1
ATOM 2723 N N . ARG A 1 345 ? 11.805 -8.844 -17.328 1 96.69 345 ARG A N 1
ATOM 2724 C CA . ARG A 1 345 ? 10.523 -8.156 -17.297 1 96.69 345 ARG A CA 1
ATOM 2725 C C . ARG A 1 345 ? 9.578 -8.719 -18.344 1 96.69 345 ARG A C 1
ATOM 2727 O O . ARG A 1 345 ? 8.391 -8.922 -18.078 1 96.69 345 ARG A O 1
ATOM 2734 N N . LYS A 1 346 ? 10.141 -8.922 -19.484 1 95.06 346 LYS A N 1
ATOM 2735 C CA . LYS A 1 346 ? 9.336 -9.492 -20.547 1 95.06 346 LYS A CA 1
ATOM 2736 C C . LYS A 1 346 ? 8.812 -10.875 -20.172 1 95.06 346 LYS A C 1
ATOM 2738 O O . LYS A 1 346 ? 7.637 -11.18 -20.375 1 95.06 346 LYS A O 1
ATOM 2743 N N . ALA A 1 347 ? 9.688 -11.641 -19.625 1 94 347 ALA A N 1
ATOM 2744 C CA . ALA A 1 347 ? 9.289 -12.992 -19.234 1 94 347 ALA A CA 1
ATOM 2745 C C . ALA A 1 347 ? 8.219 -12.945 -18.141 1 94 347 ALA A C 1
ATOM 2747 O O . ALA A 1 347 ? 7.246 -13.703 -18.203 1 94 347 ALA A O 1
ATOM 2748 N N . ALA A 1 348 ? 8.414 -12.109 -17.172 1 96.31 348 ALA A N 1
ATOM 2749 C CA . ALA A 1 348 ? 7.434 -11.953 -16.094 1 96.31 348 ALA A CA 1
ATOM 2750 C C . ALA A 1 348 ? 6.086 -11.492 -16.641 1 96.31 348 ALA A C 1
ATOM 2752 O O . ALA A 1 348 ? 5.039 -12.023 -16.266 1 96.31 348 ALA A O 1
ATOM 2753 N N . MET A 1 349 ? 6.156 -10.508 -17.5 1 96.38 349 MET A N 1
ATOM 2754 C CA . MET A 1 349 ? 4.938 -10 -18.141 1 96.38 349 MET A CA 1
ATOM 2755 C C . MET A 1 349 ? 4.211 -11.117 -18.875 1 96.38 349 MET A C 1
ATOM 2757 O O . MET A 1 349 ? 2.998 -11.273 -18.75 1 96.38 349 MET A O 1
ATOM 2761 N N . CYS A 1 350 ? 4.938 -11.875 -19.641 1 94.31 350 CYS A N 1
ATOM 2762 C CA . CYS A 1 350 ? 4.355 -12.961 -20.406 1 94.31 350 CYS A CA 1
ATOM 2763 C C . CYS A 1 350 ? 3.684 -13.977 -19.484 1 94.31 350 CYS A C 1
ATOM 2765 O O . CYS A 1 350 ? 2.619 -14.508 -19.812 1 94.31 350 CYS A O 1
ATOM 2767 N N . HIS A 1 351 ? 4.254 -14.25 -18.422 1 95.19 351 HIS A N 1
ATOM 2768 C CA . HIS A 1 351 ? 3.662 -15.18 -17.469 1 95.19 351 HIS A CA 1
ATOM 2769 C C . HIS A 1 351 ? 2.354 -14.633 -16.906 1 95.19 351 HIS A C 1
ATOM 2771 O O . HIS A 1 351 ? 1.383 -15.383 -16.75 1 95.19 351 HIS A O 1
ATOM 2777 N N . VAL A 1 352 ? 2.354 -13.352 -16.562 1 96.19 352 VAL A N 1
ATOM 2778 C CA . VAL A 1 352 ? 1.141 -12.734 -16.031 1 96.19 352 VAL A CA 1
ATOM 2779 C C . VAL A 1 352 ? 0.031 -12.789 -17.078 1 96.19 352 VAL A C 1
ATOM 2781 O O . VAL A 1 352 ? -1.112 -13.125 -16.766 1 96.19 352 VAL A O 1
ATOM 2784 N N . LEU A 1 353 ? 0.379 -12.477 -18.312 1 94.75 353 LEU A N 1
ATOM 2785 C CA . LEU A 1 353 ? -0.597 -12.523 -19.406 1 94.75 353 LEU A CA 1
ATOM 2786 C C . LEU A 1 353 ? -1.101 -13.945 -19.625 1 94.75 353 LEU A C 1
ATOM 2788 O O . LEU A 1 353 ? -2.291 -14.156 -19.859 1 94.75 353 LEU A O 1
ATOM 2792 N N . ALA A 1 354 ? -0.207 -14.875 -19.562 1 93.88 354 ALA A N 1
ATOM 2793 C CA . ALA A 1 354 ? -0.589 -16.281 -19.688 1 93.88 354 ALA A CA 1
ATOM 2794 C C . ALA A 1 354 ? -1.533 -16.703 -18.578 1 93.88 354 ALA A C 1
ATOM 2796 O O . ALA A 1 354 ? -2.463 -17.484 -18.797 1 93.88 354 ALA A O 1
ATOM 2797 N N . LEU A 1 355 ? -1.271 -16.219 -17.391 1 94.44 355 LEU A N 1
ATOM 2798 C CA . LEU A 1 355 ? -2.137 -16.5 -16.25 1 94.44 355 LEU A CA 1
ATOM 2799 C C . LEU A 1 355 ? -3.541 -15.953 -16.484 1 94.44 355 LEU A C 1
ATOM 2801 O O . LEU A 1 355 ? -4.531 -16.625 -16.203 1 94.44 355 LEU A O 1
ATOM 2805 N N . VAL A 1 356 ? -3.615 -14.742 -16.969 1 92.88 356 VAL A N 1
ATOM 2806 C CA . VAL A 1 356 ? -4.91 -14.133 -17.25 1 92.88 356 VAL A CA 1
ATOM 2807 C C . VAL A 1 356 ? -5.656 -14.961 -18.297 1 92.88 356 VAL A C 1
ATOM 2809 O O . VAL A 1 356 ? -6.859 -15.203 -18.156 1 92.88 356 VAL A O 1
ATOM 2812 N N . ARG A 1 357 ? -4.965 -15.375 -19.297 1 91.06 357 ARG A N 1
ATOM 2813 C CA . ARG A 1 357 ? -5.574 -16.219 -20.312 1 91.06 357 ARG A CA 1
ATOM 2814 C C . ARG A 1 357 ? -6.051 -17.547 -19.719 1 91.06 357 ARG A C 1
ATOM 2816 O O . ARG A 1 357 ? -7.156 -18 -20.016 1 91.06 357 ARG A O 1
ATOM 2823 N N . TRP A 1 358 ? -5.184 -18.125 -18.984 1 90.69 358 TRP A N 1
ATOM 2824 C CA . TRP A 1 358 ? -5.543 -19.359 -18.297 1 90.69 358 TRP A CA 1
ATOM 2825 C C . TR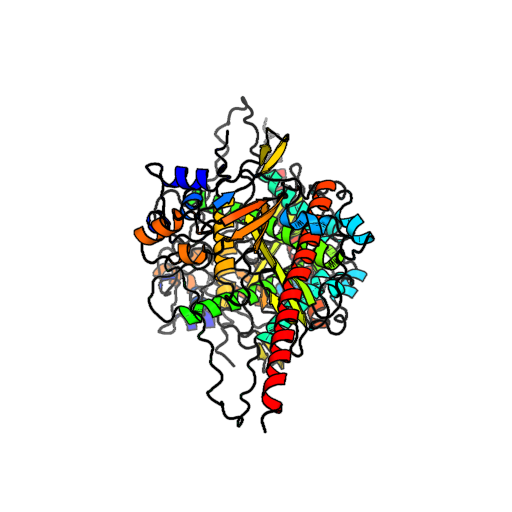P A 1 358 ? -6.824 -19.188 -17.5 1 90.69 358 TRP A C 1
ATOM 2827 O O . TRP A 1 358 ? -7.73 -20.016 -17.562 1 90.69 358 TRP A O 1
ATOM 2837 N N . PHE A 1 359 ? -6.91 -18.141 -16.766 1 90.81 359 PHE A N 1
ATOM 2838 C CA . PHE A 1 359 ? -8.07 -17.828 -15.945 1 90.81 359 PHE A CA 1
ATOM 2839 C C . PHE A 1 359 ? -9.32 -17.672 -16.812 1 90.81 359 PHE A C 1
ATOM 2841 O O . PHE A 1 359 ? -10.375 -18.234 -16.484 1 90.81 359 PHE A O 1
ATOM 2848 N N . ARG A 1 360 ? -9.227 -16.953 -17.859 1 86.44 360 ARG A N 1
ATOM 2849 C CA . ARG A 1 360 ? -10.383 -16.688 -18.719 1 86.44 360 ARG A CA 1
ATOM 2850 C C . ARG A 1 360 ? -10.898 -17.969 -19.344 1 86.44 360 ARG A C 1
ATOM 2852 O O . ARG A 1 360 ? -12.109 -18.141 -19.5 1 86.44 360 ARG A O 1
ATOM 2859 N N . ILE A 1 361 ? -10.047 -18.828 -19.703 1 83.69 361 ILE A N 1
ATOM 2860 C CA . ILE A 1 361 ? -10.43 -20.094 -20.312 1 83.69 361 ILE A CA 1
ATOM 2861 C C . ILE A 1 361 ? -11.125 -20.969 -19.281 1 83.69 361 ILE A C 1
ATOM 2863 O O . ILE A 1 361 ? -12.133 -21.609 -19.578 1 83.69 361 ILE A O 1
ATOM 2867 N N . HIS A 1 362 ? -10.664 -20.938 -18.062 1 81.25 362 HIS A N 1
ATOM 2868 C CA . HIS A 1 362 ? -11.156 -21.844 -17.047 1 81.25 362 HIS A CA 1
ATOM 2869 C C . HIS A 1 362 ? -12.336 -21.25 -16.281 1 81.25 362 HIS A C 1
ATOM 2871 O O . HIS A 1 362 ? -13.141 -21.984 -15.695 1 81.25 362 HIS A O 1
ATOM 2877 N N . SER A 1 363 ? -12.383 -19.938 -16.125 1 71 363 SER A N 1
ATOM 2878 C CA . SER A 1 363 ? -13.523 -19.297 -15.469 1 71 363 SER A CA 1
ATOM 2879 C C . SER A 1 363 ? -14.75 -19.297 -16.375 1 71 363 SER A C 1
ATOM 2881 O O . SER A 1 363 ? -15.883 -19.375 -15.891 1 71 363 SER A O 1
ATOM 2883 N N . LEU A 1 364 ? -14.656 -18.938 -17.594 1 59 364 LEU A N 1
ATOM 2884 C CA . LEU A 1 364 ? -15.758 -18.953 -18.547 1 59 364 LEU A CA 1
ATOM 2885 C C . LEU A 1 364 ? -16.328 -20.359 -18.719 1 59 364 LEU A C 1
ATOM 2887 O O . LEU A 1 364 ? -17.531 -20.516 -18.938 1 59 364 LEU A O 1
ATOM 2891 N N . ARG A 1 365 ? -15.562 -21.281 -18.703 1 50.56 365 ARG A N 1
ATOM 2892 C CA . ARG A 1 365 ? -16.062 -22.641 -18.797 1 50.56 365 ARG A CA 1
ATOM 2893 C C . ARG A 1 365 ? -17.016 -22.953 -17.641 1 50.56 365 ARG A C 1
ATOM 2895 O O . ARG A 1 365 ? -18.031 -23.641 -17.812 1 50.56 365 ARG A O 1
ATOM 2902 N N . ASP A 1 366 ? -16.703 -22.422 -16.484 1 49.75 366 ASP A N 1
ATOM 2903 C CA . ASP A 1 366 ? -17.562 -22.703 -15.328 1 49.75 366 ASP A CA 1
ATOM 2904 C C . ASP A 1 366 ? -18.891 -21.969 -15.43 1 49.75 366 ASP A C 1
ATOM 2906 O O . ASP A 1 366 ? -19.922 -22.5 -15.016 1 49.75 366 ASP A O 1
ATOM 2910 N N . ARG A 1 367 ? -18.969 -20.812 -16.094 1 51.38 367 ARG A N 1
ATOM 2911 C CA . ARG A 1 367 ? -20.25 -20.125 -16.25 1 51.38 367 ARG A CA 1
ATOM 2912 C C . ARG A 1 367 ? -21.062 -20.734 -17.375 1 51.38 367 ARG A C 1
ATOM 2914 O O . ARG A 1 367 ? -22.297 -20.703 -17.344 1 51.38 367 ARG A O 1
ATOM 2921 N N . SER A 1 368 ? -20.438 -21.078 -18.484 1 44.19 368 SER A N 1
ATOM 2922 C CA . SER A 1 368 ? -21.156 -21.781 -19.547 1 44.19 368 SER A CA 1
ATOM 2923 C C . SER A 1 368 ? -21.703 -23.125 -19.062 1 44.19 368 SER A C 1
ATOM 2925 O O . SER A 1 368 ? -22.766 -23.562 -19.5 1 44.19 368 SER A O 1
ATOM 2927 N N . ALA A 1 369 ? -21.094 -23.781 -18.203 1 43.16 369 ALA A N 1
ATOM 2928 C CA . ALA A 1 369 ? -21.625 -25.031 -17.656 1 43.16 369 ALA A CA 1
ATOM 2929 C C . ALA A 1 369 ? -22.797 -24.75 -16.719 1 43.16 369 ALA A C 1
ATOM 2931 O O . ALA A 1 369 ? -23.766 -25.516 -16.672 1 43.16 369 ALA A O 1
ATOM 2932 N N . GLU A 1 370 ? -22.781 -23.672 -16.078 1 43.66 370 GLU A N 1
ATOM 2933 C CA . GLU A 1 370 ? -23.875 -23.312 -15.188 1 43.66 370 GLU A CA 1
ATOM 2934 C C . GLU A 1 370 ? -25.094 -22.844 -15.992 1 43.66 370 GLU A C 1
ATOM 2936 O O . GLU A 1 370 ? -26.234 -23.141 -15.617 1 43.66 370 GLU A O 1
ATOM 2941 N N . LYS A 1 371 ? -24.938 -22.172 -17.062 1 50.28 371 LYS A N 1
ATOM 2942 C CA . LYS A 1 371 ? -26.078 -21.766 -17.875 1 50.28 371 LYS A CA 1
ATOM 2943 C C . LYS A 1 371 ? -26.703 -22.984 -18.578 1 50.28 371 LYS A C 1
ATOM 2945 O O . LYS A 1 371 ? -27.922 -23.016 -18.781 1 50.28 371 LYS A O 1
ATOM 2950 N N . THR A 1 372 ? -25.922 -23.812 -18.984 1 42.34 372 THR A N 1
ATOM 2951 C CA . THR A 1 372 ? -26.469 -25.016 -19.578 1 42.34 372 THR A CA 1
ATOM 2952 C C . THR A 1 372 ? -27.234 -25.844 -18.547 1 42.34 372 THR A C 1
ATOM 2954 O O . THR A 1 372 ? -28.281 -26.422 -18.844 1 42.34 372 THR A O 1
ATOM 2957 N N . GLU A 1 373 ? -26.781 -25.797 -17.359 1 44.38 373 GLU A N 1
ATOM 2958 C CA . GLU A 1 373 ? -27.531 -26.547 -16.359 1 44.38 373 GLU A CA 1
ATOM 2959 C C . GLU A 1 373 ? -28.797 -25.797 -15.953 1 44.38 373 GLU A C 1
ATOM 2961 O O . GLU A 1 373 ? -29.828 -26.406 -15.672 1 44.38 373 GLU A O 1
ATOM 2966 N N . SER A 1 374 ? -28.75 -24.5 -15.914 1 46.09 374 SER A N 1
ATOM 2967 C CA . SER A 1 374 ? -29.953 -23.75 -15.602 1 46.09 374 SER A CA 1
ATOM 2968 C C . SER A 1 374 ? -30.969 -23.812 -16.734 1 46.09 374 SER A C 1
ATOM 2970 O O . SER A 1 374 ? -32.188 -23.891 -16.5 1 46.09 374 SER A O 1
ATOM 2972 N N . ASP A 1 375 ? -30.531 -23.734 -17.922 1 45.19 375 ASP A N 1
ATOM 2973 C CA . ASP A 1 375 ? -31.438 -23.844 -19.062 1 45.19 375 ASP A CA 1
ATOM 2974 C C . ASP A 1 375 ? -32.031 -25.25 -19.172 1 45.19 375 ASP A C 1
ATOM 2976 O O . ASP A 1 375 ? -33.125 -25.438 -19.719 1 45.19 375 ASP A O 1
ATOM 2980 N N . SER A 1 376 ? -31.281 -26.172 -18.719 1 41.41 376 SER A N 1
ATOM 2981 C CA . SER A 1 376 ? -31.797 -27.531 -18.828 1 41.41 376 SER A CA 1
ATOM 2982 C C . SER A 1 376 ? -32.875 -27.812 -17.781 1 41.41 376 SER A C 1
ATOM 2984 O O . SER A 1 376 ? -33.656 -28.734 -17.922 1 41.41 376 SER A O 1
ATOM 2986 N N . SER A 1 377 ? -32.844 -27.094 -16.688 1 41.44 377 SER A N 1
ATOM 2987 C CA . SER A 1 377 ? -33.844 -27.406 -15.664 1 41.44 377 SER A CA 1
ATOM 2988 C C . SER A 1 377 ? -35.219 -26.828 -16.031 1 41.44 377 SER A C 1
ATOM 2990 O O . SER A 1 377 ? -36.219 -27.219 -15.445 1 41.44 377 SER A O 1
ATOM 2992 N N . ASP A 1 378 ? -35.281 -25.812 -16.859 1 40.19 378 ASP A N 1
ATOM 2993 C CA . ASP A 1 378 ? -36.594 -25.234 -17.141 1 40.19 378 ASP A CA 1
ATOM 2994 C C . ASP A 1 378 ? -37.375 -26.062 -18.156 1 40.19 378 ASP A C 1
ATOM 2996 O O . ASP A 1 378 ? -38.5 -25.75 -18.5 1 40.19 378 ASP A O 1
ATOM 3000 N N . VAL A 1 379 ? -36.719 -27.016 -18.875 1 39.78 379 VAL A N 1
ATOM 3001 C CA . VAL A 1 379 ? -37.469 -27.672 -19.938 1 39.78 379 VAL A CA 1
ATOM 3002 C C . VAL A 1 379 ? -38.469 -28.688 -19.328 1 39.78 379 VAL A C 1
ATOM 3004 O O . VAL A 1 379 ? -39.406 -29.109 -19.984 1 39.78 379 VAL A O 1
ATOM 3007 N N . SER A 1 380 ? -38.188 -29.188 -18.094 1 36.12 380 SER A N 1
ATOM 3008 C CA . SER A 1 380 ? -38.938 -30.406 -17.859 1 36.12 380 SER A CA 1
ATOM 3009 C C . SER A 1 380 ? -40.375 -30.094 -17.453 1 36.12 380 SER A C 1
ATOM 3011 O O . SER A 1 380 ? -41.25 -30.953 -17.594 1 36.12 380 SER A O 1
ATOM 3013 N N . ASP A 1 381 ? -40.688 -28.984 -16.75 1 36.31 381 ASP A N 1
ATOM 3014 C CA . ASP A 1 381 ? -41.969 -29.125 -16.062 1 36.31 381 ASP A CA 1
ATOM 3015 C C . ASP A 1 381 ? -43.125 -28.781 -16.969 1 36.31 381 ASP A C 1
ATOM 3017 O O . ASP A 1 381 ? -44.281 -28.75 -16.531 1 36.31 381 ASP A O 1
ATOM 3021 N N . THR A 1 382 ? -42.875 -28.25 -18.188 1 34.34 382 THR A N 1
ATOM 3022 C CA . THR A 1 382 ? -44.094 -27.734 -18.797 1 34.34 382 THR A CA 1
ATOM 3023 C C . THR A 1 382 ? -44.938 -28.875 -19.328 1 34.34 382 THR A C 1
ATOM 3025 O O . THR A 1 382 ? -46.156 -28.688 -19.578 1 34.34 382 THR A O 1
ATOM 3028 N N . ASP A 1 383 ? -44.406 -29.953 -19.828 1 29.16 383 ASP A N 1
ATOM 3029 C CA . ASP A 1 383 ? -45.312 -30.672 -20.734 1 29.16 383 ASP A CA 1
ATOM 3030 C C . ASP A 1 383 ? -46.312 -31.5 -19.938 1 29.16 383 ASP A C 1
ATOM 3032 O O . ASP A 1 383 ? -47.125 -32.219 -20.531 1 29.16 383 ASP A O 1
ATOM 3036 N N . ILE A 1 384 ? -46.125 -31.812 -18.688 1 29.69 384 ILE A N 1
ATOM 3037 C CA . ILE A 1 384 ? -47.031 -32.875 -18.234 1 29.69 384 ILE A CA 1
ATOM 3038 C C . ILE A 1 384 ? -48.406 -32.281 -17.891 1 29.69 384 ILE A C 1
ATOM 3040 O O . ILE A 1 384 ? -49.344 -33 -17.578 1 29.69 384 ILE A O 1
ATOM 3044 N N . SER A 1 385 ? -48.719 -30.938 -18.047 1 23.64 385 SER A N 1
ATOM 3045 C CA . SER A 1 385 ? -50.188 -30.828 -17.922 1 23.64 385 SER A CA 1
ATOM 3046 C C . SER A 1 385 ? -50.875 -31.219 -19.219 1 23.64 385 SER A C 1
ATOM 3048 O O . SER A 1 385 ? -50.375 -30.922 -20.297 1 23.64 385 SER A O 1
ATOM 3050 N N . MET B 1 1 ? -26.562 17.188 18.312 1 24.62 1 MET B N 1
ATOM 3051 C CA . MET B 1 1 ? -25.406 17.875 17.719 1 24.62 1 MET B CA 1
ATOM 3052 C C . MET B 1 1 ? -24.125 17.094 18 1 24.62 1 MET B C 1
ATOM 3054 O O . MET B 1 1 ? -23.859 16.719 19.141 1 24.62 1 MET B O 1
ATOM 3058 N N . ALA B 1 2 ? -23.531 16.25 17.312 1 32.12 2 ALA B N 1
ATOM 3059 C CA . ALA B 1 2 ? -22.406 15.336 17.328 1 32.12 2 ALA B CA 1
ATOM 3060 C C . ALA B 1 2 ? -21.203 15.961 18.016 1 32.12 2 ALA B C 1
ATOM 3062 O O . ALA B 1 2 ? -20.781 17.062 17.672 1 32.12 2 ALA B O 1
ATOM 3063 N N . SER B 1 3 ? -20.875 15.914 19.359 1 46.09 3 SER B N 1
ATOM 3064 C CA . SER B 1 3 ? -20.219 16.547 20.516 1 46.09 3 SER B CA 1
ATOM 3065 C C . SER B 1 3 ? -18.734 16.781 20.25 1 46.09 3 SER B C 1
ATOM 3067 O O . SER B 1 3 ? -17.922 15.875 20.422 1 46.09 3 SER B O 1
ATOM 3069 N N . GLY B 1 4 ? -18.328 17.438 18.984 1 63.09 4 GLY B N 1
ATOM 3070 C CA . GLY B 1 4 ? -16.984 17.734 18.5 1 63.09 4 GLY B CA 1
ATOM 3071 C C . GLY B 1 4 ? -16.109 18.438 19.516 1 63.09 4 GLY B C 1
ATOM 3072 O O . GLY B 1 4 ? -16.625 19 20.484 1 63.09 4 GLY B O 1
ATOM 3073 N N . TYR B 1 5 ? -15.094 18.094 19.812 1 79.81 5 TYR B N 1
ATOM 3074 C CA . TYR B 1 5 ? -14.086 18.719 20.656 1 79.81 5 TYR B CA 1
ATOM 3075 C C . TYR B 1 5 ? -14.055 20.234 20.438 1 79.81 5 TYR B C 1
ATOM 3077 O O . TYR B 1 5 ? -13.859 20.703 19.312 1 79.81 5 TYR B O 1
ATOM 3085 N N . THR B 1 6 ? -14.5 21.078 21.547 1 82.56 6 THR B N 1
ATOM 3086 C CA . THR B 1 6 ? -14.75 22.5 21.359 1 82.56 6 THR B CA 1
ATOM 3087 C C . THR B 1 6 ? -13.797 23.328 22.219 1 82.56 6 THR B C 1
ATOM 3089 O O . THR B 1 6 ? -14.047 24.516 22.453 1 82.56 6 THR B O 1
ATOM 3092 N N . ILE B 1 7 ? -12.82 22.859 22.734 1 92.19 7 ILE B N 1
ATOM 3093 C CA . ILE B 1 7 ? -11.875 23.625 23.547 1 92.19 7 ILE B CA 1
ATOM 3094 C C . ILE B 1 7 ? -11 24.484 22.625 1 92.19 7 ILE B C 1
ATOM 3096 O O . ILE B 1 7 ? -10.266 23.953 21.797 1 92.19 7 ILE B O 1
ATOM 3100 N N . ARG B 1 8 ? -11.086 25.875 22.891 1 93.94 8 ARG B N 1
ATOM 3101 C CA . ARG B 1 8 ? -10.406 26.781 21.969 1 93.94 8 ARG B CA 1
ATOM 3102 C C . ARG B 1 8 ? -9.383 27.641 22.703 1 93.94 8 ARG B C 1
ATOM 3104 O O . ARG B 1 8 ? -8.562 28.312 22.078 1 93.94 8 ARG B O 1
ATOM 3111 N N . THR B 1 9 ? -9.461 27.594 24.016 1 94.25 9 THR B N 1
ATOM 3112 C CA . THR B 1 9 ? -8.547 28.422 24.781 1 94.25 9 THR B CA 1
ATOM 3113 C C . THR B 1 9 ? -7.953 27.625 25.953 1 94.25 9 THR B C 1
ATOM 3115 O O . THR B 1 9 ? -8.484 26.578 26.328 1 94.25 9 THR B O 1
ATOM 3118 N N . ARG B 1 10 ? -6.875 28.219 26.438 1 94.5 10 ARG B N 1
ATOM 3119 C CA . ARG B 1 10 ? -6.234 27.609 27.594 1 94.5 10 ARG B CA 1
ATOM 3120 C C . ARG B 1 10 ? -7.16 27.625 28.812 1 94.5 10 ARG B C 1
ATOM 3122 O O . ARG B 1 10 ? -7.195 26.656 29.578 1 94.5 10 ARG B O 1
ATOM 3129 N N . GLY B 1 11 ? -7.816 28.703 28.938 1 92.5 11 GLY B N 1
ATOM 3130 C CA . GLY B 1 11 ? -8.766 28.797 30.031 1 92.5 11 GLY B CA 1
ATOM 3131 C C . GLY B 1 11 ? -9.836 27.719 30 1 92.5 11 GLY B C 1
ATOM 3132 O O . GLY B 1 11 ? -10.141 27.125 31.031 1 92.5 11 GLY B O 1
ATOM 3133 N N . GLU B 1 12 ? -10.383 27.531 28.844 1 93.44 12 GLU B N 1
ATOM 3134 C CA . GLU B 1 12 ? -11.383 26.469 28.672 1 93.44 12 GLU B CA 1
ATOM 3135 C C . GLU B 1 12 ? -10.797 25.094 28.969 1 93.44 12 GLU B C 1
ATOM 3137 O O . GLU B 1 12 ? -11.461 24.234 29.562 1 93.44 12 GLU B O 1
ATOM 3142 N N . LEU B 1 13 ? -9.578 24.891 28.547 1 94.5 13 LEU B N 1
ATOM 3143 C CA . LEU B 1 13 ? -8.898 23.625 28.75 1 94.5 13 LEU B CA 1
ATOM 3144 C C . LEU B 1 13 ? -8.727 23.344 30.234 1 94.5 13 LEU B C 1
ATOM 3146 O O . LEU B 1 13 ? -9.023 22.234 30.703 1 94.5 13 LEU B O 1
ATOM 3150 N N . ASP B 1 14 ? -8.273 24.297 30.953 1 91.62 14 ASP B N 1
ATOM 3151 C CA . ASP B 1 14 ? -8.055 24.156 32.375 1 91.62 14 ASP B CA 1
ATOM 3152 C C . ASP B 1 14 ? -9.367 23.906 33.125 1 91.62 14 ASP B C 1
ATOM 3154 O O . ASP B 1 14 ? -9.43 23.094 34.062 1 91.62 14 ASP B O 1
ATOM 3158 N N . SER B 1 15 ? -10.359 24.609 32.719 1 91.12 15 SER B N 1
ATOM 3159 C CA . SER B 1 15 ? -11.672 24.438 33.344 1 91.12 15 SER B CA 1
ATOM 3160 C C . SER B 1 15 ? -1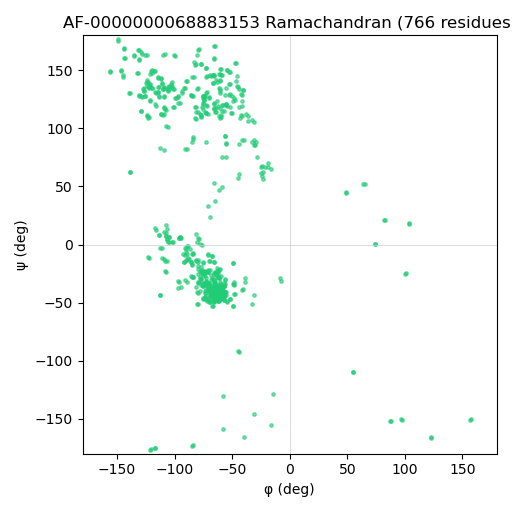2.203 23.031 33.094 1 91.12 15 SER B C 1
ATOM 3162 O O . SER B 1 15 ? -12.773 22.406 34 1 91.12 15 SER B O 1
ATOM 3164 N N . GLU B 1 16 ? -12.031 22.547 31.906 1 91.31 16 GLU B N 1
ATOM 3165 C CA . GLU B 1 16 ? -12.484 21.203 31.562 1 91.31 16 GLU B CA 1
ATOM 3166 C C . GLU B 1 16 ? -11.711 20.141 32.344 1 91.31 16 GLU B C 1
ATOM 3168 O O . GLU B 1 16 ? -12.273 19.125 32.75 1 91.31 16 GLU B O 1
ATOM 3173 N N . ALA B 1 17 ? -10.438 20.344 32.438 1 89.5 17 ALA B N 1
ATOM 3174 C CA . ALA B 1 17 ? -9.578 19.406 33.125 1 89.5 17 ALA B CA 1
ATOM 3175 C C . ALA B 1 17 ? -9.977 19.281 34.594 1 89.5 17 ALA B C 1
ATOM 3177 O O . ALA B 1 17 ? -9.781 18.234 35.219 1 89.5 17 ALA B O 1
ATOM 3178 N N . MET B 1 18 ? -10.531 20.328 35.125 1 87.44 18 MET B N 1
ATOM 3179 C CA . MET B 1 18 ? -10.852 20.359 36.562 1 87.44 18 MET B CA 1
ATOM 3180 C C . MET B 1 18 ? -12.25 19.812 36.812 1 87.44 18 MET B C 1
ATOM 3182 O O . MET B 1 18 ? -12.633 19.609 37.969 1 87.44 18 MET B O 1
ATOM 3186 N N . LYS B 1 19 ? -12.969 19.578 35.75 1 88.31 19 LYS B N 1
ATOM 3187 C CA . LYS B 1 19 ? -14.297 19.016 35.938 1 88.31 19 LYS B CA 1
ATOM 3188 C C . LYS B 1 19 ? -14.211 17.594 36.5 1 88.31 19 LYS B C 1
ATOM 3190 O O . LYS B 1 19 ? -13.375 16.797 36.094 1 88.31 19 LYS B O 1
ATOM 3195 N N . PRO B 1 20 ? -15.133 17.391 37.438 1 82.56 20 PRO B N 1
ATOM 3196 C CA . PRO B 1 20 ? -15.141 16.062 38.031 1 82.56 20 PRO B CA 1
ATOM 3197 C C . PRO B 1 20 ? -15.406 14.938 37.031 1 82.56 20 PRO B C 1
ATOM 3199 O O . PRO B 1 20 ? -16.25 15.094 36.156 1 82.56 20 PRO B O 1
ATOM 3202 N N . GLY B 1 21 ? -14.609 13.852 37.094 1 79 21 GLY B N 1
ATOM 3203 C CA . GLY B 1 21 ? -14.797 12.711 36.219 1 79 21 GLY B CA 1
ATOM 3204 C C . GLY B 1 21 ? -13.828 12.688 35.031 1 79 21 GLY B C 1
ATOM 3205 O O . GLY B 1 21 ? -13.594 11.641 34.438 1 79 21 GLY B O 1
ATOM 3206 N N . ASN B 1 22 ? -13.414 13.906 34.75 1 79.56 22 ASN B N 1
ATOM 3207 C CA . ASN B 1 22 ? -12.461 13.969 33.656 1 79.56 22 ASN B CA 1
ATOM 3208 C C . ASN B 1 22 ? -11.039 13.688 34.125 1 79.56 22 ASN B C 1
ATOM 3210 O O . ASN B 1 22 ? -10.703 13.938 35.312 1 79.56 22 ASN B O 1
ATOM 3214 N N . ALA B 1 23 ? -10.336 13.016 33.25 1 82.62 23 ALA B N 1
ATOM 3215 C CA . ALA B 1 23 ? -8.906 12.891 33.562 1 82.62 23 ALA B CA 1
ATOM 3216 C C . ALA B 1 23 ? -8.188 14.219 33.344 1 82.62 23 ALA B C 1
ATOM 3218 O O . ALA B 1 23 ? -8.195 14.766 32.219 1 82.62 23 ALA B O 1
ATOM 3219 N N . SER B 1 24 ? -7.613 14.695 34.438 1 81.62 24 SER B N 1
ATOM 3220 C CA . SER B 1 24 ? -6.934 15.984 34.375 1 81.62 24 SER B CA 1
ATOM 3221 C C . SER B 1 24 ? -5.496 15.82 33.875 1 81.62 24 SER B C 1
ATOM 3223 O O . SER B 1 24 ? -4.895 16.781 33.375 1 81.62 24 SER B O 1
ATOM 3225 N N . THR B 1 25 ? -4.98 14.656 34.156 1 87.44 25 THR B N 1
ATOM 3226 C CA . THR B 1 25 ? -3.602 14.375 33.781 1 87.44 25 THR B CA 1
ATOM 3227 C C . THR B 1 25 ? -3.516 13.055 33 1 87.44 25 THR B C 1
ATOM 3229 O O . THR B 1 25 ? -4.48 12.297 32.938 1 87.44 25 THR B O 1
ATOM 3232 N N . ILE B 1 26 ? -2.389 12.898 32.344 1 90.06 26 ILE B N 1
ATOM 3233 C CA . ILE B 1 26 ? -2.141 11.688 31.578 1 90.06 26 ILE B CA 1
ATOM 3234 C C . ILE B 1 26 ? -2.129 10.469 32.5 1 90.06 26 ILE B C 1
ATOM 3236 O O . ILE B 1 26 ? -2.561 9.383 32.094 1 90.06 26 ILE B O 1
ATOM 3240 N N . PHE B 1 27 ? -1.776 10.672 33.75 1 85.62 27 PHE B N 1
ATOM 3241 C CA . PHE B 1 27 ? -1.667 9.594 34.719 1 85.62 27 PHE B CA 1
ATOM 3242 C C . PHE B 1 27 ? -3.045 9.055 35.094 1 85.62 27 PHE B C 1
ATOM 3244 O O . PHE B 1 27 ? -3.176 7.895 35.5 1 85.62 27 PHE B O 1
ATOM 3251 N N . GLU B 1 28 ? -4.031 9.797 34.938 1 83.62 28 GLU B N 1
ATOM 3252 C CA . GLU B 1 28 ? -5.395 9.43 35.312 1 83.62 28 GLU B CA 1
ATOM 3253 C C . GLU B 1 28 ? -6.113 8.734 34.156 1 83.62 28 GLU B C 1
ATOM 3255 O O . GLU B 1 28 ? -7.211 8.195 34.344 1 83.62 28 GLU B O 1
ATOM 3260 N N . LEU B 1 29 ? -5.559 8.797 32.969 1 84.44 29 LEU B N 1
ATOM 3261 C CA . LEU B 1 29 ? -6.207 8.234 31.797 1 84.44 29 LEU B CA 1
ATOM 3262 C C . LEU B 1 29 ? -6.207 6.711 31.844 1 84.44 29 LEU B C 1
ATOM 3264 O O . LEU B 1 29 ? -5.164 6.09 32.062 1 84.44 29 LEU B O 1
ATOM 3268 N N . GLN B 1 30 ? -7.473 6.262 31.672 1 68.88 30 GLN B N 1
ATOM 3269 C CA . GLN B 1 30 ? -7.594 4.828 31.438 1 68.88 30 GLN B CA 1
ATOM 3270 C C . GLN B 1 30 ? -7.117 4.461 30.031 1 68.88 30 GLN B C 1
ATOM 3272 O O . GLN B 1 30 ? -7.473 5.125 29.047 1 68.88 30 GLN B O 1
ATOM 3277 N N . GLY B 1 31 ? -6.039 3.74 29.812 1 65.06 31 GLY B N 1
ATOM 3278 C CA . GLY B 1 31 ? -5.527 3.381 28.5 1 65.06 31 GLY B CA 1
ATOM 3279 C C . GLY B 1 31 ? -4.32 4.203 28.094 1 65.06 31 GLY B C 1
ATOM 3280 O O . GLY B 1 31 ? -4.121 4.473 26.906 1 65.06 31 GLY B O 1
ATOM 3281 N N . ARG B 1 32 ? -3.754 4.773 29.047 1 66.69 32 ARG B N 1
ATOM 3282 C CA . ARG B 1 32 ? -2.572 5.598 28.812 1 66.69 32 ARG B CA 1
ATOM 3283 C C . ARG B 1 32 ? -1.549 4.855 27.969 1 66.69 32 ARG B C 1
ATOM 3285 O O . ARG B 1 32 ? -0.8 5.473 27.203 1 66.69 32 ARG B O 1
ATOM 3292 N N . ALA B 1 33 ? -1.765 3.572 27.906 1 64.44 33 ALA B N 1
ATOM 3293 C CA . ALA B 1 33 ? -0.766 2.762 27.203 1 64.44 33 ALA B CA 1
ATOM 3294 C C . ALA B 1 33 ? -1.268 2.324 25.844 1 64.44 33 ALA B C 1
ATOM 3296 O O . ALA B 1 33 ? -0.578 1.599 25.125 1 64.44 33 ALA B O 1
ATOM 3297 N N . ALA B 1 34 ? -2.371 2.859 25.578 1 69 34 ALA B N 1
ATOM 3298 C CA . ALA B 1 34 ? -2.936 2.439 24.297 1 69 34 ALA B CA 1
ATOM 3299 C C . ALA B 1 34 ? -2.156 3.041 23.125 1 69 34 ALA B C 1
ATOM 3301 O O . ALA B 1 34 ? -1.577 4.121 23.25 1 69 34 ALA B O 1
ATOM 3302 N N . SER B 1 35 ? -2.055 2.258 22.078 1 77.06 35 SER B N 1
ATOM 3303 C CA . SER B 1 35 ? -1.486 2.789 20.844 1 77.06 35 SER B CA 1
ATOM 3304 C C . SER B 1 35 ? -2.291 3.98 20.328 1 77.06 35 SER B C 1
ATOM 3306 O O . SER B 1 35 ? -3.496 4.074 20.578 1 77.06 35 SER B O 1
ATOM 3308 N N . ALA B 1 36 ? -1.641 4.934 19.734 1 80.56 36 ALA B N 1
ATOM 3309 C CA . ALA B 1 36 ? -2.275 6.152 19.234 1 80.56 36 ALA B CA 1
ATOM 3310 C C . ALA B 1 36 ? -3.51 5.82 18.406 1 80.56 36 ALA B C 1
ATOM 3312 O O . ALA B 1 36 ? -4.492 6.562 18.422 1 80.56 36 ALA B O 1
ATOM 3313 N N . SER B 1 37 ? -3.49 4.695 17.719 1 75.06 37 SER B N 1
ATOM 3314 C CA . SER B 1 37 ? -4.59 4.301 16.859 1 75.06 37 SER B CA 1
ATOM 3315 C C . SER B 1 37 ? -5.844 3.969 17.656 1 75.06 37 SER B C 1
ATOM 3317 O O . SER B 1 37 ? -6.938 3.877 17.094 1 75.06 37 SER B O 1
ATOM 3319 N N . ARG B 1 38 ? -5.73 3.883 18.953 1 78 38 ARG B N 1
ATOM 3320 C CA . ARG B 1 38 ? -6.859 3.506 19.797 1 78 38 ARG B CA 1
ATOM 3321 C C . ARG B 1 38 ? -7.277 4.664 20.688 1 78 38 ARG B C 1
ATOM 3323 O O . ARG B 1 38 ? -8.102 4.488 21.594 1 78 38 ARG B O 1
ATOM 3330 N N . TRP B 1 39 ? -6.715 5.789 20.453 1 85.62 39 TRP B N 1
ATOM 3331 C CA . TRP B 1 39 ? -7.059 6.93 21.297 1 85.62 39 TRP B CA 1
ATOM 3332 C C . TRP B 1 39 ? -8.492 7.375 21.047 1 85.62 39 TRP B C 1
ATOM 3334 O O . TRP B 1 39 ? -8.977 7.332 19.906 1 85.62 39 TRP B O 1
ATOM 3344 N N . THR B 1 40 ? -9.031 7.785 22.062 1 86.56 40 THR B N 1
ATOM 3345 C CA . THR B 1 40 ? -10.398 8.281 22.031 1 86.56 40 THR B CA 1
ATOM 3346 C C . THR B 1 40 ? -10.461 9.727 22.516 1 86.56 40 THR B C 1
ATOM 3348 O O . THR B 1 40 ? -9.438 10.32 22.859 1 8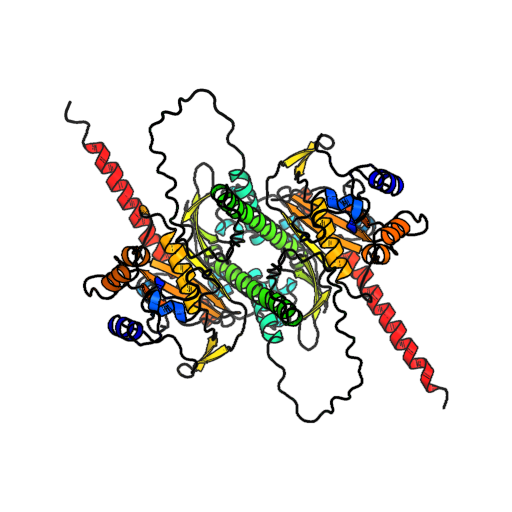6.56 40 THR B O 1
ATOM 3351 N N . THR B 1 41 ? -11.672 10.219 22.578 1 87.62 41 THR B N 1
ATOM 3352 C CA . THR B 1 41 ? -11.883 11.617 22.953 1 87.62 41 THR B CA 1
ATOM 3353 C C . THR B 1 41 ? -11.383 11.875 24.375 1 87.62 41 THR B C 1
ATOM 3355 O O . THR B 1 41 ? -10.969 12.984 24.703 1 87.62 41 THR B O 1
ATOM 3358 N N . GLY B 1 42 ? -11.328 10.891 25.156 1 87.88 42 GLY B N 1
ATOM 3359 C CA . GLY B 1 42 ? -10.875 11.031 26.531 1 87.88 42 GLY B CA 1
ATOM 3360 C C . GLY B 1 42 ? -9.414 11.422 26.641 1 87.88 42 GLY B C 1
ATOM 3361 O O . GLY B 1 42 ? -8.969 11.898 27.688 1 87.88 42 GLY B O 1
ATOM 3362 N N . HIS B 1 43 ? -8.703 11.281 25.578 1 92.06 43 HIS B N 1
ATOM 3363 C CA . HIS B 1 43 ? -7.277 11.57 25.594 1 92.06 43 HIS B CA 1
ATOM 3364 C C . HIS B 1 43 ? -7.02 13.055 25.344 1 92.06 43 HIS B C 1
ATOM 3366 O O . HIS B 1 43 ? -5.914 13.547 25.578 1 92.06 43 HIS B O 1
ATOM 3372 N N . LEU B 1 44 ? -7.93 13.812 24.875 1 93.25 44 LEU B N 1
ATOM 3373 C CA . LEU B 1 44 ? -7.684 15.141 24.328 1 93.25 44 LEU B CA 1
ATOM 3374 C C . LEU B 1 44 ? -7.383 16.141 25.453 1 93.25 44 LEU B C 1
ATOM 3376 O O . LEU B 1 44 ? -6.449 16.938 25.344 1 93.25 44 LEU B O 1
ATOM 3380 N N . VAL B 1 45 ? -8.125 16.047 26.531 1 93 45 VAL B N 1
ATOM 3381 C CA . VAL B 1 45 ? -7.945 17 27.609 1 93 45 VAL B CA 1
ATOM 3382 C C . VAL B 1 45 ? -6.672 16.672 28.391 1 93 45 VAL B C 1
ATOM 3384 O O . VAL B 1 45 ? -5.828 17.547 28.609 1 93 45 VAL B O 1
ATOM 3387 N N . PRO B 1 46 ? -6.438 15.438 28.75 1 93.25 46 PRO B N 1
ATOM 3388 C CA . PRO B 1 46 ? -5.199 15.125 29.469 1 93.25 46 PRO B CA 1
ATOM 3389 C C . PRO B 1 46 ? -3.947 15.438 28.641 1 93.25 46 PRO B C 1
ATOM 3391 O O . PRO B 1 46 ? -2.91 15.797 29.203 1 93.25 46 PRO B O 1
ATOM 3394 N N . PHE B 1 47 ? -4.113 15.352 27.406 1 95.19 47 PHE B N 1
ATOM 3395 C CA . PHE B 1 47 ? -2.961 15.656 26.562 1 95.19 47 PHE B CA 1
ATOM 3396 C C . PHE B 1 47 ? -2.99 17.109 26.109 1 95.19 47 PHE B C 1
ATOM 3398 O O . PHE B 1 47 ? -2.193 17.516 25.266 1 95.19 47 PHE B O 1
ATOM 3405 N N . ARG B 1 48 ? -3.926 17.875 26.609 1 96.31 48 ARG B N 1
ATOM 3406 C CA . ARG B 1 48 ? -3.996 19.328 26.625 1 96.31 48 ARG B CA 1
ATOM 3407 C C . ARG B 1 48 ? -4.09 19.891 25.203 1 96.31 48 ARG B C 1
ATOM 3409 O O . ARG B 1 48 ? -3.328 20.797 24.844 1 96.31 48 ARG B O 1
ATOM 3416 N N . LEU B 1 49 ? -4.984 19.406 24.484 1 96.5 49 LEU B N 1
ATOM 3417 C CA . LEU B 1 49 ? -5.211 19.875 23.109 1 96.5 49 LEU B CA 1
ATOM 3418 C C . LEU B 1 49 ? -6.129 21.094 23.094 1 96.5 49 LEU B C 1
ATOM 3420 O O . LEU B 1 49 ? -7.18 21.094 23.734 1 96.5 49 LEU B O 1
ATOM 3424 N N . ILE B 1 50 ? -5.719 22.094 22.453 1 96.31 50 ILE B N 1
ATOM 3425 C CA . ILE B 1 50 ? -6.547 23.234 22.062 1 96.31 50 ILE B CA 1
ATOM 3426 C C . ILE B 1 50 ? -6.801 23.188 20.562 1 96.31 50 ILE B C 1
ATOM 3428 O O . ILE B 1 50 ? -5.863 23.281 19.766 1 96.31 50 ILE B O 1
ATOM 3432 N N . ALA B 1 51 ? -8.023 23.016 20.172 1 94.81 51 ALA B N 1
ATOM 3433 C CA . ALA B 1 51 ? -8.359 22.875 18.75 1 94.81 51 ALA B CA 1
ATOM 3434 C C . ALA B 1 51 ? -9.094 24.109 18.234 1 94.81 51 ALA B C 1
ATOM 3436 O O . ALA B 1 51 ? -10.258 24.328 18.562 1 94.81 51 ALA B O 1
ATOM 3437 N N . LEU B 1 52 ? -8.461 24.828 17.391 1 93.12 52 LEU B N 1
ATOM 3438 C CA . LEU B 1 52 ? -9.086 26.016 16.781 1 93.12 52 LEU B CA 1
ATOM 3439 C C . LEU B 1 52 ? -10.055 25.609 15.688 1 93.12 52 LEU B C 1
ATOM 3441 O O . LEU B 1 52 ? -9.953 24.5 15.141 1 93.12 52 LEU B O 1
ATOM 3445 N N . PRO B 1 53 ? -11.039 26.422 15.383 1 88 53 PRO B N 1
ATOM 3446 C CA . PRO B 1 53 ? -12 26.094 14.328 1 88 53 PRO B CA 1
ATOM 3447 C C . PRO B 1 53 ? -11.344 25.906 12.969 1 88 53 PRO B C 1
ATOM 3449 O O . PRO B 1 53 ? -10.336 26.547 12.672 1 88 53 PRO B O 1
ATOM 3452 N N . MET B 1 54 ? -11.969 25.094 12.203 1 87.81 54 MET B N 1
ATOM 3453 C CA . MET B 1 54 ? -11.477 24.844 10.852 1 87.81 54 MET B CA 1
ATOM 3454 C C . MET B 1 54 ? -11.578 26.109 10 1 87.81 54 MET B C 1
ATOM 3456 O O . MET B 1 54 ? -12.516 26.891 10.148 1 87.81 54 MET B O 1
ATOM 3460 N N . LYS B 1 55 ? -10.648 26.281 9.141 1 88.69 55 LYS B N 1
ATOM 3461 C CA . LYS B 1 55 ? -10.625 27.406 8.219 1 88.69 55 LYS B CA 1
ATOM 3462 C C . LYS B 1 55 ? -10.539 26.922 6.77 1 88.69 55 LYS B C 1
ATOM 3464 O O . LYS B 1 55 ? -10.219 25.766 6.512 1 88.69 55 LYS B O 1
ATOM 3469 N N . GLN B 1 56 ? -10.852 27.797 5.859 1 86.38 56 GLN B N 1
ATOM 3470 C CA . GLN B 1 56 ? -10.766 27.469 4.441 1 86.38 56 GLN B CA 1
ATOM 3471 C C . GLN B 1 56 ? -9.344 27.078 4.055 1 86.38 56 GLN B C 1
ATOM 3473 O O . GLN B 1 56 ? -9.148 26.141 3.27 1 86.38 56 GLN B O 1
ATOM 3478 N N . HIS B 1 57 ? -8.453 27.828 4.641 1 89.5 57 HIS B N 1
ATOM 3479 C CA . HIS B 1 57 ? -7.039 27.531 4.457 1 89.5 57 HIS B CA 1
ATOM 3480 C C . HIS B 1 57 ? -6.34 27.328 5.797 1 89.5 57 HIS B C 1
ATOM 3482 O O . HIS B 1 57 ? -6.68 27.969 6.789 1 89.5 57 HIS B O 1
ATOM 3488 N N . LEU B 1 58 ? -5.473 26.375 5.746 1 93.56 58 LEU B N 1
ATOM 3489 C CA . LEU B 1 58 ? -4.672 26.188 6.949 1 93.56 58 LEU B CA 1
ATOM 3490 C C . LEU B 1 58 ? -3.891 27.453 7.289 1 93.56 58 LEU B C 1
ATOM 3492 O O . LEU B 1 58 ? -3.033 27.891 6.512 1 93.56 58 LEU B O 1
ATOM 3496 N N . PRO B 1 59 ? -4.066 28.062 8.438 1 90.88 59 PRO B N 1
ATOM 3497 C CA . PRO B 1 59 ? -3.545 29.406 8.758 1 90.88 59 PRO B CA 1
ATOM 3498 C C . PRO B 1 59 ? -2.021 29.469 8.68 1 90.88 59 PRO B C 1
ATOM 3500 O O . PRO B 1 59 ? -1.47 30.438 8.156 1 90.88 59 PRO B O 1
ATOM 3503 N N . VAL B 1 60 ? -1.346 28.484 9.156 1 90.69 60 VAL B N 1
ATOM 3504 C CA . VAL B 1 60 ? 0.112 28.5 9.219 1 90.69 60 VAL B CA 1
ATOM 3505 C C . VAL B 1 60 ? 0.688 28.562 7.801 1 90.69 60 VAL B C 1
ATOM 3507 O O . VAL B 1 60 ? 1.817 29.016 7.605 1 90.69 60 VAL B O 1
ATOM 3510 N N . LEU B 1 61 ? -0.135 28.172 6.84 1 90.06 61 LEU B N 1
ATOM 3511 C CA . LEU B 1 61 ? 0.341 28.125 5.461 1 90.06 61 LEU B CA 1
ATOM 3512 C C . LEU B 1 61 ? -0.164 29.328 4.676 1 90.06 61 LEU B C 1
ATOM 3514 O O . LEU B 1 61 ? 0.103 29.453 3.479 1 90.06 61 LEU B O 1
ATOM 3518 N N . TRP B 1 62 ? -0.848 30.188 5.297 1 82.56 62 TRP B N 1
ATOM 3519 C CA . TRP B 1 62 ? -1.493 31.312 4.617 1 82.56 62 TRP B CA 1
ATOM 3520 C C . TRP B 1 62 ? -0.458 32.219 3.953 1 82.56 62 TRP B C 1
ATOM 3522 O O . TRP B 1 62 ? -0.658 32.688 2.828 1 82.56 62 TRP B O 1
ATOM 3532 N N . ARG B 1 63 ? 0.583 32.5 4.648 1 74.06 63 ARG B N 1
ATOM 3533 C CA . ARG B 1 63 ? 1.623 33.344 4.082 1 74.06 63 ARG B CA 1
ATOM 3534 C C . ARG B 1 63 ? 2.256 32.719 2.855 1 74.06 63 ARG B C 1
ATOM 3536 O O . ARG B 1 63 ? 2.506 33.375 1.851 1 74.06 63 ARG B O 1
ATOM 3543 N N . THR B 1 64 ? 2.43 31.484 2.938 1 71.75 64 THR B N 1
ATOM 3544 C CA . THR B 1 64 ? 3.062 30.766 1.846 1 71.75 64 THR B CA 1
ATOM 3545 C C . THR B 1 64 ? 2.09 30.578 0.684 1 71.75 64 THR B C 1
ATOM 3547 O O . THR B 1 64 ? 2.508 30.469 -0.471 1 71.75 64 THR B O 1
ATOM 3550 N N . HIS B 1 65 ? 0.869 30.609 0.967 1 69.12 65 HIS B N 1
ATOM 3551 C CA . HIS B 1 65 ? -0.158 30.469 -0.058 1 69.12 65 HIS B CA 1
ATOM 3552 C C . HIS B 1 65 ? -0.249 31.703 -0.931 1 69.12 65 HIS B C 1
ATOM 3554 O O . HIS B 1 65 ? -0.575 31.625 -2.117 1 69.12 65 HIS B O 1
ATOM 3560 N N . ARG B 1 66 ? -0.068 32.75 -0.287 1 60.09 66 ARG B N 1
ATOM 3561 C CA . ARG B 1 66 ? -0.207 34.031 -0.969 1 60.09 66 ARG B CA 1
ATOM 3562 C C . ARG B 1 66 ? 1.016 34.344 -1.829 1 60.09 66 ARG B C 1
ATOM 3564 O O . ARG B 1 66 ? 0.941 35.125 -2.77 1 60.09 66 ARG B O 1
ATOM 3571 N N . GLN B 1 67 ? 1.984 33.656 -1.466 1 62.38 67 GLN B N 1
ATOM 3572 C CA . GLN B 1 67 ? 3.172 33.844 -2.295 1 62.38 67 GLN B CA 1
ATOM 3573 C C . GLN B 1 67 ? 3.102 32.969 -3.551 1 62.38 67 GLN B C 1
ATOM 3575 O O . GLN B 1 67 ? 2.229 32.125 -3.67 1 62.38 67 GLN B O 1
ATOM 3580 N N . ASN B 1 68 ? 3.781 33.344 -4.488 1 59.69 68 ASN B N 1
ATOM 3581 C CA . ASN B 1 68 ? 3.781 32.625 -5.762 1 59.69 68 ASN B CA 1
ATOM 3582 C C . ASN B 1 68 ? 3.994 31.141 -5.559 1 59.69 68 ASN B C 1
ATOM 3584 O O . ASN B 1 68 ? 4.836 30.734 -4.758 1 59.69 68 ASN B O 1
ATOM 3588 N N . CYS B 1 69 ? 3.02 30.375 -6.07 1 66.5 69 CYS B N 1
ATOM 3589 C CA . CYS B 1 69 ? 3.146 28.922 -6.094 1 66.5 69 CYS B CA 1
ATOM 3590 C C . CYS B 1 69 ? 4.539 28.5 -6.547 1 66.5 69 CYS B C 1
ATOM 3592 O O . CYS B 1 69 ? 5.156 29.172 -7.375 1 66.5 69 CYS B O 1
ATOM 3594 N N . PRO B 1 70 ? 5.023 27.562 -5.77 1 71 70 PRO B N 1
ATOM 3595 C CA . PRO B 1 70 ? 6.262 27.031 -6.34 1 71 70 PRO B CA 1
ATOM 3596 C C . PRO B 1 70 ? 6.141 26.719 -7.828 1 71 70 PRO B C 1
ATOM 3598 O O . PRO B 1 70 ? 5.035 26.734 -8.375 1 71 70 PRO B O 1
ATOM 3601 N N . SER B 1 71 ? 7.207 26.703 -8.492 1 83.75 71 SER B N 1
ATOM 3602 C CA . SER B 1 71 ? 7.215 26.359 -9.914 1 83.75 71 SER B CA 1
ATOM 3603 C C . SER B 1 71 ? 6.461 25.062 -10.18 1 83.75 71 SER B C 1
ATOM 3605 O O . SER B 1 71 ? 6.789 24.031 -9.602 1 83.75 71 SER B O 1
ATOM 3607 N N . VAL B 1 72 ? 5.34 25.25 -10.891 1 91.88 72 VAL B N 1
ATOM 3608 C CA . VAL B 1 72 ? 4.5 24.094 -11.164 1 91.88 72 VAL B CA 1
ATOM 3609 C C . VAL B 1 72 ? 4.375 23.891 -12.672 1 91.88 72 VAL B C 1
ATOM 3611 O O . VAL B 1 72 ? 4.531 24.828 -13.445 1 91.88 72 VAL B O 1
ATOM 3614 N N . ASP B 1 73 ? 4.215 22.734 -13.086 1 93.31 73 ASP B N 1
ATOM 3615 C CA . ASP B 1 73 ? 3.84 22.391 -14.461 1 93.31 73 ASP B CA 1
ATOM 3616 C C . ASP B 1 73 ? 2.348 22.625 -14.695 1 93.31 73 ASP B C 1
ATOM 3618 O O . ASP B 1 73 ? 1.52 21.812 -14.258 1 93.31 73 ASP B O 1
ATOM 3622 N N . ARG B 1 74 ? 2.012 23.594 -15.469 1 93.56 74 ARG B N 1
ATOM 3623 C CA . ARG B 1 74 ? 0.629 24.031 -15.641 1 93.56 74 ARG B CA 1
ATOM 3624 C C . ARG B 1 74 ? -0.2 22.969 -16.344 1 93.56 74 ARG B C 1
ATOM 3626 O O . ARG B 1 74 ? -1.389 22.812 -16.047 1 93.56 74 ARG B O 1
ATOM 3633 N N . LYS B 1 75 ? 0.384 22.281 -17.266 1 94.62 75 LYS B N 1
ATOM 3634 C CA . LYS B 1 75 ? -0.343 21.234 -17.984 1 94.62 75 LYS B CA 1
ATOM 3635 C C . LYS B 1 75 ? -0.794 20.141 -17.031 1 94.62 75 LYS B C 1
ATOM 3637 O O . LYS B 1 75 ? -1.932 19.656 -17.109 1 94.62 75 LYS B O 1
ATOM 3642 N N . GLU B 1 76 ? 0.118 19.734 -16.141 1 95.5 76 GLU B N 1
ATOM 3643 C CA . GLU B 1 76 ? -0.2 18.688 -15.172 1 95.5 76 GLU B CA 1
ATOM 3644 C C . GLU B 1 76 ? -1.229 19.172 -14.156 1 95.5 76 GLU B C 1
ATOM 3646 O O . GLU B 1 76 ? -2.09 18.406 -13.719 1 95.5 76 GLU B O 1
ATOM 3651 N N . VAL B 1 77 ? -1.109 20.453 -13.773 1 95.88 77 VAL B N 1
ATOM 3652 C CA . VAL B 1 77 ? -2.086 21.047 -12.867 1 95.88 77 VAL B CA 1
ATOM 3653 C C . VAL B 1 77 ? -3.473 21.016 -13.508 1 95.88 77 VAL B C 1
ATOM 3655 O O . VAL B 1 77 ? -4.461 20.688 -12.844 1 95.88 77 VAL B O 1
ATOM 3658 N N . ASP B 1 78 ? -3.543 21.281 -14.781 1 96.44 78 ASP B N 1
ATOM 3659 C CA . ASP B 1 78 ? -4.812 21.281 -15.5 1 96.44 78 ASP B CA 1
ATOM 3660 C C . ASP B 1 78 ? -5.414 19.875 -15.539 1 96.44 78 ASP B C 1
ATOM 3662 O O . ASP B 1 78 ? -6.633 19.719 -15.477 1 96.44 78 ASP B O 1
ATOM 3666 N N . VAL B 1 79 ? -4.57 18.922 -15.664 1 96.44 79 VAL B N 1
ATOM 3667 C CA . VAL B 1 79 ? -5.031 17.547 -15.688 1 96.44 79 VAL B CA 1
ATOM 3668 C C . VAL B 1 79 ? -5.625 17.172 -14.328 1 96.44 79 VAL B C 1
ATOM 3670 O O . VAL B 1 79 ? -6.746 16.672 -14.242 1 96.44 79 VAL B O 1
ATOM 3673 N N . LEU B 1 80 ? -4.902 17.469 -13.25 1 97.06 80 LEU B N 1
ATOM 3674 C CA . LEU B 1 80 ? -5.309 17.078 -11.906 1 97.06 80 LEU B CA 1
ATOM 3675 C C . LEU B 1 80 ? -6.57 17.828 -11.484 1 97.06 80 LEU B C 1
ATOM 3677 O O . LEU B 1 80 ? -7.469 17.234 -10.875 1 97.06 80 LEU B O 1
ATOM 3681 N N . CYS B 1 81 ? -6.594 19.078 -11.812 1 96.69 81 CYS B N 1
ATOM 3682 C CA . CYS B 1 81 ? -7.664 19.938 -11.32 1 96.69 81 CYS B CA 1
ATOM 3683 C C . CYS B 1 81 ? -8.789 20.047 -12.344 1 96.69 81 CYS B C 1
ATOM 3685 O O . CYS B 1 81 ? -9.719 20.844 -12.172 1 96.69 81 CYS B O 1
ATOM 3687 N N . GLY B 1 82 ? -8.727 19.297 -13.398 1 95.5 82 GLY B N 1
ATOM 3688 C CA . GLY B 1 82 ? -9.766 19.312 -14.414 1 95.5 82 GLY B CA 1
ATOM 3689 C C . GLY B 1 82 ? -10.93 18.391 -14.086 1 95.5 82 GLY B C 1
ATOM 3690 O O . GLY B 1 82 ? -11.031 17.875 -12.969 1 95.5 82 GLY B O 1
ATOM 3691 N N . ARG B 1 83 ? -11.82 18.266 -15.039 1 95.19 83 ARG B N 1
ATOM 3692 C CA . ARG B 1 83 ? -13.008 17.438 -14.875 1 95.19 83 ARG B CA 1
ATOM 3693 C C . ARG B 1 83 ? -12.641 15.961 -14.758 1 95.19 83 ARG B C 1
ATOM 3695 O O . ARG B 1 83 ? -11.641 15.516 -15.336 1 95.19 83 ARG B O 1
ATOM 3702 N N . ASN B 1 84 ? -13.461 15.32 -13.945 1 95.56 84 ASN B N 1
ATOM 3703 C CA . ASN B 1 84 ? -13.297 13.867 -13.891 1 95.56 84 ASN B CA 1
ATOM 3704 C C . ASN B 1 84 ? -13.531 13.227 -15.258 1 95.56 84 ASN B C 1
ATOM 3706 O O . ASN B 1 84 ? -14.336 13.719 -16.047 1 95.56 84 ASN B O 1
ATOM 3710 N N . PRO B 1 85 ? -12.805 12.156 -15.539 1 94.88 85 PRO B N 1
ATOM 3711 C CA . PRO B 1 85 ? -13.203 11.383 -16.719 1 94.88 85 PRO B CA 1
ATOM 3712 C C . PRO B 1 85 ? -14.672 10.953 -16.672 1 94.88 85 PRO B C 1
ATOM 3714 O O . PRO B 1 85 ? -15.211 10.695 -15.594 1 94.88 85 PRO B O 1
ATOM 3717 N N . ASP B 1 86 ? -15.266 10.828 -17.828 1 92.81 86 ASP B N 1
ATOM 3718 C CA . ASP B 1 86 ? -16.672 10.43 -17.922 1 92.81 86 ASP B CA 1
ATOM 3719 C C . ASP B 1 86 ? -16.891 9.055 -17.312 1 92.81 86 ASP B C 1
ATOM 3721 O O . ASP B 1 86 ? -16.062 8.156 -17.469 1 92.81 86 ASP B O 1
ATOM 3725 N N . ARG B 1 87 ? -18.031 8.898 -16.609 1 92.25 87 ARG B N 1
ATOM 3726 C CA . ARG B 1 87 ? -18.438 7.629 -16 1 92.25 87 ARG B CA 1
ATOM 3727 C C . ARG B 1 87 ? -17.297 7.012 -15.203 1 92.25 87 ARG B C 1
ATOM 3729 O O . ARG B 1 87 ? -17 5.824 -15.344 1 92.25 87 ARG B O 1
ATOM 3736 N N . LEU B 1 88 ? -16.641 7.824 -14.438 1 93.94 88 LEU B N 1
ATOM 3737 C CA . LEU B 1 88 ? -15.43 7.469 -13.703 1 93.94 88 LEU B CA 1
ATOM 3738 C C . LEU B 1 88 ? -15.609 6.152 -12.953 1 93.94 88 LEU B C 1
ATOM 3740 O O . LEU B 1 88 ? -14.742 5.281 -13.008 1 93.94 88 LEU B O 1
ATOM 3744 N N . THR B 1 89 ? -16.734 5.934 -12.328 1 92.69 89 THR B N 1
ATOM 3745 C CA . THR B 1 89 ? -16.922 4.781 -11.461 1 92.69 89 THR B CA 1
ATOM 3746 C C . THR B 1 89 ? -17.266 3.539 -12.273 1 92.69 89 THR B C 1
ATOM 3748 O O . THR B 1 89 ? -17.219 2.418 -11.766 1 92.69 89 THR B O 1
ATOM 3751 N N . ARG B 1 90 ? -17.609 3.686 -13.562 1 92.75 90 ARG B N 1
ATOM 3752 C CA . ARG B 1 90 ? -18.047 2.551 -14.359 1 92.75 90 ARG B CA 1
ATOM 3753 C C . ARG B 1 90 ? -17.016 2.188 -15.422 1 92.75 90 ARG B C 1
ATOM 3755 O O . ARG B 1 90 ? -17.078 1.11 -16.016 1 92.75 90 ARG B O 1
ATOM 3762 N N . ARG B 1 91 ? -16.078 2.996 -15.641 1 93.44 91 ARG B N 1
ATOM 3763 C CA . ARG B 1 91 ? -15.055 2.768 -16.656 1 93.44 91 ARG B CA 1
ATOM 3764 C C . ARG B 1 91 ? -14.086 1.672 -16.219 1 93.44 91 ARG B C 1
ATOM 3766 O O . ARG B 1 91 ? -13.875 1.466 -15.023 1 93.44 91 ARG B O 1
ATOM 3773 N N . LEU B 1 92 ? -13.539 1.024 -17.266 1 94.5 92 LEU B N 1
ATOM 3774 C CA . LEU B 1 92 ? -12.461 0.081 -17 1 94.5 92 LEU B CA 1
ATOM 3775 C C . LEU B 1 92 ? -11.242 0.795 -16.422 1 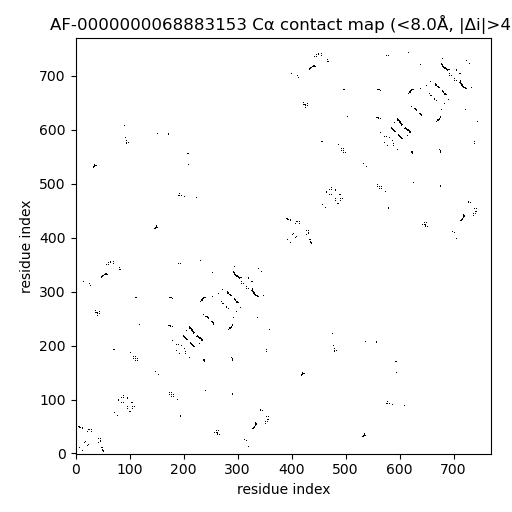94.5 92 LEU B C 1
ATOM 3777 O O . LEU B 1 92 ? -10.93 1.922 -16.828 1 94.5 92 LEU B O 1
ATOM 3781 N N . GLU B 1 93 ? -10.578 0.143 -15.461 1 93.44 93 GLU B N 1
ATOM 3782 C CA . GLU B 1 93 ? -9.344 0.714 -14.938 1 93.44 93 GLU B CA 1
ATOM 3783 C C . GLU B 1 93 ? -8.289 0.862 -16.031 1 93.44 93 GLU B C 1
ATOM 3785 O O . GLU B 1 93 ? -7.508 1.812 -16.031 1 93.44 93 GLU B O 1
ATOM 3790 N N . SER B 1 94 ? -8.289 -0.051 -16.969 1 92.81 94 SER B N 1
ATOM 3791 C CA . SER B 1 94 ? -7.355 0.021 -18.094 1 92.81 94 SER B CA 1
ATOM 3792 C C . SER B 1 94 ? -7.605 1.267 -18.938 1 92.81 94 SER B C 1
ATOM 3794 O O . SER B 1 94 ? -6.66 1.895 -19.406 1 92.81 94 SER B O 1
ATOM 3796 N N . ASP B 1 95 ? -8.852 1.612 -19.078 1 93.75 95 ASP B N 1
ATOM 3797 C CA . ASP B 1 95 ? -9.195 2.838 -19.797 1 93.75 95 ASP B CA 1
ATOM 3798 C C . ASP B 1 95 ? -8.727 4.07 -19.031 1 93.75 95 ASP B C 1
ATOM 3800 O O . ASP B 1 95 ? -8.18 5.008 -19.609 1 93.75 95 ASP B O 1
ATOM 3804 N N . LEU B 1 96 ? -8.93 4.035 -17.734 1 94.25 96 LEU B N 1
ATOM 3805 C CA . LEU B 1 96 ? -8.562 5.168 -16.891 1 94.25 96 LEU B CA 1
ATOM 3806 C C . LEU B 1 96 ? -7.047 5.344 -16.844 1 94.25 96 LEU B C 1
ATOM 3808 O O . LEU B 1 96 ? -6.547 6.469 -16.844 1 94.25 96 LEU B O 1
ATOM 3812 N N . GLU B 1 97 ? -6.336 4.266 -16.828 1 92.12 97 GLU B N 1
ATOM 3813 C CA . GLU B 1 97 ? -4.879 4.293 -16.734 1 92.12 97 GLU B CA 1
ATOM 3814 C C . GLU B 1 97 ? -4.25 4.957 -17.953 1 92.12 97 GLU B C 1
ATOM 3816 O O . GLU B 1 97 ? -3.139 5.48 -17.875 1 92.12 97 GLU B O 1
ATOM 3821 N N . THR B 1 98 ? -4.938 4.965 -19.047 1 88.56 98 THR B N 1
ATOM 3822 C CA . THR B 1 98 ? -4.355 5.438 -20.297 1 88.56 98 THR B CA 1
ATOM 3823 C C . THR B 1 98 ? -4.633 6.926 -20.5 1 88.56 98 THR B C 1
ATOM 3825 O O . THR B 1 98 ? -4.016 7.57 -21.344 1 88.56 98 THR B O 1
ATOM 3828 N N . VAL B 1 99 ? -5.551 7.484 -19.75 1 91.88 99 VAL B N 1
ATOM 3829 C CA . VAL B 1 99 ? -5.805 8.914 -19.859 1 91.88 99 VAL B CA 1
ATOM 3830 C C . VAL B 1 99 ? -4.773 9.688 -19.031 1 91.88 99 VAL B C 1
ATOM 3832 O O . VAL B 1 99 ? -4.172 9.133 -18.109 1 91.88 99 VAL B O 1
ATOM 3835 N N . PRO B 1 100 ? -4.516 10.969 -19.406 1 91.56 100 PRO B N 1
ATOM 3836 C CA . PRO B 1 100 ? -3.604 11.766 -18.578 1 91.56 100 PRO B CA 1
ATOM 3837 C C . PRO B 1 100 ? -3.99 11.773 -17.109 1 91.56 100 PRO B C 1
ATOM 3839 O O . PRO B 1 100 ? -5.148 12.039 -16.766 1 91.56 100 PRO B O 1
ATOM 3842 N N . GLY B 1 101 ? -3.049 11.477 -16.266 1 92.94 101 GLY B N 1
ATOM 3843 C CA . GLY B 1 101 ? -3.305 11.391 -14.844 1 92.94 101 GLY B CA 1
ATOM 3844 C C . GLY B 1 101 ? -3.906 10.07 -14.414 1 92.94 101 GLY B C 1
ATOM 3845 O O . GLY B 1 101 ? -4.516 9.969 -13.352 1 92.94 101 GLY B O 1
ATOM 3846 N N . GLY B 1 102 ? -3.752 9.07 -15.172 1 93.31 102 GLY B N 1
ATOM 3847 C CA . GLY B 1 102 ? -4.406 7.777 -15.07 1 93.31 102 GLY B CA 1
ATOM 3848 C C . GLY B 1 102 ? -4.352 7.184 -13.68 1 93.31 102 GLY B C 1
ATOM 3849 O O . GLY B 1 102 ? -5.387 6.84 -13.102 1 93.31 102 GLY B O 1
ATOM 3850 N N . PRO B 1 103 ? -3.123 7.086 -13.102 1 91.38 103 PRO B N 1
ATOM 3851 C CA . PRO B 1 103 ? -3.014 6.457 -11.781 1 91.38 103 PRO B CA 1
ATOM 3852 C C . PRO B 1 103 ? -3.891 7.137 -10.727 1 91.38 103 PRO B C 1
ATOM 3854 O O . PRO B 1 103 ? -4.457 6.465 -9.867 1 91.38 103 PRO B O 1
ATOM 3857 N N . PHE B 1 104 ? -4.047 8.43 -10.789 1 95.5 104 PHE B N 1
ATOM 3858 C CA . PHE B 1 104 ? -4.906 9.141 -9.852 1 95.5 104 PHE B CA 1
ATOM 3859 C C . PHE B 1 104 ? -6.371 8.797 -10.086 1 95.5 104 PHE B C 1
ATOM 3861 O O . PHE B 1 104 ? -7.121 8.547 -9.141 1 95.5 104 PHE B O 1
ATOM 3868 N N . TRP B 1 105 ? -6.777 8.789 -11.359 1 96.75 105 TRP B N 1
ATOM 3869 C CA . TRP B 1 105 ? -8.172 8.516 -11.688 1 96.75 105 TRP B CA 1
ATOM 3870 C C . TRP B 1 105 ? -8.555 7.098 -11.281 1 96.75 105 TRP B C 1
ATOM 3872 O O . TRP B 1 105 ? -9.672 6.859 -10.82 1 96.75 105 TRP B O 1
ATOM 3882 N N . VAL B 1 106 ? -7.625 6.168 -11.469 1 93.44 106 VAL B N 1
ATOM 3883 C CA . VAL B 1 106 ? -7.875 4.793 -11.055 1 93.44 106 VAL B CA 1
ATOM 3884 C C . VAL B 1 106 ? -8.094 4.738 -9.539 1 93.44 106 VAL B C 1
ATOM 3886 O O . VAL B 1 106 ? -9.031 4.094 -9.07 1 93.44 106 VAL B O 1
ATOM 3889 N N . ALA B 1 107 ? -7.254 5.422 -8.812 1 92.69 107 ALA B N 1
ATOM 3890 C CA . ALA B 1 107 ? -7.371 5.438 -7.359 1 92.69 107 ALA B CA 1
ATOM 3891 C C . ALA B 1 107 ? -8.664 6.117 -6.922 1 92.69 107 ALA B C 1
ATOM 3893 O O . ALA B 1 107 ? -9.352 5.641 -6.012 1 92.69 107 ALA B O 1
ATOM 3894 N N . LEU B 1 108 ? -9 7.227 -7.543 1 95.31 108 LEU B N 1
ATOM 3895 C CA . LEU B 1 108 ? -10.234 7.941 -7.207 1 95.31 108 LEU B CA 1
ATOM 3896 C C . LEU B 1 108 ? -11.453 7.078 -7.488 1 95.31 108 LEU B C 1
ATOM 3898 O O . LEU B 1 108 ? -12.367 7 -6.66 1 95.31 108 LEU B O 1
ATOM 3902 N N . ALA B 1 109 ? -11.445 6.477 -8.648 1 93.81 109 ALA B N 1
ATOM 3903 C CA . ALA B 1 109 ? -12.539 5.574 -8.992 1 93.81 109 ALA B CA 1
ATOM 3904 C C . ALA B 1 109 ? -12.68 4.465 -7.949 1 93.81 109 ALA B C 1
ATOM 3906 O O . ALA B 1 109 ? -13.789 4.125 -7.539 1 93.81 109 ALA B O 1
ATOM 3907 N N . GLY B 1 110 ? -11.539 3.922 -7.574 1 88.56 110 GLY B N 1
ATOM 3908 C CA . GLY B 1 110 ? -11.555 2.883 -6.555 1 88.56 110 GLY B CA 1
ATOM 3909 C C . GLY B 1 110 ? -12.172 3.336 -5.25 1 88.56 110 GLY B C 1
ATOM 3910 O O . GLY B 1 110 ? -12.969 2.607 -4.645 1 88.56 110 GLY B O 1
ATOM 3911 N N . ALA B 1 111 ? -11.828 4.453 -4.824 1 88.44 111 ALA B N 1
ATOM 3912 C CA . ALA B 1 111 ? -12.367 5.004 -3.582 1 88.44 111 ALA B CA 1
ATOM 3913 C C . ALA B 1 111 ? -13.859 5.266 -3.695 1 88.44 111 ALA B C 1
ATOM 3915 O O . ALA B 1 111 ? -14.617 4.988 -2.764 1 88.44 111 ALA B O 1
ATOM 3916 N N . LEU B 1 112 ? -14.289 5.758 -4.812 1 88.94 112 LEU B N 1
ATOM 3917 C CA . LEU B 1 112 ? -15.703 6.078 -5.023 1 88.94 112 LEU B CA 1
ATOM 3918 C C . LEU B 1 112 ? -16.531 4.809 -5.102 1 88.94 112 LEU B C 1
ATOM 3920 O O . LEU B 1 112 ? -17.656 4.766 -4.586 1 88.94 112 LEU B O 1
ATOM 3924 N N . ARG B 1 113 ? -15.992 3.846 -5.762 1 85.19 113 ARG B N 1
ATOM 3925 C CA . ARG B 1 113 ? -16.688 2.572 -5.891 1 85.19 113 ARG B CA 1
ATOM 3926 C C . ARG B 1 113 ? -16.906 1.929 -4.527 1 85.19 113 ARG B C 1
ATOM 3928 O O . ARG B 1 113 ? -17.969 1.341 -4.273 1 85.19 113 ARG B O 1
ATOM 3935 N N . ARG B 1 114 ? -15.977 1.994 -3.756 1 76.81 114 ARG B N 1
ATOM 3936 C CA . ARG B 1 114 ? -16.062 1.402 -2.424 1 76.81 114 ARG B CA 1
ATOM 3937 C C . ARG B 1 114 ? -17.047 2.164 -1.545 1 76.81 114 ARG B C 1
ATOM 3939 O O . ARG B 1 114 ? -17.766 1.562 -0.756 1 76.81 114 ARG B O 1
ATOM 3946 N N . ALA B 1 115 ? -17.047 3.412 -1.655 1 71.19 115 ALA B N 1
ATOM 3947 C CA . ALA B 1 115 ? -17.969 4.246 -0.899 1 71.19 115 ALA B CA 1
ATOM 3948 C C . ALA B 1 115 ? -19.422 3.936 -1.274 1 71.19 115 ALA B C 1
ATOM 3950 O O . ALA B 1 115 ? -20.297 3.936 -0.415 1 71.19 115 ALA B O 1
ATOM 3951 N N . ALA B 1 116 ? -19.672 3.641 -2.443 1 67.44 116 ALA B N 1
ATOM 3952 C CA . ALA B 1 116 ? -21.016 3.34 -2.93 1 67.44 116 ALA B CA 1
ATOM 3953 C C . ALA B 1 116 ? -21.5 1.999 -2.393 1 67.44 116 ALA B C 1
ATOM 3955 O O . ALA B 1 116 ? -22.703 1.807 -2.191 1 67.44 116 ALA B O 1
ATOM 3956 N N . GLN B 1 117 ? -20.656 1.091 -2.211 1 64.38 117 GLN B N 1
ATOM 3957 C CA . GLN B 1 117 ? -21.016 -0.228 -1.702 1 64.38 117 GLN B CA 1
ATOM 3958 C C . GLN B 1 117 ? -21.375 -0.165 -0.221 1 64.38 117 GLN B C 1
ATOM 3960 O O . GLN B 1 117 ? -22.125 -1.013 0.279 1 64.38 117 GLN B O 1
ATOM 3965 N N . GLN B 1 118 ? -20.938 0.783 0.472 1 57.66 118 GLN B N 1
ATOM 3966 C CA . GLN B 1 118 ? -21.188 0.908 1.904 1 57.66 118 GLN B CA 1
ATOM 3967 C C . GLN B 1 118 ? -22.484 1.659 2.174 1 57.66 118 GLN B C 1
ATOM 3969 O O . GLN B 1 118 ? -22.984 1.669 3.303 1 57.66 118 GLN B O 1
ATOM 3974 N N . GLU B 1 119 ? -23.219 2.357 1.239 1 48.97 119 GLU B N 1
ATOM 3975 C CA . GLU B 1 119 ? -24.484 3.033 1.504 1 48.97 119 GLU B CA 1
ATOM 3976 C C . GLU B 1 119 ? -25.578 2.031 1.855 1 48.97 119 GLU B C 1
ATOM 3978 O O . GLU B 1 119 ? -25.812 1.079 1.11 1 48.97 119 GLU B O 1
ATOM 3983 N N . PRO B 1 120 ? -26.156 2.049 3.018 1 40.5 120 PRO B N 1
ATOM 3984 C CA . PRO B 1 120 ? -27.266 1.172 3.412 1 40.5 120 PRO B CA 1
ATOM 3985 C C . PRO B 1 120 ? -28.453 1.266 2.465 1 40.5 120 PRO B C 1
ATOM 3987 O O . PRO B 1 120 ? -28.75 2.34 1.932 1 40.5 120 PRO B O 1
ATOM 3990 N N . GLU B 1 121 ? -28.984 0.254 1.771 1 37.88 121 GLU B N 1
ATOM 3991 C CA . GLU B 1 121 ? -30.297 0.276 1.139 1 37.88 121 GLU B CA 1
ATOM 3992 C C . GLU B 1 121 ? -31.344 0.929 2.047 1 37.88 121 GLU B C 1
ATOM 3994 O O . GLU B 1 121 ? -31.359 0.678 3.254 1 37.88 121 GLU B O 1
ATOM 3999 N N . ALA B 1 122 ? -32.188 1.923 1.674 1 31.36 122 ALA B N 1
ATOM 4000 C CA . ALA B 1 122 ? -33.406 2.32 2.369 1 31.36 122 ALA B CA 1
ATOM 4001 C C . ALA B 1 122 ? -34.25 1.1 2.748 1 31.36 122 ALA B C 1
ATOM 4003 O O . ALA B 1 122 ? -34.312 0.13 1.99 1 31.36 122 ALA B O 1
ATOM 4004 N N . PRO B 1 123 ? -35.031 0.972 3.939 1 31.53 123 PRO B N 1
ATOM 4005 C CA . PRO B 1 123 ? -36 -0.082 4.246 1 31.53 123 PRO B CA 1
ATOM 4006 C C . PRO B 1 123 ? -37.125 -0.161 3.219 1 31.53 123 PRO B C 1
ATOM 4008 O O . PRO B 1 123 ? -37.875 0.809 3.031 1 31.53 123 PRO B O 1
ATOM 4011 N N . GLN B 1 124 ? -37.25 -0.561 2.115 1 28.3 124 GLN B N 1
ATOM 4012 C CA . GLN B 1 124 ? -38.531 -0.811 1.476 1 28.3 124 GLN B CA 1
ATOM 4013 C C . GLN B 1 124 ? -39.469 -1.617 2.387 1 28.3 124 GLN B C 1
ATOM 4015 O O . GLN B 1 124 ? -39.031 -2.564 3.041 1 28.3 124 GLN B O 1
ATOM 4020 N N . SER B 1 125 ? -40.812 -1.059 2.705 1 27.72 125 SER B N 1
ATOM 4021 C CA . SER B 1 125 ? -41.906 -1.613 3.496 1 27.72 125 SER B CA 1
ATOM 4022 C C . SER B 1 125 ? -42.125 -3.08 3.158 1 27.72 125 SER B C 1
ATOM 4024 O O . SER B 1 125 ? -42.25 -3.918 4.055 1 27.72 125 SER B O 1
ATOM 4026 N N . GLY B 1 126 ? -43.125 -3.385 2.092 1 25.34 126 GLY B N 1
ATOM 4027 C CA . GLY B 1 126 ? -44.094 -4.469 1.934 1 25.34 126 GLY B CA 1
ATOM 4028 C C . GLY B 1 126 ? -43.438 -5.785 1.56 1 25.34 126 GLY B C 1
ATOM 4029 O O . GLY B 1 126 ? -44.125 -6.754 1.233 1 25.34 126 GLY B O 1
ATOM 4030 N N . ARG B 1 127 ? -42.562 -5.828 0.675 1 27.86 127 ARG B N 1
ATOM 4031 C CA . ARG B 1 127 ? -42.406 -7.191 0.174 1 27.86 127 ARG B CA 1
ATOM 4032 C C . ARG B 1 127 ? -42 -8.141 1.298 1 27.86 127 ARG B C 1
ATOM 4034 O O . ARG B 1 127 ? -41.094 -7.852 2.076 1 27.86 127 ARG B O 1
ATOM 4041 N N . ARG B 1 128 ? -42.969 -9.008 1.664 1 23.69 128 ARG B N 1
ATOM 4042 C CA . ARG B 1 128 ? -42.938 -10.195 2.514 1 23.69 128 ARG B CA 1
ATOM 4043 C C . ARG B 1 128 ? -41.625 -10.953 2.334 1 23.69 128 ARG B C 1
ATOM 4045 O O . ARG B 1 128 ? -41.188 -11.195 1.205 1 23.69 128 ARG B O 1
ATOM 4052 N N . MET B 1 129 ? -40.812 -10.875 3.24 1 23.14 129 MET B N 1
ATOM 4053 C CA . MET B 1 129 ? -39.688 -11.781 3.33 1 23.14 129 MET B CA 1
ATOM 4054 C C . MET B 1 129 ? -40.094 -13.219 3.061 1 23.14 129 MET B C 1
ATOM 4056 O O . MET B 1 129 ? -40.875 -13.797 3.822 1 23.14 129 MET B O 1
ATOM 4060 N N . ASN B 1 130 ? -40.625 -13.477 1.838 1 20.22 130 ASN B N 1
ATOM 4061 C CA . ASN B 1 130 ? -40.781 -14.922 1.835 1 20.22 130 ASN B CA 1
ATOM 4062 C C . ASN B 1 130 ? -39.594 -15.617 2.449 1 20.22 130 ASN B C 1
ATOM 4064 O O . ASN B 1 130 ? -38.438 -15.289 2.121 1 20.22 130 ASN B O 1
ATOM 4068 N N . PRO B 1 131 ? -39.781 -16.406 3.592 1 21.81 131 PRO B N 1
ATOM 4069 C CA . PRO B 1 131 ? -38.906 -17.156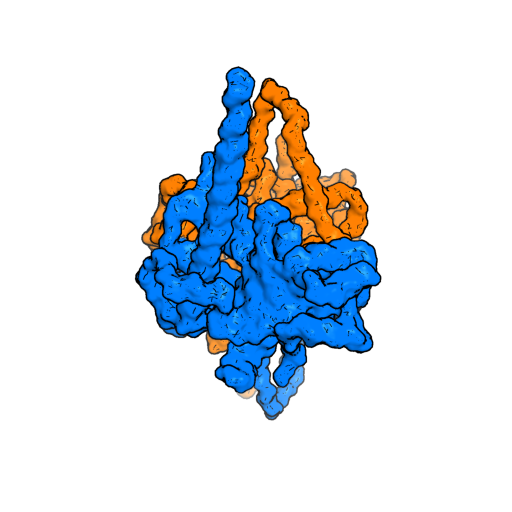 4.469 1 21.81 131 PRO B CA 1
ATOM 4070 C C . PRO B 1 131 ? -37.938 -18.047 3.699 1 21.81 131 PRO B C 1
ATOM 4072 O O . PRO B 1 131 ? -37 -18.594 4.285 1 21.81 131 PRO B O 1
ATOM 4075 N N . LEU B 1 132 ? -38.344 -18.562 2.635 1 19.11 132 LEU B N 1
ATOM 4076 C CA . LEU B 1 132 ? -37.781 -19.844 2.225 1 19.11 132 LEU B CA 1
ATOM 4077 C C . LEU B 1 132 ? -36.312 -19.672 1.782 1 19.11 132 LEU B C 1
ATOM 4079 O O . LEU B 1 132 ? -35.625 -20.672 1.565 1 19.11 132 LEU B O 1
ATOM 4083 N N . ARG B 1 133 ? -36.25 -18.703 0.947 1 21.88 133 ARG B N 1
ATOM 4084 C CA . ARG B 1 133 ? -35.031 -19.188 0.293 1 21.88 133 ARG B CA 1
ATOM 4085 C C . ARG B 1 133 ? -33.875 -19.266 1.277 1 21.88 133 ARG B C 1
ATOM 4087 O O . ARG B 1 133 ? -33.562 -18.297 1.971 1 21.88 133 ARG B O 1
ATOM 4094 N N . ASN B 1 134 ? -33.438 -20.547 1.42 1 18.97 134 ASN B N 1
ATOM 4095 C CA . ASN B 1 134 ? -32.469 -21.172 2.336 1 18.97 134 ASN B CA 1
ATOM 4096 C C . ASN B 1 134 ? -31.234 -20.312 2.521 1 18.97 134 ASN B C 1
ATOM 4098 O O . ASN B 1 134 ? -30.609 -19.891 1.544 1 18.97 134 ASN B O 1
ATOM 4102 N N . ALA B 1 135 ? -31.219 -19.484 3.428 1 19.88 135 ALA B N 1
ATOM 4103 C CA . ALA B 1 135 ? -30.109 -18.922 4.199 1 19.88 135 ALA B CA 1
ATOM 4104 C C . ALA B 1 135 ? -28.906 -19.844 4.188 1 19.88 135 ALA B C 1
ATOM 4106 O O . ALA B 1 135 ? -28.859 -20.828 4.922 1 19.88 135 ALA B O 1
ATOM 4107 N N . ARG B 1 136 ? -28.531 -20.109 2.893 1 22.5 136 ARG B N 1
ATOM 4108 C CA . ARG B 1 136 ? -27.5 -21.125 3.084 1 22.5 136 ARG B CA 1
ATOM 4109 C C . ARG B 1 136 ? -26.578 -20.75 4.238 1 22.5 136 ARG B C 1
ATOM 4111 O O . ARG B 1 136 ? -26.219 -19.578 4.414 1 22.5 136 ARG B O 1
ATOM 4118 N N . PRO B 1 137 ? -26.703 -21.5 5.363 1 20.81 137 PRO B N 1
ATOM 4119 C CA . PRO B 1 137 ? -25.844 -21.297 6.539 1 20.81 137 PRO B CA 1
ATOM 4120 C C . PRO B 1 137 ? -24.453 -20.812 6.172 1 20.81 137 PRO B C 1
ATOM 4122 O O . PRO B 1 137 ? -23.938 -21.141 5.09 1 20.81 137 PRO B O 1
ATOM 4125 N N . SER B 1 138 ? -24.281 -19.562 6.441 1 21.95 138 SER B N 1
ATOM 4126 C CA . SER B 1 138 ? -22.953 -18.984 6.512 1 21.95 138 SER B CA 1
ATOM 4127 C C . SER B 1 138 ? -21.906 -20.047 6.84 1 21.95 138 SER B C 1
ATOM 4129 O O . SER B 1 138 ? -21.922 -20.625 7.93 1 21.95 138 SER B O 1
ATOM 4131 N N . VAL B 1 139 ? -21.875 -20.953 5.922 1 22.39 139 VAL B N 1
ATOM 4132 C CA . VAL B 1 139 ? -20.906 -22 6.207 1 22.39 139 VAL B CA 1
ATOM 4133 C C . VAL B 1 139 ? -19.703 -21.422 6.961 1 22.39 139 VAL B C 1
ATOM 4135 O O . VAL B 1 139 ? -19.109 -20.438 6.523 1 22.39 139 VAL B O 1
ATOM 4138 N N . VAL B 1 140 ? -19.766 -21.375 8.258 1 22.78 140 VAL B N 1
ATOM 4139 C CA . VAL B 1 140 ? -18.703 -21.328 9.258 1 22.78 140 VAL B CA 1
ATOM 4140 C C . VAL B 1 140 ? -17.375 -21.75 8.633 1 22.78 140 VAL B C 1
ATOM 4142 O O . VAL B 1 140 ? -17.234 -22.906 8.195 1 22.78 140 VAL B O 1
ATOM 4145 N N . SER B 1 141 ? -17.031 -20.953 7.781 1 24.88 141 SER B N 1
ATOM 4146 C CA . SER B 1 141 ? -15.727 -21.359 7.285 1 24.88 141 SER B CA 1
ATOM 4147 C C . SER B 1 141 ? -14.93 -22.094 8.359 1 24.88 141 SER B C 1
ATOM 4149 O O . SER B 1 141 ? -14.867 -21.656 9.508 1 24.88 141 SER B O 1
ATOM 4151 N N . GLY B 1 142 ? -15.078 -23.25 8.445 1 23.81 142 GLY B N 1
ATOM 4152 C CA . GLY B 1 142 ? -14.305 -24.094 9.336 1 23.81 142 GLY B CA 1
ATOM 4153 C C . GLY B 1 142 ? -12.953 -23.516 9.688 1 23.81 142 GLY B C 1
ATOM 4154 O O . GLY B 1 142 ? -12.078 -23.375 8.828 1 23.81 142 GLY B O 1
ATOM 4155 N N . GLN B 1 143 ? -12.867 -22.391 10.43 1 26.67 143 GLN B N 1
ATOM 4156 C CA . GLN B 1 143 ? -11.672 -22.062 11.203 1 26.67 143 GLN B CA 1
ATOM 4157 C C . GLN B 1 143 ? -10.812 -23.312 11.43 1 26.67 143 GLN B C 1
ATOM 4159 O O . GLN B 1 143 ? -11.242 -24.266 12.07 1 26.67 143 GLN B O 1
ATOM 4164 N N . LEU B 1 144 ? -10.336 -23.766 10.469 1 28.61 144 LEU B N 1
ATOM 4165 C CA . LEU B 1 144 ? -9.383 -24.703 11.062 1 28.61 144 LEU B CA 1
ATOM 4166 C C . LEU B 1 144 ? -8.883 -24.188 12.406 1 28.61 144 LEU B C 1
ATOM 4168 O O . LEU B 1 144 ? -8.438 -23.031 12.508 1 28.61 144 LEU B O 1
ATOM 4172 N N . GLU B 1 145 ? -9.539 -24.391 13.578 1 31.22 145 GLU B N 1
ATOM 4173 C CA . GLU B 1 145 ? -9.164 -24.125 14.961 1 31.22 145 GLU B CA 1
ATOM 4174 C C . GLU B 1 145 ? -7.707 -23.703 15.062 1 31.22 145 GLU B C 1
ATOM 4176 O O . GLU B 1 145 ? -7.32 -23.031 16.031 1 31.22 145 GLU B O 1
ATOM 4181 N N . TYR B 1 146 ? -6.887 -24.141 14.172 1 29.81 146 TYR B N 1
ATOM 4182 C CA . TYR B 1 146 ? -5.453 -23.984 14.367 1 29.81 146 TYR B CA 1
ATOM 4183 C C . TYR B 1 146 ? -4.934 -22.734 13.648 1 29.81 146 TYR B C 1
ATOM 4185 O O . TYR B 1 146 ? -3.783 -22.344 13.836 1 29.81 146 TYR B O 1
ATOM 4193 N N . PHE B 1 147 ? -5.539 -22.297 12.43 1 29.34 147 PHE B N 1
ATOM 4194 C CA . PHE B 1 147 ? -4.715 -21.391 11.641 1 29.34 147 PHE B CA 1
ATOM 4195 C C . PHE B 1 147 ? -5.336 -20 11.594 1 29.34 147 PHE B C 1
ATOM 4197 O O . PHE B 1 147 ? -6.477 -19.844 11.148 1 29.34 147 PHE B O 1
ATOM 4204 N N . VAL B 1 148 ? -5.176 -19.188 12.469 1 34.22 148 VAL B N 1
ATOM 4205 C CA . VAL B 1 148 ? -5.559 -17.781 12.438 1 34.22 148 VAL B CA 1
ATOM 4206 C C . VAL B 1 148 ? -4.871 -17.078 11.266 1 34.22 148 VAL B C 1
ATOM 4208 O O . VAL B 1 148 ? -3.664 -17.25 11.062 1 34.22 148 VAL B O 1
ATOM 4211 N N . PRO B 1 149 ? -5.547 -16.641 10.359 1 32.62 149 PRO B N 1
ATOM 4212 C CA . PRO B 1 149 ? -4.887 -15.852 9.32 1 32.62 149 PRO B CA 1
ATOM 4213 C C . PRO B 1 149 ? -3.908 -14.82 9.883 1 32.62 149 PRO B C 1
ATOM 4215 O O . PRO B 1 149 ? -4.055 -14.391 11.031 1 32.62 149 PRO B O 1
ATOM 4218 N N . SER B 1 150 ? -2.762 -14.688 9.352 1 30.61 150 SER B N 1
ATOM 4219 C CA . SER B 1 150 ? -1.642 -13.891 9.836 1 30.61 150 SER B CA 1
ATOM 4220 C C . SER B 1 150 ? -2.115 -12.539 10.367 1 30.61 150 SER B C 1
ATOM 4222 O O . SER B 1 150 ? -1.439 -11.922 11.195 1 30.61 150 SER B O 1
ATOM 4224 N N . GLY B 1 151 ? -3.07 -11.922 9.719 1 29.19 151 GLY B N 1
ATOM 4225 C CA . GLY B 1 151 ? -3.395 -10.617 10.266 1 29.19 151 GLY B CA 1
ATOM 4226 C C . GLY B 1 151 ? -4.215 -10.688 11.539 1 29.19 151 GLY B C 1
ATOM 4227 O O . GLY B 1 151 ? -4.594 -9.656 12.102 1 29.19 151 GLY B O 1
ATOM 4228 N N . GLU B 1 152 ? -4.867 -11.758 11.719 1 31.36 152 GLU B N 1
ATOM 4229 C CA . GLU B 1 152 ? -5.812 -11.711 12.836 1 31.36 152 GLU B CA 1
ATOM 4230 C C . GLU B 1 152 ? -5.117 -12.023 14.156 1 31.36 152 GLU B C 1
ATOM 4232 O O . GLU B 1 152 ? -4.543 -13.102 14.32 1 31.36 152 GLU B O 1
ATOM 4237 N N . MET B 1 153 ? -4.656 -11.117 14.875 1 27.14 153 MET B N 1
ATOM 4238 C CA . MET B 1 153 ? -4.398 -11.367 16.297 1 27.14 153 MET B CA 1
ATOM 4239 C C . MET B 1 153 ? -5.664 -11.844 17 1 27.14 153 MET B C 1
ATOM 4241 O O . MET B 1 153 ? -6.652 -11.109 17.078 1 27.14 153 MET B O 1
ATOM 4245 N N . ARG B 1 154 ? -5.898 -13.172 17.125 1 29.81 154 ARG B N 1
ATOM 4246 C CA . ARG B 1 154 ? -6.961 -13.609 18.031 1 29.81 154 ARG B CA 1
ATOM 4247 C C . ARG B 1 154 ? -6.754 -13.062 19.438 1 29.81 154 ARG B C 1
ATOM 4249 O O . ARG B 1 154 ? -5.773 -13.398 20.094 1 29.81 154 ARG B O 1
ATOM 4256 N N . ASP B 1 155 ? -7.199 -11.883 19.812 1 26.03 155 ASP B N 1
ATOM 4257 C CA . ASP B 1 155 ? -7.469 -11.734 21.25 1 26.03 155 ASP B CA 1
ATOM 4258 C C . ASP B 1 155 ? -8.43 -12.805 21.734 1 26.03 155 ASP B C 1
ATOM 4260 O O . ASP B 1 155 ? -9.391 -13.156 21.047 1 26.03 155 ASP B O 1
ATOM 4264 N N . ASP B 1 156 ? -8.141 -13.695 22.672 1 25.67 156 ASP B N 1
ATOM 4265 C CA . ASP B 1 156 ? -8.82 -14.734 23.438 1 25.67 156 ASP B CA 1
ATOM 4266 C C . ASP B 1 156 ? -10.234 -14.305 23.828 1 25.67 156 ASP B C 1
ATOM 4268 O O . ASP B 1 156 ? -10.906 -14.984 24.594 1 25.67 156 ASP B O 1
ATOM 4272 N N . ASP B 1 157 ? -10.609 -13.125 24.078 1 25.92 157 ASP B N 1
ATOM 4273 C CA . ASP B 1 157 ? -11.914 -13.086 24.719 1 25.92 157 ASP B CA 1
ATOM 4274 C C . ASP B 1 157 ? -12.992 -13.672 23.812 1 25.92 157 ASP B C 1
ATOM 4276 O O . ASP B 1 157 ? -12.969 -13.477 22.609 1 25.92 157 ASP B O 1
ATOM 4280 N N . GLY B 1 158 ? -13.789 -14.812 24.125 1 26.7 158 GLY B N 1
ATOM 4281 C CA . GLY B 1 158 ? -14.828 -15.727 23.672 1 26.7 158 GLY B CA 1
ATOM 4282 C C . GLY B 1 158 ? -15.852 -15.078 22.766 1 26.7 158 GLY B C 1
ATOM 4283 O O . GLY B 1 158 ? -16.781 -15.734 22.297 1 26.7 158 GLY B O 1
ATOM 4284 N N . LEU B 1 159 ? -16.469 -13.875 23.219 1 25.52 159 LEU B N 1
ATOM 4285 C CA . LEU B 1 159 ? -17.812 -13.602 22.734 1 25.52 159 LEU B CA 1
ATOM 4286 C C . LEU B 1 159 ? -17.844 -13.547 21.203 1 25.52 159 LEU B C 1
ATOM 4288 O O . LEU B 1 159 ? -18.5 -14.367 20.562 1 25.52 159 LEU B O 1
ATOM 4292 N N . ASP B 1 160 ? -18.484 -12.414 20.641 1 26.06 160 ASP B N 1
ATOM 4293 C CA . ASP B 1 160 ? -19.141 -11.977 19.406 1 26.06 160 ASP B CA 1
ATOM 4294 C C . ASP B 1 160 ? -18.125 -11.789 18.281 1 26.06 160 ASP B C 1
ATOM 4296 O O . ASP B 1 160 ? -18.172 -10.797 17.562 1 26.06 160 ASP B O 1
ATOM 4300 N N . ALA B 1 161 ? -17.141 -12.508 18.219 1 29.11 161 ALA B N 1
ATOM 4301 C CA . ALA B 1 161 ? -15.914 -12.406 17.438 1 29.11 161 ALA B CA 1
ATOM 4302 C C . ALA B 1 161 ? -16.188 -12.617 15.945 1 29.11 161 ALA B C 1
ATOM 4304 O O . ALA B 1 161 ? -15.359 -12.289 15.102 1 29.11 161 ALA B O 1
ATOM 4305 N N . ASP B 1 162 ? -17.172 -13.289 15.648 1 30.64 162 ASP B N 1
ATOM 4306 C CA . ASP B 1 162 ? -17.438 -13.703 14.273 1 30.64 162 ASP B CA 1
ATOM 4307 C C . ASP B 1 162 ? -17.781 -12.5 13.398 1 30.64 162 ASP B C 1
ATOM 4309 O O . ASP B 1 162 ? -17.344 -12.422 12.25 1 30.64 162 ASP B O 1
ATOM 4313 N N . GLU B 1 163 ? -18.766 -11.703 13.852 1 29.91 163 GLU B N 1
ATOM 4314 C CA . GLU B 1 163 ? -19.281 -10.555 13.102 1 29.91 163 GLU B CA 1
ATOM 4315 C C . GLU B 1 163 ? -18.203 -9.477 12.945 1 29.91 163 GLU B C 1
ATOM 4317 O O . GLU B 1 163 ? -18.219 -8.727 11.969 1 29.91 163 GLU B O 1
ATOM 4322 N N . SER B 1 164 ? -17.344 -9.406 13.883 1 30.3 164 SER B N 1
ATOM 4323 C CA . SER B 1 164 ? -16.359 -8.32 13.961 1 30.3 164 SER B CA 1
ATOM 4324 C C . SER B 1 164 ? -15.219 -8.523 12.977 1 30.3 164 SER B C 1
ATOM 4326 O O . SER B 1 164 ? -14.586 -7.559 12.547 1 30.3 164 SER B O 1
ATOM 4328 N N . TYR B 1 165 ? -14.938 -9.727 12.688 1 32.34 165 TYR B N 1
ATOM 4329 C CA . TYR B 1 165 ? -13.859 -10.039 11.758 1 32.34 165 TYR B CA 1
ATOM 4330 C C . TYR B 1 165 ? -14.219 -9.625 10.344 1 32.34 165 TYR B C 1
ATOM 4332 O O . TYR B 1 165 ? -13.383 -9.094 9.609 1 32.34 165 TYR B O 1
ATOM 4340 N N . GLU B 1 166 ? -15.445 -10.062 9.953 1 33.75 166 GLU B N 1
ATOM 4341 C CA . GLU B 1 166 ? -15.906 -9.648 8.633 1 33.75 166 GLU B CA 1
ATOM 4342 C C . GLU B 1 166 ? -15.898 -8.125 8.5 1 33.75 166 GLU B C 1
ATOM 4344 O O . GLU B 1 166 ? -15.57 -7.59 7.438 1 33.75 166 GLU B O 1
ATOM 4349 N N . TYR B 1 167 ? -16.328 -7.57 9.578 1 30.61 167 TYR B N 1
ATOM 4350 C CA . TYR B 1 167 ? -16.375 -6.113 9.664 1 30.61 167 TYR B CA 1
ATOM 4351 C C . TYR B 1 167 ? -14.977 -5.52 9.633 1 30.61 167 TYR B C 1
ATOM 4353 O O . TYR B 1 167 ? -14.734 -4.543 8.922 1 30.61 167 TYR B O 1
ATOM 4361 N N . ASP B 1 168 ? -14.133 -6.09 10.352 1 36 168 ASP B N 1
ATOM 4362 C CA . ASP B 1 168 ? -12.766 -5.574 10.438 1 36 168 ASP B CA 1
ATOM 4363 C C . ASP B 1 168 ? -12.031 -5.746 9.109 1 36 168 ASP B C 1
ATOM 4365 O O . ASP B 1 168 ? -11.266 -4.871 8.703 1 36 168 ASP B O 1
ATOM 4369 N N . SER B 1 169 ? -12.289 -6.91 8.438 1 37.12 169 SER B N 1
ATOM 4370 C CA . SER B 1 169 ? -11.672 -7.172 7.141 1 37.12 169 SER B CA 1
ATOM 4371 C C . SER B 1 169 ? -12.172 -6.195 6.082 1 37.12 169 SER B C 1
ATOM 4373 O O . SER B 1 169 ? -11.383 -5.68 5.285 1 37.12 169 SER B O 1
ATOM 4375 N N . TYR B 1 170 ? -13.539 -6.07 6.047 1 34.91 170 TYR B N 1
ATOM 4376 C CA . TYR B 1 170 ? -14.164 -5.145 5.109 1 34.91 170 TYR B CA 1
ATOM 4377 C C . TYR B 1 170 ? -13.688 -3.717 5.352 1 34.91 170 TYR B C 1
ATOM 4379 O O . TYR B 1 170 ? -13.391 -2.984 4.402 1 34.91 170 TYR B O 1
ATOM 4387 N N . TYR B 1 171 ? -13.578 -3.354 6.645 1 38.03 171 TYR B N 1
ATOM 4388 C CA . TYR B 1 171 ? -13.172 -2.002 7.023 1 38.03 171 TYR B CA 1
ATOM 4389 C C . TYR B 1 171 ? -11.703 -1.761 6.703 1 38.03 171 TYR B C 1
ATOM 4391 O O . TYR B 1 171 ? -11.328 -0.666 6.281 1 38.03 171 TYR B O 1
ATOM 4399 N N . ALA B 1 172 ? -10.922 -2.74 6.867 1 44.06 172 ALA B N 1
ATOM 4400 C CA . ALA B 1 172 ? -9.5 -2.66 6.531 1 44.06 172 ALA B CA 1
ATOM 4401 C C . ALA B 1 172 ? -9.305 -2.377 5.043 1 44.06 172 ALA B C 1
ATOM 4403 O O . ALA B 1 172 ? -8.406 -1.625 4.664 1 44.06 172 ALA B O 1
ATOM 4404 N N . HIS B 1 173 ? -10.375 -2.713 4.297 1 53.53 173 HIS B N 1
ATOM 4405 C CA . HIS B 1 173 ? -10.289 -2.539 2.854 1 53.53 173 HIS B CA 1
ATOM 4406 C C . HIS B 1 173 ? -10.516 -1.082 2.459 1 53.53 173 HIS B C 1
ATOM 4408 O O . HIS B 1 173 ? -9.844 -0.567 1.563 1 53.53 173 HIS B O 1
ATOM 4414 N N . THR B 1 174 ? -11.383 -0.464 3.277 1 50.97 174 THR B N 1
ATOM 4415 C CA . THR B 1 174 ? -11.68 0.922 2.938 1 50.97 174 THR B CA 1
ATOM 4416 C C . THR B 1 174 ? -10.492 1.826 3.254 1 50.97 174 THR B C 1
ATOM 4418 O O . THR B 1 174 ? -10.195 2.754 2.5 1 50.97 174 THR B O 1
ATOM 4421 N N . GLU B 1 175 ? -9.836 1.501 4.262 1 65.25 175 GLU B N 1
ATOM 4422 C CA . GLU B 1 175 ? -8.672 2.297 4.645 1 65.25 175 GLU B CA 1
ATOM 4423 C C . GLU B 1 175 ? -7.566 2.197 3.596 1 65.25 175 GLU B C 1
ATOM 4425 O O . GLU B 1 175 ? -6.953 3.201 3.236 1 65.25 175 GLU B O 1
ATOM 4430 N N . ASP B 1 176 ? -7.512 1.068 3 1 71.56 176 ASP B N 1
ATOM 4431 C CA . ASP B 1 176 ? -6.441 0.844 2.033 1 71.56 176 ASP B CA 1
ATOM 4432 C C . ASP B 1 176 ? -6.688 1.635 0.75 1 71.56 176 ASP B C 1
ATOM 4434 O O . ASP B 1 176 ? -5.746 2.17 0.156 1 71.56 176 ASP B O 1
ATOM 4438 N N . VAL B 1 177 ? -7.957 1.755 0.465 1 80.25 177 VAL B N 1
ATOM 4439 C CA . VAL B 1 177 ? -8.289 2.465 -0.766 1 80.25 177 VAL B CA 1
ATOM 4440 C C . VAL B 1 177 ? -8.078 3.963 -0.574 1 80.25 177 VAL B C 1
ATOM 4442 O O . VAL B 1 177 ? -7.617 4.652 -1.487 1 80.25 177 VAL B O 1
ATOM 4445 N N . ALA B 1 178 ? -8.328 4.41 0.642 1 86.31 178 ALA B N 1
ATOM 4446 C CA . ALA B 1 178 ? -8.102 5.824 0.935 1 86.31 178 ALA B CA 1
ATOM 4447 C C . ALA B 1 178 ? -6.609 6.152 0.934 1 86.31 178 ALA B C 1
ATOM 4449 O O . ALA B 1 178 ? -6.199 7.199 0.424 1 86.31 178 ALA B O 1
ATOM 4450 N N . VAL B 1 179 ? -5.859 5.266 1.489 1 87.19 179 VAL B N 1
ATOM 4451 C CA . VAL B 1 179 ? -4.414 5.465 1.511 1 87.19 179 VAL B CA 1
ATOM 4452 C C . VAL B 1 179 ? -3.875 5.484 0.082 1 87.19 179 VAL B C 1
ATOM 4454 O O . VAL B 1 179 ? -3.043 6.328 -0.261 1 87.19 179 VAL B O 1
ATOM 4457 N N . ALA B 1 180 ? -4.363 4.586 -0.724 1 86.31 180 ALA B N 1
ATOM 4458 C CA . ALA B 1 180 ? -3.934 4.543 -2.119 1 86.31 180 ALA B CA 1
ATOM 4459 C C . ALA B 1 180 ? -4.277 5.844 -2.84 1 86.31 180 ALA B C 1
ATOM 4461 O O . ALA B 1 180 ? -3.467 6.367 -3.609 1 86.31 180 ALA B O 1
ATOM 4462 N N . LEU B 1 181 ? -5.453 6.324 -2.543 1 92.25 181 LEU B N 1
ATOM 4463 C CA . LEU B 1 181 ? -5.879 7.57 -3.17 1 92.25 181 LEU B CA 1
ATOM 4464 C C . LEU B 1 181 ? -5 8.734 -2.723 1 92.25 181 LEU B C 1
ATOM 4466 O O . LEU B 1 181 ? -4.527 9.516 -3.551 1 92.25 181 LEU B O 1
ATOM 4470 N N . ALA B 1 182 ? -4.758 8.797 -1.461 1 93.81 182 ALA B N 1
ATOM 4471 C CA . ALA B 1 182 ? -3.91 9.867 -0.941 1 93.81 182 ALA B CA 1
ATOM 4472 C C . ALA B 1 182 ? -2.506 9.789 -1.534 1 93.81 182 ALA B C 1
ATOM 4474 O O . ALA B 1 182 ? -1.926 10.812 -1.905 1 93.81 182 ALA B O 1
ATOM 4475 N N . THR B 1 183 ? -2.021 8.641 -1.627 1 91.38 183 THR B N 1
ATOM 4476 C CA . THR B 1 183 ? -0.672 8.43 -2.141 1 91.38 183 THR B CA 1
ATOM 4477 C C . THR B 1 183 ? -0.58 8.859 -3.604 1 91.38 183 THR B C 1
ATOM 4479 O O . THR B 1 183 ? 0.378 9.523 -4 1 91.38 183 THR B O 1
ATOM 4482 N N . ARG B 1 184 ? -1.572 8.484 -4.375 1 93.62 184 ARG B N 1
ATOM 4483 C CA . ARG B 1 184 ? -1.574 8.844 -5.789 1 93.62 184 ARG B CA 1
ATOM 4484 C C . ARG B 1 184 ? -1.771 10.344 -5.969 1 93.62 184 ARG B C 1
ATOM 4486 O O . ARG B 1 184 ? -1.189 10.953 -6.871 1 93.62 184 ARG B O 1
ATOM 4493 N N . PHE B 1 185 ? -2.602 10.922 -5.156 1 97.25 185 PHE B N 1
ATOM 4494 C CA . PHE B 1 185 ? -2.811 12.359 -5.191 1 97.25 185 PHE B CA 1
ATOM 4495 C C . PHE B 1 185 ? -1.521 13.102 -4.863 1 97.25 185 PHE B C 1
ATOM 4497 O O . PHE B 1 185 ? -1.11 14 -5.602 1 97.25 185 PHE B O 1
ATOM 4504 N N . LEU B 1 186 ? -0.872 12.711 -3.805 1 97 186 LEU B N 1
ATOM 4505 C CA . LEU B 1 186 ? 0.36 13.352 -3.363 1 97 186 LEU B CA 1
ATOM 4506 C C . LEU B 1 186 ? 1.473 13.164 -4.387 1 97 186 LEU B C 1
ATOM 4508 O O . LEU B 1 186 ? 2.234 14.086 -4.664 1 97 186 LEU B O 1
ATOM 4512 N N . SER B 1 187 ? 1.544 11.93 -4.914 1 94.44 187 SER B N 1
ATOM 4513 C CA . SER B 1 187 ? 2.543 11.664 -5.941 1 94.44 187 SER B CA 1
ATOM 4514 C C . SER B 1 187 ? 2.324 12.547 -7.164 1 94.44 187 SER B C 1
ATOM 4516 O O . SER B 1 187 ? 3.283 13.047 -7.762 1 94.44 187 SER B O 1
ATOM 4518 N N . PHE B 1 188 ? 1.077 12.695 -7.543 1 96.62 188 PHE B N 1
ATOM 4519 C CA . PHE B 1 188 ? 0.759 13.547 -8.688 1 96.62 188 PHE B CA 1
ATOM 4520 C C . PHE B 1 188 ? 1.191 14.984 -8.422 1 96.62 188 PHE B C 1
ATOM 4522 O O . PHE B 1 188 ? 1.823 15.609 -9.281 1 96.62 188 PHE B O 1
ATOM 4529 N N . VAL B 1 189 ? 0.946 15.492 -7.277 1 96.94 189 VAL B N 1
ATOM 4530 C CA . VAL B 1 189 ? 1.257 16.875 -6.918 1 96.94 189 VAL B CA 1
ATOM 4531 C C . VAL B 1 189 ? 2.771 17.047 -6.828 1 96.94 189 VAL B C 1
ATOM 4533 O O . VAL B 1 189 ? 3.322 18 -7.398 1 96.94 189 VAL B O 1
ATOM 4536 N N . LEU B 1 190 ? 3.473 16.125 -6.211 1 96.19 190 LEU B N 1
ATOM 4537 C CA . LEU B 1 190 ? 4.879 16.297 -5.863 1 96.19 190 LEU B CA 1
ATOM 4538 C C . LEU B 1 190 ? 5.777 15.938 -7.039 1 96.19 190 LEU B C 1
ATOM 4540 O O . LEU B 1 190 ? 6.879 16.469 -7.176 1 96.19 190 LEU B O 1
ATOM 4544 N N . CYS B 1 191 ? 5.258 15.031 -7.879 1 94.25 191 CYS B N 1
ATOM 4545 C CA . CYS B 1 191 ? 6.156 14.523 -8.906 1 94.25 191 CYS B CA 1
ATOM 4546 C C . CYS B 1 191 ? 5.77 15.055 -10.281 1 94.25 191 CYS B C 1
ATOM 4548 O O . CYS B 1 191 ? 6.602 15.109 -11.188 1 94.25 191 CYS B O 1
ATOM 4550 N N . ARG B 1 192 ? 4.57 15.445 -10.453 1 94.25 192 ARG B N 1
ATOM 4551 C CA . ARG B 1 192 ? 4.145 15.859 -11.781 1 94.25 192 ARG B CA 1
ATOM 4552 C C . ARG B 1 192 ? 3.836 17.359 -11.82 1 94.25 192 ARG B C 1
ATOM 4554 O O . ARG B 1 192 ? 4.246 18.062 -12.742 1 94.25 192 ARG B O 1
ATOM 4561 N N . CYS B 1 193 ? 3.162 17.812 -10.828 1 95.25 193 CYS B N 1
ATOM 4562 C CA . CYS B 1 193 ? 2.795 19.219 -10.812 1 95.25 193 CYS B CA 1
ATOM 4563 C C . CYS B 1 193 ? 3.965 20.078 -10.359 1 95.25 193 CYS B C 1
ATOM 4565 O O . CYS B 1 193 ? 4.281 21.094 -10.992 1 95.25 193 CYS B O 1
ATOM 4567 N N . LEU B 1 194 ? 4.578 19.734 -9.234 1 95.31 194 LEU B N 1
ATOM 4568 C CA . LEU B 1 194 ? 5.68 20.5 -8.672 1 95.31 194 LEU B CA 1
ATOM 4569 C C . LEU B 1 194 ? 6.965 20.281 -9.453 1 95.31 194 LEU B C 1
ATOM 4571 O O . LEU B 1 194 ? 7.363 19.141 -9.688 1 95.31 194 LEU B O 1
ATOM 4575 N N . ASN B 1 195 ? 7.527 21.359 -9.859 1 92.69 195 ASN B N 1
ATOM 4576 C CA . ASN B 1 195 ? 8.844 21.25 -10.477 1 92.69 195 ASN B CA 1
ATOM 4577 C C . ASN B 1 195 ? 9.953 21.172 -9.43 1 92.69 195 ASN B C 1
ATOM 4579 O O . ASN B 1 195 ? 10.203 22.141 -8.711 1 92.69 195 ASN B O 1
ATOM 4583 N N . GLN B 1 196 ? 10.531 19.984 -9.328 1 91.62 196 GLN B N 1
ATOM 4584 C CA . GLN B 1 196 ? 11.625 19.812 -8.383 1 91.62 196 GLN B CA 1
ATOM 4585 C C . GLN B 1 196 ? 12.953 19.594 -9.109 1 91.62 196 GLN B C 1
ATOM 4587 O O . GLN B 1 196 ? 12.977 19.016 -10.195 1 91.62 196 GLN B O 1
ATOM 4592 N N . SER B 1 197 ? 13.93 20.188 -8.617 1 87.12 197 SER B N 1
ATOM 4593 C CA . SER B 1 197 ? 15.266 20.078 -9.203 1 87.12 197 SER B CA 1
ATOM 4594 C C . SER B 1 197 ? 16.344 20.078 -8.125 1 87.12 197 SER B C 1
ATOM 4596 O O . SER B 1 197 ? 16.062 20.344 -6.953 1 87.12 197 SER B O 1
ATOM 4598 N N . GLY B 1 198 ? 17.469 19.594 -8.5 1 85.81 198 GLY B N 1
ATOM 4599 C CA . GLY B 1 198 ? 18.609 19.641 -7.594 1 85.81 198 GLY B CA 1
ATOM 4600 C C . GLY B 1 198 ? 18.797 18.344 -6.832 1 85.81 198 GLY B C 1
ATOM 4601 O O . GLY B 1 198 ? 18.562 17.25 -7.367 1 85.81 198 GLY B O 1
ATOM 4602 N N . TYR B 1 199 ? 19.359 18.516 -5.602 1 88.12 199 TYR B N 1
ATOM 4603 C CA . TYR B 1 199 ? 19.797 17.344 -4.852 1 88.12 199 TYR B CA 1
ATOM 4604 C C . TYR B 1 199 ? 18.844 17.047 -3.703 1 88.12 199 TYR B C 1
ATOM 4606 O O . TYR B 1 199 ? 19.062 16.109 -2.934 1 88.12 199 TYR B O 1
ATOM 4614 N N . MET B 1 200 ? 17.828 17.828 -3.619 1 91.25 200 MET B N 1
ATOM 4615 C CA . MET B 1 200 ? 16.797 17.578 -2.609 1 91.25 200 MET B CA 1
ATOM 4616 C C . MET B 1 200 ? 15.43 17.406 -3.258 1 91.25 200 MET B C 1
ATOM 4618 O O . MET B 1 200 ? 15.094 18.125 -4.199 1 91.25 200 MET B O 1
ATOM 4622 N N . GLU B 1 201 ? 14.742 16.406 -2.811 1 94.56 201 GLU B N 1
ATOM 4623 C CA . GLU B 1 201 ? 13.414 16.141 -3.359 1 94.56 201 GLU B CA 1
ATOM 4624 C C . GLU B 1 201 ? 12.43 15.758 -2.262 1 94.56 201 GLU B C 1
ATOM 4626 O O . GLU B 1 201 ? 12.766 14.977 -1.367 1 94.56 201 GLU B O 1
ATOM 4631 N N . VAL B 1 202 ? 11.273 16.406 -2.266 1 95.12 202 VAL B N 1
ATOM 4632 C CA . VAL B 1 202 ? 10.164 16.016 -1.397 1 95.12 202 VAL B CA 1
ATOM 4633 C C . VAL B 1 202 ? 9.359 14.906 -2.061 1 95.12 202 VAL B C 1
ATOM 4635 O O . VAL B 1 202 ? 8.984 15.016 -3.23 1 95.12 202 VAL B O 1
ATOM 4638 N N . ARG B 1 203 ? 9.156 13.797 -1.296 1 93.19 203 ARG B N 1
ATOM 4639 C CA . ARG B 1 203 ? 8.531 12.602 -1.848 1 93.19 203 ARG B CA 1
ATOM 4640 C C . ARG B 1 203 ? 7.402 12.109 -0.946 1 93.19 203 ARG B C 1
ATOM 4642 O O . ARG B 1 203 ? 7.289 12.531 0.206 1 93.19 203 ARG B O 1
ATOM 4649 N N . VAL B 1 204 ? 6.551 11.32 -1.633 1 91.81 204 VAL B N 1
ATOM 4650 C CA . VAL B 1 204 ? 5.609 10.547 -0.836 1 91.81 204 VAL B CA 1
ATOM 4651 C C . VAL B 1 204 ? 6.34 9.406 -0.132 1 91.81 204 VAL B C 1
ATOM 4653 O O . VAL B 1 204 ? 7.207 8.758 -0.723 1 91.81 204 VAL B O 1
ATOM 4656 N N . ARG B 1 205 ? 6.102 9.328 1.104 1 84.62 205 ARG B N 1
ATOM 4657 C CA . ARG B 1 205 ? 6.668 8.25 1.912 1 84.62 205 ARG B CA 1
ATOM 4658 C C . ARG B 1 205 ? 5.68 7.102 2.059 1 84.62 205 ARG B C 1
ATOM 4660 O O . ARG B 1 205 ? 4.531 7.309 2.455 1 84.62 205 ARG B O 1
ATOM 4667 N N . ILE B 1 206 ? 6.086 5.945 1.639 1 70.62 206 ILE B N 1
ATOM 4668 C CA . ILE B 1 206 ? 5.266 4.746 1.803 1 70.62 206 ILE B CA 1
ATOM 4669 C C . ILE B 1 206 ? 5.926 3.807 2.811 1 70.62 206 ILE B C 1
ATOM 4671 O O . ILE B 1 206 ? 7.09 3.438 2.654 1 70.62 206 ILE B O 1
ATOM 4675 N N . GLU B 1 207 ? 5.254 3.637 3.996 1 63.41 207 GLU B N 1
ATOM 4676 C CA . GLU B 1 207 ? 5.801 2.729 5 1 63.41 207 GLU B CA 1
ATOM 4677 C C . GLU B 1 207 ? 4.762 1.702 5.441 1 63.41 207 GLU B C 1
ATOM 4679 O O . GLU B 1 207 ? 3.582 2.025 5.578 1 63.41 207 GLU B O 1
ATOM 4684 N N . PRO B 1 208 ? 5.137 0.469 5.477 1 53.75 208 PRO B N 1
ATOM 4685 C CA . PRO B 1 208 ? 4.18 -0.581 5.828 1 53.75 208 PRO B CA 1
ATOM 4686 C C . PRO B 1 208 ? 3.523 -0.35 7.191 1 53.75 208 PRO B C 1
ATOM 4688 O O . PRO B 1 208 ? 2.377 -0.75 7.402 1 53.75 208 PRO B O 1
ATOM 4691 N N . GLN B 1 209 ? 4.305 0.231 8.125 1 53.03 209 GLN B N 1
ATOM 4692 C CA . GLN B 1 209 ? 3.812 0.273 9.492 1 53.03 209 GLN B CA 1
ATOM 4693 C C . GLN B 1 209 ? 2.895 1.472 9.711 1 53.03 209 GLN B C 1
ATOM 4695 O O . GLN B 1 209 ? 2.236 1.577 10.75 1 53.03 209 GLN B O 1
ATOM 4700 N N . ASP B 1 210 ? 2.877 2.234 8.727 1 64.81 210 ASP B N 1
ATOM 4701 C CA . ASP B 1 210 ? 2.006 3.398 8.852 1 64.81 210 ASP B CA 1
ATOM 4702 C C . ASP B 1 210 ? 1.454 3.824 7.492 1 64.81 210 ASP B C 1
ATOM 4704 O O . ASP B 1 210 ? 1.706 3.168 6.48 1 64.81 210 ASP B O 1
ATOM 4708 N N . ASP B 1 211 ? 0.602 4.781 7.531 1 73.25 211 ASP B N 1
ATOM 4709 C CA . ASP B 1 211 ? -0.074 5.211 6.309 1 73.25 211 ASP B CA 1
ATOM 4710 C C . ASP B 1 211 ? 0.852 6.059 5.438 1 73.25 211 ASP B C 1
ATOM 4712 O O . ASP B 1 211 ? 0.491 6.43 4.32 1 73.25 211 ASP B O 1
ATOM 4716 N N . GLY B 1 212 ? 2.105 6.293 5.891 1 83.62 212 GLY B N 1
ATOM 4717 C CA . GLY B 1 212 ? 3.057 7.043 5.086 1 83.62 212 GLY B CA 1
ATOM 4718 C C . GLY B 1 212 ? 2.973 8.539 5.301 1 83.62 212 GLY B C 1
ATOM 4719 O O . GLY B 1 212 ? 2.822 9 6.434 1 83.62 212 GLY B O 1
ATOM 4720 N N . GLY B 1 213 ? 3.312 9.297 4.332 1 91.75 213 GLY B N 1
ATOM 4721 C CA . GLY B 1 213 ? 3.322 10.75 4.395 1 91.75 213 GLY B CA 1
ATOM 4722 C C . GLY B 1 213 ? 4.246 11.383 3.375 1 91.75 213 GLY B C 1
ATOM 4723 O O . GLY B 1 213 ? 4.297 10.953 2.221 1 91.75 213 GLY B O 1
ATOM 4724 N N . ILE B 1 214 ? 4.734 12.5 3.75 1 94.44 214 ILE B N 1
ATOM 4725 C CA . ILE B 1 214 ? 5.676 13.227 2.906 1 94.44 214 ILE B CA 1
ATOM 4726 C C . ILE B 1 214 ? 7.043 13.281 3.59 1 94.44 214 ILE B C 1
ATOM 4728 O O . ILE B 1 214 ? 7.129 13.516 4.797 1 94.44 214 ILE B O 1
ATOM 4732 N N . CYS B 1 215 ? 8.086 13.039 2.842 1 91.56 215 CYS B N 1
ATOM 4733 C CA . CYS B 1 215 ? 9.453 13.102 3.348 1 91.56 215 CYS B CA 1
ATOM 4734 C C . CYS B 1 215 ? 10.344 13.922 2.42 1 91.56 215 CYS B C 1
ATOM 4736 O O . CYS B 1 215 ? 9.906 14.328 1.339 1 91.56 215 CYS B O 1
ATOM 4738 N N . ALA B 1 216 ? 11.477 14.227 2.951 1 92.69 216 ALA B N 1
ATOM 4739 C CA . ALA B 1 216 ? 12.492 14.891 2.141 1 92.69 216 ALA B CA 1
ATOM 4740 C C . ALA B 1 216 ? 13.711 14 1.945 1 92.69 216 ALA B C 1
ATOM 4742 O O . ALA B 1 216 ? 14.203 13.391 2.898 1 92.69 216 ALA B O 1
ATOM 4743 N N . MET B 1 217 ? 14.086 13.922 0.714 1 92.38 217 MET B N 1
ATOM 4744 C CA . MET B 1 217 ? 15.242 13.117 0.323 1 92.38 217 MET B CA 1
ATOM 4745 C C . MET B 1 217 ? 16.359 14 -0.224 1 92.38 217 MET B C 1
ATOM 4747 O O . MET B 1 217 ? 16.094 14.984 -0.924 1 92.38 217 MET B O 1
ATOM 4751 N N . GLU B 1 218 ? 17.594 13.602 0.096 1 92.12 218 GLU B N 1
ATOM 4752 C CA . GLU B 1 218 ? 18.766 14.289 -0.441 1 92.12 218 GLU B CA 1
ATOM 4753 C C . GLU B 1 218 ? 19.703 13.305 -1.12 1 92.12 218 GLU B C 1
ATOM 4755 O O . GLU B 1 218 ? 19.938 12.203 -0.611 1 92.12 218 GLU B O 1
ATOM 4760 N N . LEU B 1 219 ? 20.125 13.727 -2.26 1 92.06 219 LEU B N 1
ATOM 4761 C CA . LEU B 1 219 ? 21.078 12.898 -2.986 1 92.06 219 LEU B CA 1
ATOM 4762 C C . LEU B 1 219 ? 22.5 13.125 -2.471 1 92.06 219 LEU B C 1
ATOM 4764 O O . LEU B 1 219 ? 23 14.25 -2.504 1 92.06 219 LEU B O 1
ATOM 4768 N N . GLN B 1 220 ? 23.109 12.133 -1.955 1 89.5 220 GLN B N 1
ATOM 4769 C CA . GLN B 1 220 ? 24.5 12.148 -1.488 1 89.5 220 GLN B CA 1
ATOM 4770 C C . GLN B 1 220 ? 25.344 11.172 -2.287 1 89.5 220 GLN B C 1
ATOM 4772 O O . GLN B 1 220 ? 24.891 10.602 -3.281 1 89.5 220 GLN B O 1
ATOM 4777 N N . ASP B 1 221 ? 26.531 11.031 -1.913 1 84.5 221 ASP B N 1
ATOM 4778 C CA . ASP B 1 221 ? 27.469 10.188 -2.65 1 84.5 221 ASP B CA 1
ATOM 4779 C C . ASP B 1 221 ? 26.984 8.742 -2.699 1 84.5 221 ASP B C 1
ATOM 4781 O O . ASP B 1 221 ? 27.078 8.086 -3.74 1 84.5 221 ASP B O 1
ATOM 4785 N N . LYS B 1 222 ? 26.438 8.336 -1.63 1 82.88 222 LYS B N 1
ATOM 4786 C CA . LYS B 1 222 ? 26.031 6.941 -1.532 1 82.88 222 LYS B CA 1
ATOM 4787 C C . LYS B 1 222 ? 24.609 6.742 -2.047 1 82.88 222 LYS B C 1
ATOM 4789 O O . LYS B 1 222 ? 24.094 5.621 -2.055 1 82.88 222 LYS B O 1
ATOM 4794 N N . GLY B 1 223 ? 24.016 7.906 -2.467 1 88.81 223 GLY B N 1
ATOM 4795 C CA . GLY B 1 223 ? 22.656 7.805 -2.965 1 88.81 223 GLY B CA 1
ATOM 4796 C C . GLY B 1 223 ? 21.672 8.68 -2.209 1 88.81 223 GLY B C 1
ATOM 4797 O O . GLY B 1 223 ? 22.078 9.625 -1.523 1 88.81 223 GLY B O 1
ATOM 4798 N N . TRP B 1 224 ? 20.422 8.336 -2.477 1 89.88 224 TRP B N 1
ATOM 4799 C CA . TRP B 1 224 ? 19.391 9.141 -1.829 1 89.88 224 TRP B CA 1
ATOM 4800 C C . TRP B 1 224 ? 19.266 8.789 -0.35 1 89.88 224 TRP B C 1
ATOM 4802 O O . TRP B 1 224 ? 19.219 7.609 0.012 1 89.88 224 TRP B O 1
ATOM 4812 N N . GLN B 1 225 ? 19.328 9.781 0.489 1 87.69 225 GLN B N 1
ATOM 4813 C CA . GLN B 1 225 ? 19.156 9.617 1.929 1 87.69 225 GLN B CA 1
ATOM 4814 C C . GLN B 1 225 ? 17.984 10.461 2.439 1 87.69 225 GLN B C 1
ATOM 4816 O O . GLN B 1 225 ? 17.812 11.602 2.014 1 87.69 225 GLN B O 1
ATOM 4821 N N . MET B 1 226 ? 17.266 9.852 3.26 1 86.5 226 MET B N 1
ATOM 4822 C CA . MET B 1 226 ? 16.156 10.586 3.861 1 86.5 226 MET B CA 1
ATOM 4823 C C . MET B 1 226 ? 16.656 11.562 4.922 1 86.5 226 MET B C 1
ATOM 4825 O O . MET B 1 226 ? 17.266 11.148 5.914 1 86.5 226 MET B O 1
ATOM 4829 N N . THR B 1 227 ? 16.469 12.812 4.734 1 85.25 227 THR B N 1
ATOM 4830 C CA . THR B 1 227 ? 16.922 13.844 5.66 1 85.25 227 THR B CA 1
ATOM 4831 C C . THR B 1 227 ? 15.812 14.234 6.633 1 85.25 227 THR B C 1
ATOM 4833 O O . THR B 1 227 ? 16.078 14.539 7.797 1 85.25 227 THR B O 1
ATOM 4836 N N . PHE B 1 228 ? 14.539 14.266 6.133 1 85.31 228 PHE B N 1
ATOM 4837 C CA . PHE B 1 228 ? 13.367 14.531 6.957 1 85.31 228 PHE B CA 1
ATOM 4838 C C . PHE B 1 228 ? 12.297 13.477 6.73 1 85.31 228 PHE B C 1
ATOM 4840 O O . PHE B 1 228 ? 11.703 13.398 5.652 1 85.31 228 PHE B O 1
ATOM 4847 N N . SER B 1 229 ? 12 12.719 7.699 1 82.12 229 SER B N 1
ATOM 4848 C CA . SER B 1 229 ? 11.102 11.578 7.527 1 82.12 229 SER B CA 1
ATOM 4849 C C . SER B 1 229 ? 9.648 12 7.648 1 82.12 229 SER B C 1
ATOM 4851 O O . SER B 1 229 ? 8.75 11.289 7.188 1 82.12 229 SER B O 1
ATOM 4853 N N . ARG B 1 230 ? 9.5 13.195 8.242 1 86.56 230 ARG B N 1
ATOM 4854 C CA . ARG B 1 230 ? 8.117 13.547 8.531 1 86.56 230 ARG B CA 1
ATOM 4855 C C . ARG B 1 230 ? 7.844 15.016 8.219 1 86.56 230 ARG B C 1
ATOM 4857 O O . ARG B 1 230 ? 7.426 15.781 9.102 1 86.56 230 ARG B O 1
ATOM 4864 N N . VAL B 1 231 ? 8.023 15.273 6.93 1 91.56 231 VAL B N 1
ATOM 4865 C CA . VAL B 1 231 ? 7.547 16.578 6.5 1 91.56 231 VAL B CA 1
ATOM 4866 C C . VAL B 1 231 ? 6.055 16.703 6.793 1 91.56 231 VAL B C 1
ATOM 4868 O O . VAL B 1 231 ? 5.59 17.766 7.234 1 91.56 231 VAL B O 1
ATOM 4871 N N . ALA B 1 232 ? 5.367 15.625 6.602 1 95.12 232 ALA B N 1
ATOM 4872 C CA . ALA B 1 232 ? 3.973 15.453 7 1 95.12 232 ALA B CA 1
ATOM 4873 C C . ALA B 1 232 ? 3.627 13.984 7.188 1 95.12 232 ALA B C 1
ATOM 4875 O O . ALA B 1 232 ? 4.188 13.117 6.512 1 95.12 232 ALA B O 1
ATOM 4876 N N . ILE B 1 233 ? 2.701 13.797 8.109 1 92.38 233 ILE B N 1
ATOM 4877 C CA . ILE B 1 233 ? 2.24 12.445 8.398 1 92.38 233 ILE B CA 1
ATOM 4878 C C . ILE B 1 233 ? 0.875 12.219 7.754 1 92.38 233 ILE B C 1
ATOM 4880 O O . ILE B 1 233 ? 0.009 13.094 7.793 1 92.38 233 ILE B O 1
ATOM 4884 N N . LEU B 1 234 ? 0.778 11.031 7.141 1 91.62 234 LEU B N 1
ATOM 4885 C CA . LEU B 1 234 ? -0.51 10.672 6.559 1 91.62 234 LEU B CA 1
ATOM 4886 C C . LEU B 1 234 ? -1.31 9.789 7.512 1 91.62 234 LEU B C 1
ATOM 4888 O O . LEU B 1 234 ? -0.772 8.836 8.078 1 91.62 234 LEU B O 1
ATOM 4892 N N . GLU B 1 235 ? -2.521 10.18 7.781 1 87.25 235 GLU B N 1
ATOM 4893 C CA . GLU B 1 235 ? -3.459 9.383 8.578 1 87.25 235 GLU B CA 1
ATOM 4894 C C . GLU B 1 235 ? -4.734 9.094 7.789 1 87.25 235 GLU B C 1
ATOM 4896 O O . GLU B 1 235 ? -5.453 10.008 7.395 1 87.25 235 GLU B O 1
ATOM 4901 N N . ALA B 1 236 ? -4.789 7.836 7.465 1 83.25 236 ALA B N 1
ATOM 4902 C CA . ALA B 1 236 ? -5.992 7.422 6.746 1 83.25 236 ALA B CA 1
ATOM 4903 C C . ALA B 1 236 ? -6.953 6.68 7.668 1 83.25 236 ALA B C 1
ATOM 4905 O O . ALA B 1 236 ? -6.527 5.98 8.594 1 83.25 236 ALA B O 1
ATOM 4906 N N . LYS B 1 237 ? -8.141 6.934 7.566 1 71.31 237 LYS B N 1
ATOM 4907 C CA . LYS B 1 237 ? -9.148 6.211 8.336 1 71.31 237 LYS B CA 1
ATOM 4908 C C . LYS B 1 237 ? -10.133 5.492 7.41 1 71.31 237 LYS B C 1
ATOM 4910 O O . LYS B 1 237 ? -10.32 5.898 6.262 1 71.31 237 LYS B O 1
ATOM 4915 N N . ARG B 1 238 ? -10.539 4.391 7.984 1 55.91 238 ARG B N 1
ATOM 4916 C CA . ARG B 1 238 ? -11.562 3.588 7.324 1 55.91 238 ARG B CA 1
ATOM 4917 C C . ARG B 1 238 ? -12.812 4.414 7.055 1 55.91 238 ARG B C 1
ATOM 4919 O O . ARG B 1 238 ? -13.086 5.395 7.754 1 55.91 238 ARG B O 1
ATOM 4926 N N . GLY B 1 239 ? -13.344 4.449 5.863 1 50.12 239 GLY B N 1
ATOM 4927 C CA . GLY B 1 239 ? -14.547 5.133 5.418 1 50.12 239 GLY B CA 1
ATOM 4928 C C . GLY B 1 239 ? -15.422 5.605 6.566 1 50.12 239 GLY B C 1
ATOM 4929 O O . GLY B 1 239 ? -14.938 6.242 7.504 1 50.12 239 GLY B O 1
ATOM 4930 N N . LEU B 1 240 ? -16.75 5.074 6.234 1 43.78 240 LEU B N 1
ATOM 4931 C CA . LEU B 1 240 ? -18.016 5.785 6.316 1 43.78 240 LEU B CA 1
ATOM 4932 C C . LEU B 1 240 ? -18.391 6.043 7.77 1 43.78 240 LEU B C 1
ATOM 4934 O O . LEU B 1 240 ? -19.078 5.227 8.391 1 43.78 240 LEU B O 1
ATOM 4938 N N . GLY B 1 241 ? -17.406 6.047 8.586 1 47.25 241 GLY B N 1
ATOM 4939 C CA . GLY B 1 241 ? -18.5 6.605 9.383 1 47.25 241 GLY B CA 1
ATOM 4940 C C . GLY B 1 241 ? -19.375 7.551 8.594 1 47.25 241 GLY B C 1
ATOM 4941 O O . GLY B 1 241 ? -19.344 7.574 7.367 1 47.25 241 GLY B O 1
ATOM 4942 N N . HIS B 1 242 ? -20.219 8.344 9.195 1 54.03 242 HIS B N 1
ATOM 4943 C CA . HIS B 1 242 ? -21.297 9.25 8.805 1 54.03 242 HIS B CA 1
ATOM 4944 C C . HIS B 1 242 ? -20.734 10.523 8.164 1 54.03 242 HIS B C 1
ATOM 4946 O O . HIS B 1 242 ? -19.812 11.133 8.695 1 54.03 242 HIS B O 1
ATOM 4952 N N . VAL B 1 243 ? -20.547 10.383 6.73 1 57.19 243 VAL B N 1
ATOM 4953 C CA . VAL B 1 243 ? -20.453 11.719 6.145 1 57.19 243 VAL B CA 1
ATOM 4954 C C . VAL B 1 243 ? -21.734 12.492 6.418 1 57.19 243 VAL B C 1
ATOM 4956 O O . VAL B 1 243 ? -22.844 11.969 6.219 1 57.19 243 VAL B O 1
ATOM 4959 N N . ALA B 1 244 ? -21.5 13.383 7.246 1 60.41 244 ALA B N 1
ATOM 4960 C CA . ALA B 1 244 ? -22.688 14.18 7.562 1 60.41 244 ALA B CA 1
ATOM 4961 C C . ALA B 1 244 ? -22.547 15.609 7.043 1 60.41 244 ALA B C 1
ATOM 4963 O O . ALA B 1 244 ? -21.422 16.094 6.848 1 60.41 244 ALA B O 1
ATOM 4964 N N . ARG B 1 245 ? -23.594 16.016 6.641 1 59.88 245 ARG B N 1
ATOM 4965 C CA . ARG B 1 245 ? -23.641 17.406 6.211 1 59.88 245 ARG B CA 1
ATOM 4966 C C . ARG B 1 245 ? -23.422 18.359 7.391 1 59.88 245 ARG B C 1
ATOM 4968 O O . ARG B 1 245 ? -24.016 18.172 8.453 1 59.88 245 ARG B O 1
ATOM 4975 N N . ASP B 1 246 ? -22.406 19.109 7.199 1 58.25 246 ASP B N 1
ATOM 4976 C CA . ASP B 1 246 ? -22.219 20.156 8.195 1 58.25 246 ASP B CA 1
ATOM 4977 C C . ASP B 1 246 ? -23.375 21.156 8.172 1 58.25 246 ASP B C 1
ATOM 4979 O O . ASP B 1 246 ? -23.625 21.797 7.148 1 58.25 246 ASP B O 1
ATOM 4983 N N . PRO B 1 247 ? -24.047 21.141 9.188 1 59 247 PRO B N 1
ATOM 4984 C CA . PRO B 1 247 ? -25.203 22.047 9.18 1 59 247 PRO B CA 1
ATOM 4985 C C . PRO B 1 247 ? -24.812 23.5 8.906 1 59 247 PRO B C 1
ATOM 4987 O O . PRO B 1 247 ? -25.609 24.25 8.336 1 59 247 PRO B O 1
ATOM 4990 N N . ALA B 1 248 ? -23.656 23.875 9.305 1 57.53 248 ALA B N 1
ATOM 4991 C CA . ALA B 1 248 ? -23.25 25.266 9.172 1 57.53 248 ALA B CA 1
ATOM 4992 C C . ALA B 1 248 ? -22.828 25.578 7.738 1 57.53 248 ALA B C 1
ATOM 4994 O O . ALA B 1 248 ? -23.172 26.641 7.203 1 57.53 248 ALA B O 1
ATOM 4995 N N . THR B 1 249 ? -22.172 24.719 7.156 1 59.28 249 THR B N 1
ATOM 4996 C CA . THR B 1 249 ? -21.578 25.016 5.855 1 59.28 249 THR B CA 1
ATOM 4997 C C . THR B 1 249 ? -22.328 24.266 4.746 1 59.28 249 THR B C 1
ATOM 4999 O O . THR B 1 249 ? -22.219 24.625 3.572 1 59.28 249 THR B O 1
ATOM 5002 N N . GLY B 1 250 ? -23.078 23.359 5.18 1 57.62 250 GLY B N 1
ATOM 5003 C CA . GLY B 1 250 ? -23.766 22.516 4.215 1 57.62 250 GLY B CA 1
ATOM 5004 C C . GLY B 1 250 ? -22.859 21.516 3.531 1 57.62 250 GLY B C 1
ATOM 5005 O O . GLY B 1 250 ? -23.297 20.75 2.686 1 57.62 250 GLY B O 1
ATOM 5006 N N . GLU B 1 251 ? -21.656 21.656 3.992 1 62.97 251 GLU B N 1
ATOM 5007 C CA . GLU B 1 251 ? -20.703 20.781 3.307 1 62.97 251 GLU B CA 1
ATOM 5008 C C . GLU B 1 251 ? -20.609 19.422 3.99 1 62.97 251 GLU B C 1
ATOM 5010 O O . GLU B 1 251 ? -20.766 19.312 5.207 1 62.97 251 GLU B O 1
ATOM 5015 N N . PHE B 1 252 ? -20.516 18.422 3.195 1 63.44 252 PHE B N 1
ATOM 5016 C CA . PHE B 1 252 ? -20.359 17.062 3.715 1 63.44 252 PHE B CA 1
ATOM 5017 C C . PHE B 1 252 ? -18.938 16.844 4.23 1 63.44 252 PHE B C 1
ATOM 5019 O O . PHE B 1 252 ? -17.969 17.281 3.609 1 63.44 252 PHE B O 1
ATOM 5026 N N . GLN B 1 253 ? -19 16.453 5.48 1 68.5 253 GLN B N 1
ATOM 5027 C CA . GLN B 1 253 ? -17.688 16.156 6.055 1 68.5 253 GLN B CA 1
ATOM 5028 C C . GLN B 1 253 ? -17.703 14.828 6.797 1 68.5 253 GLN B C 1
ATOM 5030 O O . GLN B 1 253 ? -18.75 14.383 7.27 1 68.5 253 GLN B O 1
ATOM 5035 N N . PRO B 1 254 ? -16.516 14.133 6.758 1 67.31 254 PRO B N 1
ATOM 5036 C CA . PRO B 1 254 ? -16.422 12.906 7.555 1 67.31 254 PRO B CA 1
ATOM 5037 C C . PRO B 1 254 ? -16.625 13.148 9.047 1 67.31 254 PRO B C 1
ATOM 5039 O O . PRO B 1 254 ? -16.188 14.18 9.57 1 67.31 254 PRO B O 1
ATOM 5042 N N . VAL B 1 255 ? -17.484 12.352 9.578 1 62.06 255 VAL B N 1
ATOM 5043 C CA . VAL B 1 255 ? -17.719 12.438 11.016 1 62.06 255 VAL B CA 1
ATOM 5044 C C . VAL B 1 255 ? -17.078 11.258 11.727 1 62.06 255 VAL B C 1
ATOM 5046 O O . VAL B 1 255 ? -17.328 10.102 11.383 1 62.06 255 VAL B O 1
ATOM 5049 N N . SER B 1 256 ? -15.953 11.438 12.32 1 65 256 SER B N 1
ATOM 5050 C CA . SER B 1 256 ? -15.328 10.406 13.141 1 65 256 SER B CA 1
ATOM 5051 C C . SER B 1 256 ? -14.953 10.938 14.516 1 65 256 SER B C 1
ATOM 5053 O O . SER B 1 256 ? -14.297 11.977 14.633 1 65 256 SER B O 1
ATOM 5055 N N . THR B 1 257 ? -15.398 10.242 15.516 1 66 257 THR B N 1
ATOM 5056 C CA . THR B 1 257 ? -15.133 10.672 16.875 1 66 257 THR B CA 1
ATOM 5057 C C . THR B 1 257 ? -13.68 10.391 17.266 1 66 257 THR B C 1
ATOM 5059 O O . THR B 1 257 ? -13.094 11.109 18.078 1 66 257 THR B O 1
ATOM 5062 N N . ASN B 1 258 ? -13.109 9.469 16.609 1 79.94 258 ASN B N 1
ATOM 5063 C CA . ASN B 1 258 ? -11.797 9.07 17.109 1 79.94 258 ASN B CA 1
ATOM 5064 C C . ASN B 1 258 ? -10.68 9.562 16.172 1 79.94 258 ASN B C 1
ATOM 5066 O O . ASN B 1 258 ? -9.5 9.305 16.438 1 79.94 258 ASN B O 1
ATOM 5070 N N . LEU B 1 259 ? -11.086 10.32 15.258 1 84.44 259 LEU B N 1
ATOM 5071 C CA . LEU B 1 259 ? -10.086 10.789 14.305 1 84.44 259 LEU B CA 1
ATOM 5072 C C . LEU B 1 259 ? -9.125 11.781 14.969 1 84.44 259 LEU B C 1
ATOM 5074 O O . LEU B 1 259 ? -7.91 11.617 14.898 1 84.44 259 LEU B O 1
ATOM 5078 N N . LEU B 1 260 ? -9.703 12.727 15.68 1 88.56 260 LEU B N 1
ATOM 5079 C CA . LEU B 1 260 ? -8.906 13.805 16.25 1 88.56 260 LEU B CA 1
ATOM 5080 C C . LEU B 1 260 ? -7.945 13.266 17.312 1 88.56 260 LEU B C 1
ATOM 5082 O O . LEU B 1 260 ? -6.746 13.555 17.281 1 88.56 260 LEU B O 1
ATOM 5086 N N . PRO B 1 261 ? -8.422 12.43 18.234 1 90.31 261 PRO B N 1
ATOM 5087 C CA . PRO B 1 261 ? -7.484 11.883 19.203 1 90.31 261 PRO B CA 1
ATOM 5088 C C . PRO B 1 261 ? -6.359 11.07 18.562 1 90.31 261 PRO B C 1
ATOM 5090 O O . PRO B 1 261 ? -5.215 11.133 19.016 1 90.31 261 PRO B O 1
ATOM 5093 N N . GLN B 1 262 ? -6.656 10.391 17.594 1 86.56 262 GLN B N 1
ATOM 5094 C CA . GLN B 1 262 ? -5.641 9.578 16.938 1 86.56 262 GLN B CA 1
ATOM 5095 C C . GLN B 1 262 ? -4.625 10.445 16.203 1 86.56 262 GLN B C 1
ATOM 5097 O O . GLN B 1 262 ? -3.43 10.156 16.203 1 86.56 262 GLN B O 1
ATOM 5102 N N . CYS B 1 263 ? -5.141 11.492 15.578 1 91.19 263 CYS B N 1
ATOM 5103 C CA . CYS B 1 263 ? -4.234 12.453 14.953 1 91.19 263 CYS B CA 1
ATOM 5104 C C . CYS B 1 263 ? -3.293 13.062 15.984 1 91.19 263 CYS B C 1
ATOM 5106 O O . CYS B 1 263 ? -2.092 13.188 15.734 1 91.19 263 CYS B O 1
ATOM 5108 N N . LEU B 1 264 ? -3.861 13.398 17.109 1 93.69 264 LEU B N 1
ATOM 5109 C CA . LEU B 1 264 ? -3.043 13.977 18.172 1 93.69 264 LEU B CA 1
ATOM 5110 C C . LEU B 1 264 ? -1.983 12.984 18.641 1 93.69 264 LEU B C 1
ATOM 5112 O O . LEU B 1 264 ? -0.817 13.344 18.812 1 93.69 264 LEU B O 1
ATOM 5116 N N . GLY B 1 265 ? -2.43 11.773 18.828 1 91.5 265 GLY B N 1
ATOM 5117 C CA . GLY B 1 265 ? -1.483 10.742 19.234 1 91.5 265 GLY B CA 1
ATOM 5118 C C . GLY B 1 265 ? -0.334 10.578 18.266 1 91.5 265 GLY B C 1
ATOM 5119 O O . GLY B 1 265 ? 0.829 10.531 18.672 1 91.5 265 GLY B O 1
ATOM 5120 N N . GLU B 1 266 ? -0.646 10.539 16.984 1 88.62 266 GLU B N 1
ATOM 5121 C CA . GLU B 1 266 ? 0.377 10.398 15.953 1 88.62 266 GLU B CA 1
ATOM 5122 C C . GLU B 1 266 ? 1.313 11.602 15.945 1 88.62 266 GLU B C 1
ATOM 5124 O O . GLU B 1 266 ? 2.521 11.461 15.742 1 88.62 266 GLU B O 1
ATOM 5129 N N . ALA B 1 267 ? 0.729 12.727 16.125 1 92.56 267 ALA B N 1
ATOM 5130 C CA . ALA B 1 267 ? 1.522 13.953 16.141 1 92.56 267 ALA B CA 1
ATOM 5131 C C . ALA B 1 267 ? 2.496 13.969 17.312 1 92.56 267 ALA B C 1
ATOM 5133 O O . ALA B 1 267 ? 3.66 14.344 17.156 1 92.56 267 ALA B O 1
ATOM 5134 N N . ILE B 1 268 ? 2.062 13.562 18.453 1 92.06 268 ILE B N 1
ATOM 5135 C CA . ILE B 1 268 ? 2.893 13.57 19.656 1 92.06 268 ILE B CA 1
ATOM 5136 C C . ILE B 1 268 ? 4.043 12.578 19.484 1 92.06 268 ILE B C 1
ATOM 5138 O O . ILE B 1 268 ? 5.195 12.898 19.797 1 92.06 268 ILE B O 1
ATOM 5142 N N . ILE B 1 269 ? 3.723 11.469 18.969 1 86.31 269 ILE B N 1
ATOM 5143 C CA . ILE B 1 269 ? 4.742 10.445 18.766 1 86.31 269 ILE B CA 1
ATOM 5144 C C . ILE B 1 269 ? 5.797 10.953 17.797 1 86.31 269 ILE B C 1
ATOM 5146 O O . ILE B 1 269 ? 7 10.82 18.047 1 86.31 269 ILE B O 1
ATOM 5150 N N . ALA B 1 270 ? 5.312 11.484 16.781 1 84.5 270 ALA B N 1
ATOM 5151 C CA . ALA B 1 270 ? 6.227 12.016 15.773 1 84.5 270 ALA B CA 1
ATOM 5152 C C . ALA B 1 270 ? 7.09 13.133 16.359 1 84.5 270 ALA B C 1
ATOM 5154 O O . ALA B 1 270 ? 8.297 13.188 16.109 1 84.5 270 ALA B O 1
ATOM 5155 N N . TRP B 1 271 ? 6.504 13.961 17.062 1 89.56 271 TRP B N 1
ATOM 5156 C CA . TRP B 1 271 ? 7.18 15.109 17.656 1 89.56 271 TRP B CA 1
ATOM 5157 C C . TRP B 1 271 ? 8.219 14.656 18.688 1 89.56 271 TRP B C 1
ATOM 5159 O O . TRP B 1 271 ? 9.367 15.117 18.656 1 89.56 271 TRP B O 1
ATOM 5169 N N . LYS B 1 272 ? 7.844 13.781 19.438 1 84.62 272 LYS B N 1
ATOM 5170 C CA . LYS B 1 272 ? 8.727 13.312 20.5 1 84.62 272 LYS B CA 1
ATOM 5171 C C . LYS B 1 272 ? 9.867 12.477 19.938 1 84.62 272 LYS B C 1
ATOM 5173 O O . LYS B 1 272 ? 10.969 12.453 20.5 1 84.62 272 LYS B O 1
ATOM 5178 N N . SER B 1 273 ? 9.609 11.766 18.875 1 76.12 273 SER B N 1
ATOM 5179 C CA . SER B 1 273 ? 10.609 10.891 18.266 1 76.12 273 SER B CA 1
ATOM 5180 C C . SER B 1 273 ? 11.648 11.688 17.484 1 76.12 273 SER B C 1
ATOM 5182 O O . SER B 1 273 ? 12.711 11.164 17.156 1 76.12 273 SER B O 1
ATOM 5184 N N . THR B 1 274 ? 11.328 12.891 17.234 1 73.69 274 THR B N 1
ATOM 5185 C CA . THR B 1 274 ? 12.273 13.75 16.531 1 73.69 274 THR B CA 1
ATOM 5186 C C . THR B 1 274 ? 13.398 14.195 17.469 1 73.69 274 THR B C 1
ATOM 5188 O O . THR B 1 274 ? 13.133 14.641 18.594 1 73.69 274 THR B O 1
ATOM 5191 N N . PRO B 1 275 ? 14.617 13.961 16.984 1 71.62 275 PRO B N 1
ATOM 5192 C CA . PRO B 1 275 ? 15.727 14.414 17.828 1 71.62 275 PRO B CA 1
ATOM 5193 C C . PRO B 1 275 ? 15.609 15.883 18.219 1 71.62 275 PRO B C 1
ATOM 5195 O O . PRO B 1 275 ? 15.117 16.703 17.438 1 71.62 275 PRO B O 1
ATOM 5198 N N . LYS B 1 276 ? 16.094 16.156 19.328 1 73 276 LYS B N 1
ATOM 5199 C CA . LYS B 1 276 ? 15.953 17.484 19.922 1 73 276 LYS B CA 1
ATOM 5200 C C . LYS B 1 276 ? 16.516 18.562 18.984 1 73 276 LYS B C 1
ATOM 5202 O O . LYS B 1 276 ? 15.93 19.641 18.859 1 73 276 LYS B O 1
ATOM 5207 N N . GLU B 1 277 ? 17.594 18.203 18.297 1 67.5 277 GLU B N 1
ATOM 5208 C CA . GLU B 1 277 ? 18.281 19.156 17.438 1 67.5 277 GLU B CA 1
ATOM 5209 C C . GLU B 1 277 ? 17.422 19.5 16.219 1 67.5 277 GLU B C 1
ATOM 5211 O O . GLU B 1 277 ? 17.547 20.594 15.648 1 67.5 277 GLU B O 1
ATOM 5216 N N . GLU B 1 278 ? 16.516 18.625 15.914 1 67.62 278 GLU B N 1
ATOM 5217 C CA . GLU B 1 278 ? 15.719 18.781 14.703 1 67.62 278 GLU B CA 1
ATOM 5218 C C . GLU B 1 278 ? 14.258 19.062 15.039 1 67.62 278 GLU B C 1
ATOM 5220 O O . GLU B 1 278 ? 13.453 19.344 14.148 1 67.62 278 GLU B O 1
ATOM 5225 N N . ARG B 1 279 ? 14.047 19.031 16.297 1 72.38 279 ARG B N 1
ATOM 5226 C CA . ARG B 1 279 ? 12.648 19.125 16.703 1 72.38 279 ARG B CA 1
ATOM 5227 C C . ARG B 1 279 ? 12.133 20.547 16.609 1 72.38 279 ARG B C 1
ATOM 5229 O O . ARG B 1 279 ? 12.734 21.469 17.156 1 72.38 279 ARG B O 1
ATOM 5236 N N . ASN B 1 280 ? 11.242 20.656 15.633 1 78.06 280 ASN B N 1
ATOM 5237 C CA . ASN B 1 280 ? 10.484 21.906 15.648 1 78.06 280 ASN B CA 1
ATOM 5238 C C . ASN B 1 280 ? 9.102 21.719 16.266 1 78.06 280 ASN B C 1
ATOM 5240 O O . ASN B 1 280 ? 8.711 20.594 16.594 1 78.06 280 ASN B O 1
ATOM 5244 N N . ASN B 1 281 ? 8.484 22.781 16.656 1 87.62 281 ASN B N 1
ATOM 5245 C CA . ASN B 1 281 ? 7.227 22.719 17.391 1 87.62 281 ASN B CA 1
ATOM 5246 C C . ASN B 1 281 ? 6.043 22.453 16.453 1 87.62 281 ASN B C 1
ATOM 5248 O O . ASN B 1 281 ? 4.895 22.422 16.906 1 87.62 281 ASN B O 1
ATOM 5252 N N . ASP B 1 282 ? 6.391 22.219 15.164 1 93 282 ASP B N 1
ATOM 5253 C CA . ASP B 1 282 ? 5.309 22.094 14.188 1 93 282 ASP B CA 1
ATOM 5254 C C . ASP B 1 282 ? 5.234 20.688 13.617 1 93 282 ASP B C 1
ATOM 5256 O O . ASP B 1 282 ? 6.25 20.125 13.203 1 93 282 ASP B O 1
ATOM 5260 N N . VAL B 1 283 ? 4.082 20.078 13.656 1 94.75 283 VAL B N 1
ATOM 5261 C CA . VAL B 1 283 ? 3.822 18.781 13.031 1 94.75 283 VAL B CA 1
ATOM 5262 C C . VAL B 1 283 ? 2.627 18.891 12.094 1 94.75 283 VAL B C 1
ATOM 5264 O O . VAL B 1 283 ? 1.572 19.422 12.469 1 94.75 283 VAL B O 1
ATOM 5267 N N . PHE B 1 284 ? 2.816 18.453 10.883 1 96.19 284 PHE B N 1
ATOM 5268 C CA . PHE B 1 284 ? 1.749 18.5 9.891 1 96.19 284 PHE B CA 1
ATOM 5269 C C . PHE B 1 284 ? 1.189 17.094 9.641 1 96.19 284 PHE B C 1
ATOM 5271 O O . PHE B 1 284 ? 1.946 16.141 9.508 1 96.19 284 PHE B O 1
ATOM 5278 N N . LEU B 1 285 ? -0.105 17.047 9.633 1 95.56 285 LEU B N 1
ATOM 5279 C CA . LEU B 1 285 ? -0.796 15.812 9.297 1 95.56 285 LEU B CA 1
ATOM 5280 C C . LEU B 1 285 ? -1.681 16 8.07 1 95.56 285 LEU B C 1
ATOM 5282 O O . LEU B 1 285 ? -2.34 17.031 7.926 1 95.56 285 LEU B O 1
ATOM 5286 N N . LEU B 1 286 ? -1.595 15.055 7.199 1 96.12 286 LEU B N 1
ATOM 5287 C CA . LEU B 1 286 ? -2.541 14.883 6.102 1 96.12 286 LEU B CA 1
ATOM 5288 C C . LEU B 1 286 ? -3.539 13.773 6.41 1 96.12 286 LEU B C 1
ATOM 5290 O O . LEU B 1 286 ? -3.15 12.617 6.613 1 96.12 286 LEU B O 1
ATOM 5294 N N . VAL B 1 287 ? -4.793 14.156 6.465 1 92.38 287 VAL B N 1
ATOM 5295 C CA . VAL B 1 287 ? -5.824 13.195 6.836 1 92.38 287 VAL B CA 1
ATOM 5296 C C . VAL B 1 287 ? -6.691 12.867 5.621 1 92.38 287 VAL B C 1
ATOM 5298 O O . VAL B 1 287 ? -7.082 13.766 4.871 1 92.38 287 VAL B O 1
ATOM 5301 N N . ILE B 1 288 ? -6.938 11.586 5.438 1 91 288 ILE B N 1
ATOM 5302 C CA . ILE B 1 288 ? -7.828 11.203 4.352 1 91 288 ILE B CA 1
ATOM 5303 C C . ILE B 1 288 ? -8.883 10.227 4.867 1 91 288 ILE B C 1
ATOM 5305 O O . ILE B 1 288 ? -8.57 9.305 5.625 1 91 288 ILE B O 1
ATOM 5309 N N . VAL B 1 289 ? -10.125 10.531 4.602 1 86.12 289 VAL B N 1
ATOM 5310 C CA . VAL B 1 289 ? -11.281 9.664 4.82 1 86.12 289 VAL B CA 1
ATOM 5311 C C . VAL B 1 289 ? -12.047 9.484 3.508 1 86.12 289 VAL B C 1
ATOM 5313 O O . VAL B 1 289 ? -12.672 10.422 3.012 1 86.12 289 VAL B O 1
ATOM 5316 N N . ASN B 1 290 ? -12 8.25 2.955 1 83.81 290 ASN B N 1
ATOM 5317 C CA . ASN B 1 290 ? -12.531 8.023 1.614 1 83.81 290 ASN B CA 1
ATOM 5318 C C . ASN B 1 290 ? -11.906 8.969 0.594 1 83.81 290 ASN B C 1
ATOM 5320 O O . ASN B 1 290 ? -10.711 8.891 0.325 1 83.81 290 ASN B O 1
ATOM 5324 N N . THR B 1 291 ? -12.781 9.938 0.129 1 90.75 291 THR B N 1
ATOM 5325 C CA . THR B 1 291 ? -12.242 10.859 -0.86 1 90.75 291 THR B CA 1
ATOM 5326 C C . THR B 1 291 ? -12.008 12.234 -0.24 1 90.75 291 THR B C 1
ATOM 5328 O O . THR B 1 291 ? -11.578 13.164 -0.926 1 90.75 291 THR B O 1
ATOM 5331 N N . PHE B 1 292 ? -12.227 12.352 1.071 1 90.94 292 PHE B N 1
ATOM 5332 C CA . PHE B 1 292 ? -12.086 13.633 1.748 1 90.94 292 PHE B CA 1
ATOM 5333 C C . PHE B 1 292 ? -10.68 13.781 2.33 1 90.94 292 PHE B C 1
ATOM 5335 O O . PHE B 1 292 ? -10.195 12.891 3.023 1 90.94 292 PHE B O 1
ATOM 5342 N N . PHE B 1 293 ? -10.102 14.883 2.035 1 93.75 293 PHE B N 1
ATOM 5343 C CA . PHE B 1 293 ? -8.719 15.195 2.373 1 93.75 293 PHE B CA 1
ATOM 5344 C C . PHE B 1 293 ? -8.633 16.453 3.217 1 93.75 293 PHE B C 1
ATOM 5346 O O . PHE B 1 293 ? -9.352 17.422 2.961 1 93.75 293 PHE B O 1
ATOM 5353 N N . ARG B 1 294 ? -7.82 16.422 4.277 1 94.12 294 ARG B N 1
ATOM 5354 C CA . ARG B 1 294 ? -7.695 17.562 5.18 1 94.12 294 ARG B CA 1
ATOM 5355 C C . ARG B 1 294 ? -6.27 17.703 5.707 1 94.12 294 ARG B C 1
ATOM 5357 O O . ARG B 1 294 ? -5.574 16.703 5.883 1 94.12 294 ARG B O 1
ATOM 5364 N N . LEU B 1 295 ? -5.836 18.922 5.883 1 96.38 295 LEU B N 1
ATOM 5365 C CA . LEU B 1 295 ? -4.543 19.172 6.508 1 96.38 295 LEU B CA 1
ATOM 5366 C C . LEU B 1 295 ? -4.723 19.672 7.938 1 96.38 295 LEU B C 1
ATOM 5368 O O . LEU B 1 295 ? -5.598 20.5 8.211 1 96.38 295 LEU B O 1
ATOM 5372 N N . ILE B 1 296 ? -3.953 19.156 8.805 1 96.19 296 ILE B N 1
ATOM 5373 C CA . ILE B 1 296 ? -3.939 19.547 10.211 1 96.19 296 ILE B CA 1
ATOM 5374 C C . ILE B 1 296 ? -2.525 19.953 10.617 1 96.19 296 ILE B C 1
ATOM 5376 O O . ILE B 1 296 ? -1.546 19.344 10.18 1 96.19 296 ILE B O 1
ATOM 5380 N N . HIS B 1 297 ? -2.451 20.969 11.375 1 97.12 297 HIS B N 1
ATOM 5381 C CA . HIS B 1 297 ? -1.199 21.453 11.938 1 97.12 297 HIS B CA 1
ATOM 5382 C C . HIS B 1 297 ? -1.25 21.469 13.461 1 97.12 297 HIS B C 1
ATOM 5384 O O . HIS B 1 297 ? -2.164 22.062 14.047 1 97.12 297 HIS B O 1
ATOM 5390 N N . PHE B 1 298 ? -0.314 20.797 14.102 1 97.12 298 PHE B N 1
ATOM 5391 C CA . PHE B 1 298 ? -0.141 20.859 15.547 1 97.12 298 PHE B CA 1
ATOM 5392 C C . PHE B 1 298 ? 1.086 21.688 15.914 1 97.12 298 PHE B C 1
ATOM 5394 O O . PHE B 1 298 ? 2.164 21.484 15.352 1 97.12 298 PHE B O 1
ATOM 5401 N N . ARG B 1 299 ? 0.92 22.531 16.812 1 96.88 299 ARG B N 1
ATOM 5402 C CA . ARG B 1 299 ? 2.023 23.281 17.391 1 96.88 299 ARG B CA 1
ATOM 5403 C C . ARG B 1 299 ? 2.182 22.969 18.875 1 96.88 299 ARG B C 1
ATOM 5405 O O . ARG B 1 299 ? 1.274 23.234 19.672 1 96.88 299 ARG B O 1
ATOM 5412 N N . PHE B 1 300 ? 3.311 22.5 19.219 1 96.44 300 PHE B N 1
ATOM 5413 C CA . PHE B 1 300 ? 3.572 22.109 20.594 1 96.44 300 PHE B CA 1
ATOM 5414 C C . PHE B 1 300 ? 4.18 23.266 21.375 1 96.44 300 PHE B C 1
ATOM 5416 O O . PHE B 1 300 ? 5.117 23.906 20.922 1 96.44 300 PHE B O 1
ATOM 5423 N N . GLY B 1 301 ? 3.641 23.438 22.578 1 95.81 301 GLY B N 1
ATOM 5424 C CA . GLY B 1 301 ? 4.168 24.484 23.453 1 95.81 301 GLY B CA 1
ATOM 5425 C C . GLY B 1 301 ? 5.59 24.219 23.906 1 95.81 301 GLY B C 1
ATOM 5426 O O . GLY B 1 301 ? 6.031 23.062 23.938 1 95.81 301 GLY B O 1
ATOM 5427 N N . SER B 1 302 ? 6.23 25.281 24.312 1 94 302 SER B N 1
ATOM 5428 C CA . SER B 1 302 ? 7.645 25.203 24.672 1 94 302 SER B CA 1
ATOM 5429 C C . SER B 1 302 ? 7.855 24.328 25.906 1 94 302 SER B C 1
ATOM 5431 O O . SER B 1 302 ? 8.922 23.734 26.078 1 94 302 SER B O 1
ATOM 5433 N N . ASP B 1 303 ? 6.859 24.203 26.734 1 95.12 303 ASP B N 1
ATOM 5434 C CA . ASP B 1 303 ? 7.004 23.438 27.969 1 95.12 303 ASP B CA 1
ATOM 5435 C C . ASP B 1 303 ? 6.246 22.109 27.875 1 95.12 303 ASP B C 1
ATOM 5437 O O . ASP B 1 303 ? 6.016 21.453 28.906 1 95.12 303 ASP B O 1
ATOM 5441 N N . TYR B 1 304 ? 5.812 21.828 26.734 1 95.69 304 TYR B N 1
ATOM 5442 C CA . TYR B 1 304 ? 4.973 20.656 26.578 1 95.69 304 TYR B CA 1
ATOM 5443 C C . TYR B 1 304 ? 5.762 19.375 26.891 1 95.69 304 TYR B C 1
ATOM 5445 O O . TYR B 1 304 ? 5.215 18.422 27.438 1 95.69 304 TYR B O 1
ATOM 5453 N N . LEU B 1 305 ? 6.949 19.344 26.469 1 93.12 305 LEU B N 1
ATOM 5454 C CA . LEU B 1 305 ? 7.773 18.172 26.75 1 93.12 305 LEU B CA 1
ATOM 5455 C C . LEU B 1 305 ? 7.914 17.969 28.25 1 93.12 305 LEU B C 1
ATOM 5457 O O . LEU B 1 305 ? 7.891 16.828 28.734 1 93.12 305 LEU B O 1
ATOM 5461 N N . GLU B 1 306 ? 8.172 19.016 28.969 1 93.56 306 GLU B N 1
ATOM 5462 C CA . GLU B 1 306 ? 8.227 18.953 30.422 1 93.56 306 GLU B CA 1
ATOM 5463 C C . GLU B 1 306 ? 6.938 18.375 31.016 1 93.56 306 GLU B C 1
ATOM 5465 O O . GLU B 1 306 ? 6.973 17.594 31.953 1 93.56 306 GLU B O 1
ATOM 5470 N N . TYR B 1 307 ? 5.844 18.797 30.438 1 94.75 307 TYR B N 1
ATOM 5471 C CA . TYR B 1 307 ? 4.543 18.297 30.859 1 94.75 307 TYR B CA 1
ATOM 5472 C C . TYR B 1 307 ? 4.426 16.797 30.609 1 94.75 307 TYR B C 1
ATOM 5474 O O . TYR B 1 307 ? 4.004 16.031 31.484 1 94.75 307 TYR B O 1
ATOM 5482 N N . LEU B 1 308 ? 4.816 16.359 29.406 1 92.06 308 LEU B N 1
ATOM 5483 C CA . LEU B 1 308 ? 4.719 14.953 29.016 1 92.06 308 LEU B CA 1
ATOM 5484 C C . LEU B 1 308 ? 5.605 14.078 29.906 1 92.06 308 LEU B C 1
ATOM 5486 O O . LEU B 1 308 ? 5.238 12.945 30.234 1 92.06 308 LEU B O 1
ATOM 5490 N N . ASP B 1 309 ? 6.711 14.617 30.266 1 90.69 309 ASP B N 1
ATOM 5491 C CA . ASP B 1 309 ? 7.719 13.812 30.953 1 90.69 309 ASP B CA 1
ATOM 5492 C C . ASP B 1 309 ? 7.629 13.977 32.469 1 90.69 309 ASP B C 1
ATOM 5494 O O . ASP B 1 309 ? 8.508 13.523 33.188 1 90.69 309 ASP B O 1
ATOM 5498 N N . ALA B 1 310 ? 6.66 14.672 32.844 1 93.06 310 ALA B N 1
ATOM 5499 C CA . ALA B 1 310 ? 6.512 14.828 34.312 1 93.06 310 ALA B CA 1
ATOM 5500 C C . ALA B 1 310 ? 6.516 13.477 35 1 93.06 310 ALA B C 1
ATOM 5502 O O . ALA B 1 310 ? 5.887 12.523 34.531 1 93.06 310 ALA B O 1
ATOM 5503 N N . PRO B 1 311 ? 7.176 13.312 36.125 1 91.56 311 PRO B N 1
ATOM 5504 C CA . PRO B 1 311 ? 7.367 12 36.75 1 91.56 311 PRO B CA 1
ATOM 5505 C C . PRO B 1 311 ? 6.133 11.531 37.531 1 91.56 311 PRO B C 1
ATOM 5507 O O . PRO B 1 311 ? 5.988 10.336 37.781 1 91.56 311 PRO B O 1
ATOM 5510 N N . ASP B 1 312 ? 5.305 12.477 38 1 89.56 312 ASP B N 1
ATOM 5511 C CA . ASP B 1 312 ? 4.117 12.094 38.75 1 89.56 312 ASP B CA 1
ATOM 5512 C C . ASP B 1 312 ? 2.949 13.031 38.438 1 89.56 312 ASP B C 1
ATOM 5514 O O . ASP B 1 312 ? 3.135 14.086 37.844 1 89.56 312 ASP B O 1
ATOM 5518 N N . PRO B 1 313 ? 1.763 12.633 38.906 1 88.75 313 PRO B N 1
ATOM 5519 C CA . PRO B 1 313 ? 0.565 13.406 38.562 1 88.75 313 PRO B CA 1
ATOM 5520 C C . PRO B 1 313 ? 0.565 14.797 39.219 1 88.75 313 PRO B C 1
ATOM 5522 O O . PRO B 1 313 ? 0.04 15.742 38.625 1 88.75 313 PRO B O 1
ATOM 5525 N N . ARG B 1 314 ? 1.074 14.883 40.375 1 91.69 314 ARG B N 1
ATOM 5526 C CA . ARG B 1 314 ? 1.091 16.172 41.031 1 91.69 314 ARG B CA 1
ATOM 5527 C C . ARG B 1 314 ? 1.934 17.188 40.281 1 91.69 314 ARG B C 1
ATOM 5529 O O . ARG B 1 314 ? 1.515 18.328 40.062 1 91.69 314 ARG B O 1
ATOM 5536 N N . MET B 1 315 ? 3.1 16.75 39.844 1 93.5 315 MET B N 1
ATOM 5537 C CA . MET B 1 315 ? 3.973 17.625 39.062 1 93.5 315 MET B CA 1
ATOM 5538 C C . MET B 1 315 ? 3.354 17.938 37.719 1 93.5 315 MET B C 1
ATOM 5540 O O . MET B 1 315 ? 3.469 19.062 37.219 1 93.5 315 MET B O 1
ATOM 5544 N N . GLN B 1 316 ? 2.789 17 37.062 1 94.06 316 GLN B N 1
ATOM 5545 C CA . GLN B 1 316 ? 2.154 17.203 35.781 1 94.06 316 GLN B CA 1
ATOM 5546 C C . GLN B 1 316 ? 1.044 18.25 35.875 1 94.06 316 GLN B C 1
ATOM 5548 O O . GLN B 1 316 ? 0.933 19.125 35.031 1 94.06 316 GLN B O 1
ATOM 5553 N N . LEU B 1 317 ? 0.29 18.141 36.969 1 91.81 317 LEU B N 1
ATOM 5554 C CA . LEU B 1 317 ? -0.791 19.094 37.188 1 91.81 317 LEU B CA 1
ATOM 5555 C C . LEU B 1 317 ? -0.238 20.484 37.469 1 91.81 317 LEU B C 1
ATOM 5557 O O . LEU B 1 317 ? -0.804 21.484 37.031 1 91.81 317 LEU B O 1
ATOM 5561 N N . SER B 1 318 ? 0.81 20.516 38.188 1 93.94 318 SER B N 1
ATOM 5562 C CA . SER B 1 318 ? 1.438 21.797 38.5 1 93.94 318 SER B CA 1
ATOM 5563 C C . SER B 1 318 ? 1.914 22.484 37.219 1 93.94 318 SER B C 1
ATOM 5565 O O . SER B 1 318 ? 1.757 23.703 37.062 1 93.94 318 SER B O 1
ATOM 5567 N N . ILE B 1 319 ? 2.508 21.75 36.344 1 95.12 319 ILE B N 1
ATOM 5568 C CA . ILE B 1 319 ? 2.977 22.297 35.062 1 95.12 319 ILE B CA 1
ATOM 5569 C C . ILE B 1 319 ? 1.785 22.75 34.25 1 95.12 319 ILE B C 1
ATOM 5571 O O . ILE B 1 319 ? 1.825 23.828 33.625 1 95.12 319 ILE B O 1
ATOM 5575 N N . ALA B 1 320 ? 0.754 22 34.25 1 93.94 320 ALA B N 1
ATOM 5576 C CA . ALA B 1 320 ? -0.445 22.281 33.469 1 93.94 320 ALA B CA 1
ATOM 5577 C C . ALA B 1 320 ? -1.109 23.578 33.938 1 93.94 320 ALA B C 1
ATOM 5579 O O . ALA B 1 320 ? -1.603 24.359 33.125 1 93.94 320 ALA B O 1
ATOM 5580 N N . LEU B 1 321 ? -1.113 23.812 35.219 1 90.75 321 LEU B N 1
ATOM 5581 C CA . LEU B 1 321 ? -1.865 24.938 35.781 1 90.75 321 LEU B CA 1
ATOM 5582 C C . LEU B 1 321 ? -0.996 26.188 35.875 1 90.75 321 LEU B C 1
ATOM 5584 O O . LEU B 1 321 ? -1.5 27.281 36.156 1 90.75 321 LEU B O 1
ATOM 5588 N N . ASP B 1 322 ? 0.285 26 35.625 1 94.12 322 ASP B N 1
ATOM 5589 C CA . ASP B 1 322 ? 1.174 27.156 35.625 1 94.12 322 ASP B CA 1
ATOM 5590 C C . ASP B 1 322 ? 0.922 28.062 34.406 1 94.12 322 ASP B C 1
ATOM 5592 O O . ASP B 1 322 ? 1.261 27.688 33.281 1 94.12 322 ASP B O 1
ATOM 5596 N N . GLN B 1 323 ? 0.415 29.25 34.625 1 91.06 323 GLN B N 1
ATOM 5597 C CA . GLN B 1 323 ? 0.018 30.156 33.562 1 91.06 323 GLN B CA 1
ATOM 5598 C C . GLN B 1 323 ? 1.235 30.703 32.812 1 91.06 323 GLN B C 1
ATOM 5600 O O . GLN B 1 323 ? 1.11 31.203 31.703 1 91.06 323 GLN B O 1
ATOM 5605 N N . ASN B 1 324 ? 2.402 30.531 33.375 1 93.94 324 ASN B N 1
ATOM 5606 C CA . ASN B 1 324 ? 3.623 31 32.719 1 93.94 324 ASN B CA 1
ATOM 5607 C C . ASN B 1 324 ? 4.238 29.938 31.828 1 93.94 324 ASN B C 1
ATOM 5609 O O . ASN B 1 324 ? 5.191 30.219 31.094 1 93.94 324 ASN B O 1
ATOM 5613 N N . LYS B 1 325 ? 3.689 28.797 31.797 1 95.44 325 LYS B N 1
ATOM 5614 C CA . LYS B 1 325 ? 4.23 27.703 30.984 1 95.44 325 LYS B CA 1
ATOM 5615 C C . LYS B 1 325 ? 3.316 27.391 29.812 1 95.44 325 LYS B C 1
ATOM 5617 O O . LYS B 1 325 ? 2.092 27.391 29.953 1 95.44 325 LYS B O 1
ATOM 5622 N N . ASP B 1 326 ? 3.896 27.25 28.703 1 95.88 326 ASP B N 1
ATOM 5623 C CA . ASP B 1 326 ? 3.193 26.828 27.5 1 95.88 326 ASP B CA 1
ATOM 5624 C C . ASP B 1 326 ? 3.186 25.297 27.375 1 95.88 326 ASP B C 1
ATOM 5626 O O . ASP B 1 326 ? 3.961 24.734 26.594 1 95.88 326 ASP B O 1
ATOM 5630 N N . SER B 1 327 ? 2.285 24.656 28.047 1 96.25 327 SER B N 1
ATOM 5631 C CA . SER B 1 327 ? 2.293 23.203 28.141 1 96.25 327 SER B CA 1
ATOM 5632 C C . SER B 1 327 ? 1.175 22.578 27.312 1 96.25 327 SER B C 1
ATOM 5634 O O . SER B 1 327 ? 0.771 21.438 27.562 1 96.25 327 SER B O 1
ATOM 5636 N N . ALA B 1 328 ? 0.595 23.344 26.391 1 97.06 328 ALA B N 1
ATOM 5637 C CA . ALA B 1 328 ? -0.521 22.844 25.594 1 97.06 328 ALA B CA 1
ATOM 5638 C C . ALA B 1 328 ? -0.101 22.625 24.141 1 97.06 328 ALA B C 1
ATOM 5640 O O . ALA B 1 328 ? 0.988 23.031 23.734 1 97.06 328 ALA B O 1
ATOM 5641 N N . VAL B 1 329 ? -0.905 21.875 23.453 1 97.25 329 VAL B N 1
ATOM 5642 C CA . VAL B 1 329 ? -0.77 21.672 22.016 1 97.25 329 VAL B CA 1
ATOM 5643 C C . VAL B 1 329 ? -1.903 22.391 21.281 1 97.25 329 VAL B C 1
ATOM 5645 O O . VAL B 1 329 ? -3.076 22.219 21.625 1 97.25 329 VAL B O 1
ATOM 5648 N N . MET B 1 330 ? -1.561 23.203 20.328 1 97.19 330 MET B N 1
ATOM 5649 C CA . MET B 1 330 ? -2.551 23.922 19.516 1 97.19 330 MET B CA 1
ATOM 5650 C C . MET B 1 330 ? -2.744 23.234 18.172 1 97.19 330 MET B C 1
ATOM 5652 O O . MET B 1 330 ? -1.771 22.859 17.516 1 97.19 330 MET B O 1
ATOM 5656 N N . MET B 1 331 ? -3.943 23.078 17.812 1 96.56 331 MET B N 1
ATOM 5657 C CA . MET B 1 331 ? -4.262 22.469 16.531 1 96.56 331 MET B CA 1
ATOM 5658 C C . MET B 1 331 ? -4.984 23.453 15.617 1 96.56 331 MET B C 1
ATOM 5660 O O . MET B 1 331 ? -5.961 24.078 16.031 1 96.56 331 MET B O 1
ATOM 5664 N N . GLU B 1 332 ? -4.555 23.594 14.422 1 95.75 332 GLU B N 1
ATOM 5665 C CA . GLU B 1 332 ? -5.234 24.266 13.32 1 95.75 332 GLU B CA 1
ATOM 5666 C C . GLU B 1 332 ? -5.535 23.281 12.18 1 95.75 332 GLU B C 1
ATOM 5668 O O . GLU B 1 332 ? -4.828 22.297 12.008 1 95.75 332 GLU B O 1
ATOM 5673 N N . SER B 1 333 ? -6.609 23.547 11.484 1 93.69 333 SER B N 1
ATOM 5674 C CA . SER B 1 333 ? -6.949 22.625 10.406 1 93.69 333 SER B CA 1
ATOM 5675 C C . SER B 1 333 ? -7.609 23.359 9.242 1 93.69 333 SER B C 1
ATOM 5677 O O . SER B 1 333 ? -8.227 24.406 9.43 1 93.69 333 SER B O 1
ATOM 5679 N N . SER B 1 334 ? -7.414 22.859 8.078 1 92.75 334 SER B N 1
ATOM 5680 C CA . SER B 1 334 ? -8.172 23.297 6.91 1 92.75 334 SER B CA 1
ATOM 5681 C C . SER B 1 334 ? -9.555 22.672 6.883 1 92.75 334 SER B C 1
ATOM 5683 O O . SER B 1 334 ? -9.852 21.766 7.664 1 92.75 334 SER B O 1
ATOM 5685 N N . LYS B 1 335 ? -10.359 23.188 6.035 1 90.31 335 LYS B N 1
ATOM 5686 C CA . LYS B 1 335 ? -11.594 22.469 5.734 1 90.31 335 LYS B CA 1
ATOM 5687 C C . LYS B 1 335 ? -11.305 21.141 5.047 1 90.31 335 LYS B C 1
ATOM 5689 O O . LYS B 1 335 ? -10.156 20.844 4.707 1 90.31 335 LYS B O 1
ATOM 5694 N N . TRP B 1 336 ? -12.375 20.344 4.91 1 91.12 336 TRP B N 1
ATOM 5695 C CA . TRP B 1 336 ? -12.273 19.094 4.152 1 91.12 336 TRP B CA 1
ATOM 5696 C C . TRP B 1 336 ? -12.359 19.359 2.654 1 91.12 336 TRP B C 1
ATOM 5698 O O . TRP B 1 336 ? -13.188 20.172 2.207 1 91.12 336 TRP B O 1
ATOM 5708 N N . PHE B 1 337 ? -11.492 18.766 1.889 1 93.12 337 PHE B N 1
ATOM 5709 C CA . PHE B 1 337 ? -11.508 18.828 0.431 1 93.12 337 PHE B CA 1
ATOM 5710 C C . PHE B 1 337 ? -11.914 17.469 -0.151 1 93.12 337 PHE B C 1
ATOM 5712 O O . PHE B 1 337 ? -11.273 16.453 0.122 1 93.12 337 PHE B O 1
ATOM 5719 N N . ASN B 1 338 ? -13.008 17.484 -0.839 1 92.81 338 ASN B N 1
ATOM 5720 C CA . ASN B 1 338 ? -13.406 16.281 -1.556 1 92.81 338 ASN B CA 1
ATOM 5721 C C . ASN B 1 338 ? -12.648 16.125 -2.875 1 92.81 338 ASN B C 1
ATOM 5723 O O . ASN B 1 338 ? -12.898 16.875 -3.82 1 92.81 338 ASN B O 1
ATOM 5727 N N . LEU B 1 339 ? -11.812 15.133 -3.033 1 95.38 339 LEU B N 1
ATOM 5728 C CA . LEU B 1 339 ? -10.93 14.969 -4.188 1 95.38 339 LEU B CA 1
ATOM 5729 C C . LEU B 1 339 ? -11.727 14.594 -5.43 1 95.38 339 LEU B C 1
ATOM 5731 O O . LEU B 1 339 ? -11.195 14.609 -6.543 1 95.38 339 LEU B O 1
ATOM 5735 N N . GLU B 1 340 ? -12.977 14.32 -5.242 1 93.94 340 GLU B N 1
ATOM 5736 C CA . GLU B 1 340 ? -13.844 14.094 -6.398 1 93.94 340 GLU B CA 1
ATOM 5737 C C . GLU B 1 340 ? -14.164 15.398 -7.117 1 93.94 340 GLU B C 1
ATOM 5739 O O . GLU B 1 340 ? -14.484 15.398 -8.305 1 93.94 340 GLU B O 1
ATOM 5744 N N . VAL B 1 341 ? -14.062 16.422 -6.375 1 94.69 341 VAL B N 1
ATOM 5745 C CA . VAL B 1 341 ? -14.484 17.734 -6.875 1 94.69 341 VAL B CA 1
ATOM 5746 C C . VAL B 1 341 ? -13.266 18.516 -7.348 1 94.69 341 VAL B C 1
ATOM 5748 O O . VAL B 1 341 ? -12.344 18.766 -6.574 1 94.69 341 VAL B O 1
ATOM 5751 N N . PRO B 1 342 ? -13.273 19.016 -8.617 1 95.75 342 PRO B N 1
ATOM 5752 C CA . PRO B 1 342 ? -12.117 19.719 -9.172 1 95.75 342 PRO B CA 1
ATOM 5753 C C . PRO B 1 342 ? -11.656 20.891 -8.305 1 95.75 342 PRO B C 1
ATOM 5755 O O . PRO B 1 342 ? -10.469 21.016 -8.016 1 95.75 342 PRO B O 1
ATOM 5758 N N . GLY B 1 343 ? -12.555 21.734 -7.891 1 93.88 343 GLY B N 1
ATOM 5759 C CA . GLY B 1 343 ? -12.203 22.859 -7.043 1 93.88 343 GLY B CA 1
ATOM 5760 C C . GLY B 1 343 ? -11.531 22.453 -5.75 1 93.88 343 GLY B C 1
ATOM 5761 O O . GLY B 1 343 ? -10.586 23.094 -5.297 1 93.88 343 GLY B O 1
ATOM 5762 N N . HIS B 1 344 ? -11.984 21.406 -5.164 1 95.19 344 HIS B N 1
ATOM 5763 C CA . HIS B 1 344 ? -11.406 20.891 -3.928 1 95.19 344 HIS B CA 1
ATOM 5764 C C . HIS B 1 344 ? -10.039 20.281 -4.176 1 95.19 344 HIS B C 1
ATOM 5766 O O . HIS B 1 344 ? -9.141 20.391 -3.334 1 95.19 344 HIS B O 1
ATOM 5772 N N . ARG B 1 345 ? -9.875 19.688 -5.34 1 96.5 345 ARG B N 1
ATOM 5773 C CA . ARG B 1 345 ? -8.562 19.156 -5.703 1 96.5 345 ARG B CA 1
ATOM 5774 C C . ARG B 1 345 ? -7.531 20.266 -5.82 1 96.5 345 ARG B C 1
ATOM 5776 O O . ARG B 1 345 ? -6.398 20.125 -5.363 1 96.5 345 ARG B O 1
ATOM 5783 N N . LYS B 1 346 ? -7.969 21.297 -6.43 1 94.94 346 LYS B N 1
ATOM 5784 C CA . LYS B 1 346 ? -7.074 22.453 -6.562 1 94.94 346 LYS B CA 1
ATOM 5785 C C . LYS B 1 346 ? -6.684 23 -5.195 1 94.94 346 LYS B C 1
ATOM 5787 O O . LYS B 1 346 ? -5.508 23.281 -4.949 1 94.94 346 LYS B O 1
ATOM 5792 N N . ALA B 1 347 ? -7.66 23.109 -4.363 1 93.75 347 ALA B N 1
ATOM 5793 C CA . ALA B 1 347 ? -7.398 23.641 -3.023 1 93.75 347 ALA B CA 1
ATOM 5794 C C . ALA B 1 347 ? -6.457 22.719 -2.256 1 93.75 347 ALA B C 1
ATOM 5796 O O . ALA B 1 347 ? -5.531 23.172 -1.586 1 93.75 347 ALA B O 1
ATOM 5797 N N . ALA B 1 348 ? -6.707 21.453 -2.328 1 96.06 348 ALA B N 1
ATOM 5798 C CA . ALA B 1 348 ? -5.859 20.469 -1.663 1 96.06 348 ALA B CA 1
ATOM 5799 C C . ALA B 1 348 ? -4.43 20.516 -2.203 1 96.06 348 ALA B C 1
ATOM 5801 O O . ALA B 1 348 ? -3.469 20.5 -1.432 1 96.06 348 ALA B O 1
ATOM 5802 N N . MET B 1 349 ? -4.336 20.547 -3.5 1 96.25 349 MET B N 1
ATOM 5803 C CA . MET B 1 349 ? -3.025 20.656 -4.141 1 96.25 349 MET B CA 1
ATOM 5804 C C . MET B 1 349 ? -2.281 21.891 -3.66 1 96.25 349 MET B C 1
ATOM 5806 O O . MET B 1 349 ? -1.102 21.828 -3.311 1 96.25 349 MET B O 1
ATOM 5810 N N . CYS B 1 350 ? -2.953 23 -3.645 1 94.12 350 CYS B N 1
ATOM 5811 C CA . CYS B 1 350 ? -2.346 24.266 -3.215 1 94.12 350 CYS B CA 1
ATOM 5812 C C . CYS B 1 350 ? -1.844 24.156 -1.778 1 94.12 350 CYS B C 1
ATOM 5814 O O . CYS B 1 350 ? -0.783 24.688 -1.448 1 94.12 350 CYS B O 1
ATOM 5816 N N . HIS B 1 351 ? -2.551 23.531 -0.968 1 94.94 351 HIS B N 1
ATOM 5817 C CA . HIS B 1 351 ? -2.131 23.344 0.417 1 94.94 351 HIS B CA 1
ATOM 5818 C C . HIS B 1 351 ? -0.865 22.5 0.501 1 94.94 351 HIS B C 1
ATOM 5820 O O . HIS B 1 351 ? 0.036 22.797 1.288 1 94.94 351 HIS B O 1
ATOM 5826 N N . VAL B 1 352 ? -0.831 21.422 -0.28 1 96.12 352 VAL B N 1
ATOM 5827 C CA . VAL B 1 352 ? 0.344 20.547 -0.279 1 96.12 352 VAL B CA 1
ATOM 5828 C C . VAL B 1 352 ? 1.562 21.328 -0.764 1 96.12 352 VAL B C 1
ATOM 5830 O O . VAL B 1 352 ? 2.643 21.234 -0.174 1 96.12 352 VAL B O 1
ATOM 5833 N N . LEU B 1 353 ? 1.379 22.125 -1.81 1 94.62 353 LEU B N 1
ATOM 5834 C CA . LEU B 1 353 ? 2.471 22.938 -2.338 1 94.62 353 LEU B CA 1
ATOM 5835 C C . LEU B 1 353 ? 2.914 23.969 -1.319 1 94.62 353 LEU B C 1
ATOM 5837 O O . LEU B 1 353 ? 4.109 24.234 -1.174 1 94.62 353 LEU B O 1
ATOM 5841 N N . ALA B 1 354 ? 1.97 24.562 -0.666 1 93.69 354 ALA B N 1
ATOM 5842 C CA . ALA B 1 354 ? 2.285 25.531 0.381 1 93.69 354 ALA B CA 1
ATOM 5843 C C . ALA B 1 354 ? 3.068 24.875 1.515 1 93.69 354 ALA B C 1
ATOM 5845 O O . ALA B 1 354 ? 3.971 25.484 2.09 1 93.69 354 ALA B O 1
ATOM 5846 N N . LEU B 1 355 ? 2.701 23.688 1.854 1 94.31 355 LEU B N 1
ATOM 5847 C CA . LEU B 1 355 ? 3.412 22.922 2.879 1 94.31 355 LEU B CA 1
ATOM 5848 C C . LEU B 1 355 ? 4.863 22.688 2.473 1 94.31 355 LEU B C 1
ATOM 5850 O O . LEU B 1 355 ? 5.773 22.828 3.291 1 94.31 355 LEU B O 1
ATOM 5854 N N . VAL B 1 356 ? 5.059 22.297 1.245 1 92.81 356 VAL B N 1
ATOM 5855 C CA . VAL B 1 356 ? 6.41 22.047 0.747 1 92.81 356 VAL B CA 1
ATOM 5856 C C . VAL B 1 356 ? 7.223 23.344 0.828 1 92.81 356 VAL B C 1
ATOM 5858 O O . VAL B 1 356 ? 8.391 23.328 1.229 1 92.81 356 VAL B O 1
ATOM 5861 N N . ARG B 1 357 ? 6.625 24.422 0.453 1 91.06 357 ARG B N 1
ATOM 5862 C CA . ARG B 1 357 ? 7.301 25.703 0.541 1 91.06 357 ARG B CA 1
ATOM 5863 C C . ARG B 1 357 ? 7.633 26.047 1.988 1 91.06 357 ARG B C 1
ATOM 5865 O O . ARG B 1 357 ? 8.734 26.516 2.283 1 91.06 357 ARG B O 1
ATOM 5872 N N . TRP B 1 358 ? 6.66 25.906 2.793 1 90.62 358 TRP B N 1
ATOM 5873 C CA . TRP B 1 358 ? 6.867 26.125 4.219 1 90.62 358 TRP B CA 1
ATOM 5874 C C . TRP B 1 358 ? 8.055 25.312 4.73 1 90.62 358 TRP B C 1
ATOM 5876 O O . TRP B 1 358 ? 8.914 25.844 5.441 1 90.62 358 TRP B O 1
ATOM 5886 N N . PHE B 1 359 ? 8.109 24.109 4.383 1 90.75 359 PHE B N 1
ATOM 5887 C CA . PHE B 1 359 ? 9.18 23.203 4.789 1 90.75 359 PHE B CA 1
ATOM 5888 C C . PHE B 1 359 ? 10.531 23.703 4.277 1 90.75 359 PHE B C 1
ATOM 5890 O O . PHE B 1 359 ? 11.508 23.734 5.023 1 90.75 359 PHE B O 1
ATOM 5897 N N . ARG B 1 360 ? 10.602 24.047 3.057 1 86.38 360 ARG B N 1
ATOM 5898 C CA . ARG B 1 360 ? 11.859 24.484 2.451 1 86.38 360 ARG B CA 1
ATOM 5899 C C . ARG B 1 360 ? 12.375 25.766 3.115 1 86.38 360 ARG B C 1
ATOM 5901 O O . ARG B 1 360 ? 13.586 25.922 3.295 1 86.38 360 ARG B O 1
ATOM 5908 N N . ILE B 1 361 ? 11.531 26.625 3.441 1 83.44 361 ILE B N 1
ATOM 5909 C CA . ILE B 1 361 ? 11.914 27.875 4.09 1 83.44 361 ILE B CA 1
ATOM 5910 C C . ILE B 1 361 ? 12.43 27.594 5.496 1 83.44 361 ILE B C 1
ATOM 5912 O O . ILE B 1 361 ? 13.43 28.172 5.93 1 83.44 361 ILE B O 1
ATOM 5916 N N . HIS B 1 362 ? 11.828 26.672 6.172 1 81.38 362 HIS B N 1
ATOM 5917 C CA . HIS B 1 362 ? 12.148 26.422 7.578 1 81.38 362 HIS B CA 1
ATOM 5918 C C . HIS B 1 362 ? 13.266 25.406 7.723 1 81.38 362 HIS B C 1
ATOM 5920 O O . HIS B 1 362 ? 13.961 25.375 8.742 1 81.38 362 HIS B O 1
ATOM 5926 N N . SER B 1 363 ? 13.359 24.438 6.816 1 70.88 363 SER B N 1
ATOM 5927 C CA . SER B 1 363 ? 14.438 23.453 6.863 1 70.88 363 SER B CA 1
ATOM 5928 C C . SER B 1 363 ? 15.766 24.078 6.434 1 70.88 363 SER B C 1
ATOM 5930 O O . SER B 1 363 ? 16.828 23.688 6.93 1 70.88 363 SER B O 1
ATOM 5932 N N . LEU B 1 364 ? 15.82 24.797 5.379 1 58.62 364 LEU B N 1
ATOM 5933 C CA . LEU B 1 364 ? 17.016 25.484 4.906 1 58.62 364 LEU B CA 1
ATOM 5934 C C . LEU B 1 364 ? 17.531 26.469 5.953 1 58.62 364 LEU B C 1
ATOM 5936 O O . LEU B 1 364 ? 18.734 26.688 6.074 1 58.62 364 LEU B O 1
ATOM 5940 N N . ARG B 1 365 ? 16.703 27.078 6.602 1 50.16 365 ARG B N 1
ATOM 5941 C CA . ARG B 1 365 ? 17.141 28 7.652 1 50.16 365 ARG B CA 1
ATOM 5942 C C . ARG B 1 365 ? 17.938 27.25 8.711 1 50.16 365 ARG B C 1
ATOM 5944 O O . ARG B 1 365 ? 18.938 27.781 9.227 1 50.16 365 ARG B O 1
ATOM 5951 N N . ASP B 1 366 ? 17.531 26.031 8.953 1 50.09 366 ASP B N 1
ATOM 5952 C CA . ASP B 1 366 ? 18.234 25.297 10 1 50.09 366 ASP B CA 1
ATOM 5953 C C . ASP B 1 366 ? 19.609 24.859 9.523 1 50.09 366 ASP B C 1
ATOM 5955 O O . ASP B 1 366 ? 20.562 24.844 10.305 1 50.09 366 ASP B O 1
ATOM 5959 N N . ARG B 1 367 ? 19.891 24.641 8.203 1 50.03 367 ARG B N 1
ATOM 5960 C CA . ARG B 1 367 ? 21.203 24.266 7.715 1 50.03 367 ARG B CA 1
ATOM 5961 C C . ARG B 1 367 ? 22.109 25.484 7.57 1 50.03 367 ARG B C 1
ATOM 5963 O O . ARG B 1 367 ? 23.328 25.375 7.703 1 50.03 367 ARG B O 1
ATOM 5970 N N . SER B 1 368 ? 21.531 26.578 7.156 1 44.81 368 SER B N 1
ATOM 5971 C CA . SER B 1 368 ? 22.344 27.797 7.109 1 44.81 368 SER B CA 1
ATOM 5972 C C . SER B 1 368 ? 22.781 28.219 8.508 1 44.81 368 SER B C 1
ATOM 5974 O O . SER B 1 368 ? 23.859 28.781 8.688 1 44.81 368 SER B O 1
ATOM 5976 N N . ALA B 1 369 ? 22.031 28.078 9.523 1 43.41 369 ALA B N 1
ATOM 5977 C CA . ALA B 1 369 ? 22.453 28.406 10.891 1 43.41 369 ALA B CA 1
ATOM 5978 C C . ALA B 1 369 ? 23.531 27.453 11.383 1 43.41 369 ALA B C 1
ATOM 5980 O O . ALA B 1 369 ? 24.438 27.859 12.109 1 43.41 369 ALA B O 1
ATOM 5981 N N . GLU B 1 370 ? 23.5 26.281 10.93 1 43.31 370 GLU B N 1
ATOM 5982 C CA . GLU B 1 370 ? 24.516 25.312 11.32 1 43.31 370 GLU B CA 1
ATOM 5983 C C . GLU B 1 370 ? 25.844 25.578 10.602 1 43.31 370 GLU B C 1
ATOM 5985 O O . GLU B 1 370 ? 26.906 25.406 11.18 1 43.31 370 GLU B O 1
ATOM 5990 N N . LYS B 1 371 ? 25.797 26.047 9.414 1 50.53 371 LYS B N 1
ATOM 5991 C CA . LYS B 1 371 ? 27.031 26.375 8.711 1 50.53 371 LYS B CA 1
ATOM 5992 C C . LYS B 1 371 ? 27.656 27.656 9.289 1 50.53 371 LYS B C 1
ATOM 5994 O O . LYS B 1 371 ? 28.875 27.781 9.336 1 50.53 371 LYS B O 1
ATOM 5999 N N . THR B 1 372 ? 26.859 28.531 9.57 1 42.94 372 THR B N 1
ATOM 6000 C CA . THR B 1 372 ? 27.391 29.734 10.195 1 42.94 372 THR B CA 1
ATOM 6001 C C . THR B 1 372 ? 27.984 29.422 11.562 1 42.94 372 THR B C 1
ATOM 6003 O O . THR B 1 372 ? 29.031 29.984 11.93 1 42.94 372 THR B O 1
ATOM 6006 N N . GLU B 1 373 ? 27.406 28.516 12.227 1 44.31 373 GLU B N 1
ATOM 6007 C CA . GLU B 1 373 ? 28 28.172 13.516 1 44.31 373 GLU B CA 1
ATOM 6008 C C . GLU B 1 373 ? 29.266 27.328 13.328 1 44.31 373 GLU B C 1
ATOM 6010 O O . GLU B 1 373 ? 30.219 27.453 14.102 1 44.31 373 GLU B O 1
ATOM 6015 N N . SER B 1 374 ? 29.25 26.484 12.352 1 45.66 374 SER B N 1
ATOM 6016 C CA . SER B 1 374 ? 30.453 25.703 12.094 1 45.66 374 SER B CA 1
ATOM 6017 C C . SER B 1 374 ? 31.578 26.594 11.547 1 45.66 374 SER B C 1
ATOM 6019 O O . SER B 1 374 ? 32.75 26.406 11.883 1 45.66 374 SER B O 1
ATOM 6021 N N . ASP B 1 375 ? 31.25 27.484 10.672 1 45.5 375 ASP B N 1
ATOM 6022 C CA . ASP B 1 375 ? 32.25 28.406 10.148 1 45.5 375 ASP B CA 1
ATOM 6023 C C . ASP B 1 375 ? 32.75 29.359 11.234 1 45.5 375 ASP B C 1
ATOM 6025 O O . ASP B 1 375 ? 33.875 29.859 11.172 1 45.5 375 ASP B O 1
ATOM 6029 N N . SER B 1 376 ? 31.891 29.625 12.133 1 41.59 376 SER B N 1
ATOM 6030 C CA . SER B 1 376 ? 32.312 30.547 13.188 1 41.59 376 SER B CA 1
ATOM 6031 C C . SER B 1 376 ? 33.25 29.859 14.18 1 41.59 376 SER B C 1
ATOM 6033 O O . SER B 1 376 ? 34 30.516 14.891 1 41.59 376 SER B O 1
ATOM 6035 N N . SER B 1 377 ? 33.125 28.547 14.289 1 40.97 377 SER B N 1
ATOM 6036 C CA . SER B 1 377 ? 33.969 27.906 15.281 1 40.97 377 SER B CA 1
ATOM 6037 C C . SER B 1 377 ? 35.406 27.766 14.766 1 40.97 377 SER B C 1
ATOM 6039 O O . SER B 1 377 ? 36.344 27.531 15.539 1 40.97 377 SER B O 1
ATOM 6041 N N . ASP B 1 378 ? 35.594 27.766 13.453 1 40.28 378 ASP B N 1
ATOM 6042 C CA . ASP B 1 378 ? 36.938 27.562 12.977 1 40.28 378 ASP B CA 1
ATOM 6043 C C . ASP B 1 378 ? 37.75 28.859 13.078 1 40.28 378 ASP B C 1
ATOM 6045 O O . ASP B 1 378 ? 38.938 28.875 12.75 1 40.28 378 ASP B O 1
ATOM 6049 N N . VAL B 1 379 ? 37.094 30.031 13.273 1 40.16 379 VAL B N 1
ATOM 6050 C CA . VAL B 1 379 ? 37.875 31.25 13.227 1 40.16 379 VAL B CA 1
ATOM 6051 C C . VAL B 1 379 ? 38.688 31.391 14.516 1 40.16 379 VAL B C 1
ATOM 6053 O O . VAL B 1 379 ? 39.656 32.156 14.562 1 40.16 379 VAL B O 1
ATOM 6056 N N . SER B 1 380 ? 38.188 30.734 15.602 1 35.81 380 SER B N 1
ATOM 6057 C CA . SER B 1 380 ? 38.812 31.266 16.812 1 35.81 380 SER B CA 1
ATOM 6058 C C . SER B 1 380 ? 40.219 30.703 17 1 35.81 380 SER B C 1
ATOM 6060 O O . SER B 1 380 ? 41.031 31.281 17.734 1 35.81 380 SER B O 1
ATOM 6062 N N . ASP B 1 381 ? 40.531 29.469 16.531 1 36.09 381 ASP B N 1
ATOM 6063 C CA . ASP B 1 381 ? 41.688 28.938 17.203 1 36.09 381 ASP B CA 1
ATOM 6064 C C . ASP B 1 381 ? 42.969 29.406 16.516 1 36.09 381 ASP B C 1
ATOM 6066 O O . ASP B 1 381 ? 44.062 28.953 16.859 1 36.09 381 ASP B O 1
ATOM 6070 N N . THR B 1 382 ? 42.875 30.141 15.391 1 35.09 382 THR B N 1
ATOM 6071 C CA . THR B 1 382 ? 44.156 30.312 14.758 1 35.09 382 THR B CA 1
ATOM 6072 C C . THR B 1 382 ? 45 31.344 15.516 1 35.09 382 THR B C 1
ATOM 6074 O O . THR B 1 382 ? 46.219 31.422 15.32 1 35.09 382 THR B O 1
ATOM 6077 N N . ASP B 1 383 ? 44.438 32.375 16.094 1 29.97 383 ASP B N 1
ATOM 6078 C CA . ASP B 1 383 ? 45.344 33.469 16.281 1 29.97 383 ASP B CA 1
ATOM 6079 C C . ASP B 1 383 ? 46.25 33.25 17.516 1 29.97 383 ASP B C 1
ATOM 6081 O O . ASP B 1 383 ? 47.062 34.094 17.859 1 29.97 383 ASP B O 1
ATOM 6085 N N . ILE B 1 384 ? 45.875 32.406 18.453 1 29.75 384 ILE B N 1
ATOM 6086 C CA . ILE B 1 384 ? 46.656 32.625 19.672 1 29.75 384 ILE B CA 1
ATOM 6087 C C . ILE B 1 384 ? 48 31.922 19.562 1 29.75 384 ILE B C 1
ATOM 6089 O O . ILE B 1 384 ? 48.844 32 20.469 1 29.75 384 ILE B O 1
ATOM 6093 N N . SER B 1 385 ? 48.5 31.344 18.422 1 23.58 385 SER B N 1
ATOM 6094 C CA . SER B 1 385 ? 49.938 31.141 18.594 1 23.58 385 SER B CA 1
ATOM 6095 C C . SER B 1 385 ? 50.719 32.438 18.359 1 23.58 385 SER B C 1
ATOM 6097 O O . SER B 1 385 ? 50.375 33.219 17.469 1 23.58 385 SER B O 1
#

Radius of gyration: 28.61 Å; Cα contacts (8 Å, |Δi|>4): 1224; chains: 2; bounding box: 100×79×70 Å

Sequence (770 aa):
MASGYTIRTRGELDSEAMKPGNASTIFELQGRAASASRWTTGHLVPFRLIALPMKQHLPVLWRTHRQNCPSVDRKEVDVLCGRNPDRLTRRLESDLETVPGGPFWVALAGALRRAAQQEPEAPQSGRRMNPLRNARPSVVSGQLEYFVPSGEMRDDDGLDADESYEYDSYYAHTEDVAVALATRFLSFVLCRCLNQSGYMEVRVRIEPQDDGGICAMELQDKGWQMTFSRVAILEAKRGLGHVARDPATGEFQPVSTNLLPQCLGEAIIAWKSTPKEERNNDVFLLVIVNTFFRLIHFRFGSDYLEYLDAPDPRMQLSIALDQNKDSAVMMESSKWFNLEVPGHRKAAMCHVLALVRWFRIHSLRDRSAEKTESDSSDVSDTDISMASGYTIRTRGELDSEAMKPGNASTIFELQGRAASASRWTTGHLVPFRLIALPMKQHLPVLWRTHRQNCPSVDRKEVDVLCGRNPDRLTRRLESDLETVPGGPFWVALAGALRRAAQQEPEAPQSGRRMNPLRNARPSVVSGQLEYFVPSGEMRDDDGLDADESYEYDSYYAHTEDVAVALATRFLSFVLCRCLNQSGYMEVRVRIEPQDDGGICAMELQDKGWQMTFSRVAILEAKRGLGHVARDPATGEFQPVSTNLLPQCLGEAIIAWKSTPKEERNNDVFLLVIVNTFFRLIHFRFGSDYLEYLDAPDPRMQLSIALDQNKDSAVMMESSKWFNLEVPGHRKAAMCHVLALVRWFRIHSLRDRSAEKTESDSSDVSDTDIS

Nearest PDB structures (foldseek):
  1y8p-assembly1_A-2  TM=1.259E-01  e=2.314E-01  Homo sapiens
  3fg2-assembly1_P  TM=2.065E-01  e=2.579E+00  Rhodopseudomonas palustris
  3a0r-assembly1_A-2  TM=2.013E-01  e=3.064E+00  Thermotoga maritima
  3pr3-assembly1_B  TM=2.409E-01  e=9.122E+00  Plasmodium falciparum 3D7
  1y8p-assembly1_A-2  TM=1.259E-01  e=8.971E-02  Homo sapiens